Protein AF-A0AAD9KKV3-F1 (afdb_monomer_lite)

Structure (mmCIF, N/CA/C/O backbone):
data_AF-A0AAD9KKV3-F1
#
_entry.id   AF-A0AAD9KKV3-F1
#
loop_
_atom_site.group_PDB
_atom_site.id
_atom_site.type_symbol
_atom_site.label_atom_id
_atom_site.label_alt_id
_atom_site.label_comp_id
_atom_site.label_asym_id
_atom_site.label_entity_id
_atom_site.label_seq_id
_atom_site.pdbx_PDB_ins_code
_atom_site.Cartn_x
_atom_site.Cartn_y
_atom_site.Cartn_z
_atom_site.occupancy
_atom_site.B_iso_or_equiv
_atom_site.auth_seq_id
_atom_site.auth_comp_id
_atom_site.auth_asym_id
_atom_site.auth_atom_id
_atom_site.pdbx_PDB_model_num
ATOM 1 N N . MET A 1 1 ? -3.700 26.637 -42.500 1.00 36.78 1 MET A N 1
ATOM 2 C CA . MET A 1 1 ? -2.823 26.877 -43.665 1.00 36.78 1 MET A CA 1
ATOM 3 C C . MET A 1 1 ? -1.742 27.872 -43.234 1.00 36.78 1 MET A C 1
ATOM 5 O O . MET A 1 1 ? -1.887 29.062 -43.456 1.00 36.78 1 MET A O 1
ATOM 9 N N . PHE A 1 2 ? -0.721 27.416 -42.499 1.00 40.25 2 PHE A N 1
ATOM 10 C CA . PHE A 1 2 ? 0.402 28.263 -42.064 1.00 40.25 2 PHE A CA 1
ATOM 11 C C . PHE A 1 2 ? 1.585 27.996 -42.998 1.00 40.25 2 PHE A C 1
ATOM 13 O O . PHE A 1 2 ? 2.286 27.000 -42.845 1.00 40.25 2 PHE A O 1
ATOM 20 N N . GLY A 1 3 ? 1.755 28.846 -44.011 1.00 43.00 3 GLY A N 1
ATOM 21 C CA . GLY A 1 3 ? 2.909 28.804 -44.906 1.00 43.00 3 GLY A CA 1
ATOM 22 C C . GLY A 1 3 ? 4.080 29.552 -44.283 1.00 43.00 3 GLY A C 1
ATOM 23 O O . GLY A 1 3 ? 4.128 30.777 -44.348 1.00 43.00 3 GLY A O 1
ATOM 24 N N . PHE A 1 4 ? 5.021 28.831 -43.670 1.00 45.28 4 PHE A N 1
ATOM 25 C CA . PHE A 1 4 ? 6.334 29.395 -43.358 1.00 45.28 4 PHE A CA 1
ATOM 26 C C . PHE A 1 4 ? 7.085 29.671 -44.670 1.00 45.28 4 PHE A C 1
ATOM 28 O O . PHE A 1 4 ? 7.129 28.821 -45.559 1.00 45.28 4 PHE A O 1
ATOM 35 N N . ALA A 1 5 ? 7.658 30.871 -44.801 1.00 49.66 5 ALA A N 1
ATOM 36 C CA . ALA A 1 5 ? 8.413 31.275 -45.982 1.00 49.66 5 ALA A CA 1
ATOM 37 C C . ALA A 1 5 ? 9.607 30.319 -46.234 1.00 49.66 5 ALA A C 1
ATOM 39 O O . ALA A 1 5 ? 10.364 30.025 -45.307 1.00 49.66 5 ALA A O 1
ATOM 40 N N . PRO A 1 6 ? 9.832 29.850 -47.475 1.00 57.59 6 PRO A N 1
ATOM 41 C CA . PRO A 1 6 ? 10.820 28.807 -47.775 1.00 57.59 6 PRO A CA 1
ATOM 42 C C . PRO A 1 6 ? 12.284 29.207 -47.507 1.00 57.59 6 PRO A C 1
ATOM 44 O O . PRO A 1 6 ? 13.145 28.333 -47.415 1.00 57.59 6 PRO A O 1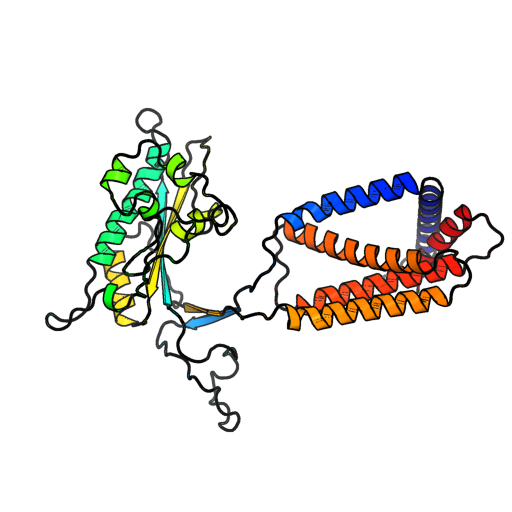
ATOM 47 N N . SER A 1 7 ? 12.593 30.501 -47.366 1.00 60.00 7 SER A N 1
ATOM 48 C CA . SER A 1 7 ? 13.949 31.004 -47.096 1.00 60.00 7 SER A CA 1
ATOM 49 C C . SER A 1 7 ? 14.361 30.900 -45.624 1.00 60.00 7 SER A C 1
ATOM 51 O O . SER A 1 7 ? 15.506 30.551 -45.340 1.00 60.00 7 SER A O 1
ATOM 53 N N . THR A 1 8 ? 13.443 31.137 -44.680 1.00 59.19 8 THR A N 1
ATOM 54 C CA . THR A 1 8 ? 13.733 31.008 -43.241 1.00 59.19 8 THR A CA 1
ATOM 55 C C . THR A 1 8 ? 13.875 29.545 -42.837 1.00 59.19 8 THR A C 1
ATOM 57 O O . THR A 1 8 ? 14.754 29.214 -42.045 1.00 59.19 8 THR A O 1
ATOM 60 N N . TRP A 1 9 ? 13.095 28.656 -43.462 1.00 61.34 9 TRP A N 1
ATOM 61 C CA . TRP A 1 9 ? 13.240 27.210 -43.303 1.00 61.34 9 TRP A CA 1
ATOM 62 C C . TRP A 1 9 ? 14.627 26.725 -43.739 1.00 61.34 9 TRP A C 1
ATOM 64 O O . TRP A 1 9 ? 15.301 26.046 -42.970 1.00 61.34 9 TRP A O 1
ATOM 74 N N . LYS A 1 10 ? 15.102 27.126 -44.927 1.00 65.19 10 LYS A N 1
ATOM 75 C CA . LYS A 1 10 ? 16.437 26.749 -45.429 1.00 65.19 10 LYS A CA 1
ATOM 76 C C . LYS A 1 10 ? 17.570 27.246 -44.527 1.00 65.19 10 LYS A C 1
ATOM 78 O O . LYS A 1 10 ? 18.477 26.481 -44.221 1.00 65.19 10 LYS A O 1
ATOM 83 N N . TRP A 1 11 ? 17.481 28.478 -44.031 1.00 67.38 11 TRP A N 1
ATOM 84 C CA . TRP A 1 11 ? 18.480 29.031 -43.112 1.00 67.38 11 TRP A CA 1
ATOM 85 C C . TRP A 1 11 ? 18.513 28.307 -41.756 1.00 67.38 11 TRP A C 1
ATOM 87 O O . TRP A 1 11 ? 19.583 28.038 -41.206 1.00 67.38 11 TRP A O 1
ATOM 97 N N . SER A 1 12 ? 17.346 27.941 -41.217 1.00 70.19 12 SER A N 1
ATOM 98 C CA . SER A 1 12 ? 17.260 27.125 -40.002 1.00 70.19 12 SER A CA 1
ATOM 99 C C . SER A 1 12 ? 17.839 25.724 -40.216 1.00 70.19 12 SER A C 1
ATOM 101 O O . SER A 1 12 ? 18.585 25.245 -39.364 1.00 70.19 12 SER A O 1
ATOM 103 N N . GLN A 1 13 ? 17.565 25.099 -41.364 1.00 72.38 13 GLN A N 1
ATOM 104 C CA . GLN A 1 13 ? 18.121 23.796 -41.745 1.00 72.38 13 GLN A CA 1
ATOM 105 C C . GLN A 1 13 ? 19.655 23.835 -41.847 1.00 72.38 13 GLN A C 1
ATOM 107 O O . GLN A 1 13 ? 20.330 22.976 -41.284 1.00 72.38 13 GLN A O 1
ATOM 112 N N . GLU A 1 14 ? 20.229 24.873 -42.461 1.00 74.44 14 GLU A N 1
ATOM 113 C CA . GLU A 1 14 ? 21.686 25.052 -42.552 1.00 74.44 14 GLU A CA 1
ATOM 114 C C . GLU A 1 14 ? 22.347 25.203 -41.172 1.00 74.44 14 GLU A C 1
ATOM 116 O O . GLU A 1 14 ? 23.369 24.567 -40.891 1.00 74.44 14 GLU A O 1
ATOM 121 N N . LYS A 1 15 ? 21.743 25.972 -40.258 1.00 77.75 15 LYS A N 1
ATOM 122 C CA . LYS A 1 15 ? 22.254 26.108 -38.884 1.00 77.75 15 LYS A CA 1
ATOM 123 C C . LYS A 1 15 ? 22.190 24.808 -38.090 1.00 77.75 15 LYS A C 1
ATOM 125 O O . LYS A 1 15 ? 23.156 24.465 -37.408 1.00 77.75 15 LYS A O 1
ATOM 130 N N . ILE A 1 16 ? 21.078 24.084 -38.194 1.00 76.50 16 ILE A N 1
ATOM 131 C CA . ILE A 1 16 ? 20.890 22.780 -37.548 1.00 76.50 16 ILE A CA 1
ATOM 132 C C . ILE A 1 16 ? 21.921 21.777 -38.086 1.00 76.50 16 ILE A C 1
ATOM 134 O O . ILE A 1 16 ? 22.575 21.079 -37.312 1.00 76.50 16 ILE A O 1
ATOM 138 N N . SER A 1 17 ? 22.148 21.778 -39.400 1.00 70.19 17 SER A N 1
ATOM 139 C CA . SER A 1 17 ? 23.134 20.918 -40.054 1.00 70.19 17 SER A CA 1
ATOM 140 C C . SER A 1 17 ? 24.561 21.180 -39.560 1.00 70.19 17 SER A C 1
ATOM 142 O O . SER A 1 17 ? 25.284 20.250 -39.199 1.00 70.19 17 SER A O 1
ATOM 144 N N . THR A 1 18 ? 24.934 22.455 -39.436 1.00 75.69 18 THR A N 1
ATOM 145 C CA . THR A 1 18 ? 26.255 22.880 -38.961 1.00 75.69 18 THR A CA 1
ATOM 146 C C . THR A 1 18 ? 26.455 22.485 -37.496 1.00 75.69 18 THR A C 1
ATOM 148 O O . THR A 1 18 ? 27.511 21.974 -37.119 1.00 75.69 18 THR A O 1
ATOM 151 N N . LEU A 1 19 ? 25.419 22.644 -36.665 1.00 77.81 19 LEU A N 1
ATOM 152 C CA . LEU A 1 19 ? 25.444 22.245 -35.259 1.00 77.81 19 LEU A CA 1
ATOM 153 C C . LEU A 1 19 ? 25.658 20.732 -35.099 1.00 77.81 19 LEU A C 1
ATOM 155 O O . LEU A 1 19 ? 26.525 20.308 -34.332 1.00 77.81 19 LEU A O 1
ATOM 159 N N . PHE A 1 20 ? 24.909 19.912 -35.840 1.00 73.88 20 PHE A N 1
ATOM 160 C CA . PHE A 1 20 ? 25.040 18.457 -35.767 1.00 73.88 20 PHE A CA 1
ATOM 161 C C . PHE A 1 20 ? 26.356 17.940 -36.336 1.00 73.88 20 PHE A C 1
ATOM 163 O O . PHE A 1 20 ? 26.899 16.964 -35.813 1.00 73.88 20 PHE A O 1
ATOM 170 N N . TYR A 1 21 ? 26.906 18.621 -37.339 1.00 75.50 21 TYR A N 1
ATOM 171 C CA . TYR A 1 21 ? 28.242 18.349 -37.847 1.00 75.50 21 TYR A CA 1
ATOM 172 C C . TYR A 1 21 ? 29.316 18.592 -36.774 1.00 75.50 21 TYR A C 1
ATOM 174 O O . TYR A 1 21 ? 30.107 17.693 -36.481 1.00 75.50 21 TYR A O 1
ATOM 182 N N . HIS A 1 22 ? 29.305 19.755 -36.109 1.00 77.94 22 HIS A N 1
ATOM 183 C CA . HIS A 1 22 ? 30.244 20.044 -35.016 1.00 77.94 22 HIS A CA 1
ATOM 184 C C . HIS A 1 22 ? 30.080 19.084 -33.834 1.00 77.94 22 HIS A C 1
ATOM 186 O O . HIS A 1 22 ? 31.073 18.600 -33.289 1.00 77.94 22 HIS A O 1
ATOM 192 N N . HIS A 1 23 ? 28.839 18.754 -33.470 1.00 78.88 23 HIS A N 1
ATOM 193 C CA . HIS A 1 23 ? 28.553 17.777 -32.424 1.00 78.88 23 HIS A CA 1
ATOM 194 C C . HIS A 1 23 ? 29.076 16.377 -32.791 1.00 78.88 23 HIS A C 1
ATOM 196 O O . HIS A 1 23 ? 29.731 15.721 -31.982 1.00 78.88 23 HIS A O 1
ATOM 202 N N . GLY A 1 24 ? 28.837 15.915 -34.023 1.00 76.94 24 GLY A N 1
ATOM 203 C CA . GLY A 1 24 ? 29.351 14.636 -34.519 1.00 76.94 24 GLY A CA 1
ATOM 204 C C . GLY A 1 24 ? 30.881 14.581 -34.526 1.00 76.94 24 GLY A C 1
ATOM 205 O O . GLY A 1 24 ? 31.463 13.586 -34.088 1.00 76.94 24 GLY A O 1
ATOM 206 N N . LEU A 1 25 ? 31.535 15.672 -34.935 1.00 80.31 25 LEU A N 1
ATOM 207 C CA . LEU A 1 25 ? 32.992 15.795 -34.922 1.00 80.31 25 LEU A CA 1
ATOM 208 C C . LEU A 1 25 ? 33.560 15.758 -33.496 1.00 80.31 25 LEU A C 1
ATOM 210 O O . LEU A 1 25 ? 34.583 15.111 -33.255 1.00 80.31 25 LEU A O 1
ATOM 214 N N . PHE A 1 26 ? 32.888 16.402 -32.539 1.00 83.88 26 PHE A N 1
ATOM 215 C CA . PHE A 1 26 ? 33.255 16.360 -31.124 1.00 83.88 26 PHE A CA 1
ATOM 216 C C . PHE A 1 26 ? 33.164 14.935 -30.559 1.00 83.88 26 PHE A C 1
ATOM 218 O O . PHE A 1 26 ? 34.130 14.451 -29.962 1.00 83.88 26 PHE A O 1
ATOM 225 N N . CYS A 1 27 ? 32.058 14.228 -30.823 1.00 82.12 27 CYS A N 1
ATOM 226 C CA . CYS A 1 27 ? 31.876 12.833 -30.414 1.00 82.12 27 CYS A CA 1
ATOM 227 C C . CYS A 1 27 ? 32.932 11.898 -31.022 1.00 82.12 27 CYS A C 1
ATOM 229 O O . CYS A 1 27 ? 33.445 11.022 -30.330 1.00 82.12 27 CYS A O 1
ATOM 231 N N . ALA A 1 28 ? 33.290 12.097 -32.294 1.00 79.06 28 ALA A N 1
ATOM 232 C CA . ALA A 1 28 ? 34.310 11.291 -32.964 1.00 79.06 28 ALA A CA 1
ATOM 233 C C . ALA A 1 28 ? 35.742 11.613 -32.494 1.00 79.06 28 ALA A C 1
ATOM 235 O O . ALA A 1 28 ? 36.628 10.761 -32.569 1.00 79.06 28 ALA A O 1
ATOM 236 N N . SER A 1 29 ? 35.982 12.834 -32.008 1.00 85.75 29 SER A N 1
ATOM 237 C CA . SER A 1 29 ? 37.292 13.264 -31.506 1.00 85.75 29 SER A CA 1
ATOM 238 C C . SER A 1 29 ? 37.556 12.808 -30.069 1.00 85.75 29 SER A C 1
ATOM 240 O O . SER A 1 29 ? 38.701 12.503 -29.746 1.00 85.75 29 SER A O 1
ATOM 242 N N . HIS A 1 30 ? 36.512 12.695 -29.236 1.00 88.56 30 HIS A N 1
ATOM 243 C CA . HIS A 1 30 ? 36.614 12.302 -27.823 1.00 88.56 30 HIS A CA 1
ATOM 244 C C . HIS A 1 30 ? 35.685 11.121 -27.459 1.00 88.56 30 HIS A C 1
ATOM 246 O O . HIS A 1 30 ? 34.828 11.256 -26.581 1.00 88.56 30 HIS A O 1
ATOM 252 N N . PRO A 1 31 ? 35.847 9.938 -28.082 1.00 84.69 31 PRO A N 1
ATOM 253 C CA . PRO A 1 31 ? 34.902 8.830 -27.931 1.00 84.69 31 PRO A CA 1
ATOM 254 C C . PRO A 1 31 ? 34.818 8.302 -26.491 1.00 84.69 31 PRO A C 1
ATOM 256 O O . PRO A 1 31 ? 33.722 8.119 -25.970 1.00 84.69 31 PRO A O 1
ATOM 259 N N . PHE A 1 32 ? 35.951 8.108 -25.808 1.00 87.62 32 PHE A N 1
ATOM 260 C CA . PHE A 1 32 ? 35.958 7.571 -24.441 1.00 87.62 32 PHE A CA 1
ATOM 261 C C . PHE A 1 32 ? 35.308 8.519 -23.426 1.00 87.62 32 PHE A C 1
ATOM 263 O O . PHE A 1 32 ? 34.531 8.072 -22.588 1.00 87.62 32 PHE A O 1
ATOM 270 N N . GLY A 1 33 ? 35.574 9.826 -23.525 1.00 89.88 33 GLY A N 1
ATOM 271 C CA . GLY A 1 33 ? 34.981 10.823 -22.628 1.00 89.88 33 GLY A CA 1
ATOM 272 C C . GLY A 1 33 ? 33.461 10.901 -22.777 1.00 89.88 33 GLY A C 1
ATOM 273 O O . GLY A 1 33 ? 32.739 10.899 -21.781 1.00 89.88 33 GLY A O 1
ATOM 274 N N . VAL A 1 34 ? 32.972 10.887 -24.021 1.00 88.69 34 VAL A N 1
ATOM 275 C CA . VAL A 1 34 ? 31.532 10.900 -24.311 1.00 88.69 34 VAL A CA 1
ATOM 276 C C . VAL A 1 34 ? 30.859 9.607 -23.845 1.00 88.69 34 VAL A C 1
ATOM 278 O O . VAL A 1 34 ? 29.804 9.672 -23.221 1.00 88.69 34 VAL A O 1
ATOM 281 N N . MET A 1 35 ? 31.472 8.440 -24.071 1.00 88.19 35 MET A N 1
ATOM 282 C CA . MET A 1 35 ? 30.910 7.161 -23.617 1.00 88.19 35 MET A CA 1
ATOM 283 C C . MET A 1 35 ? 30.792 7.091 -22.092 1.00 88.19 35 MET A C 1
ATOM 285 O O . MET A 1 35 ? 29.736 6.717 -21.585 1.00 88.19 35 MET A O 1
ATOM 289 N N . THR A 1 36 ? 31.827 7.499 -21.354 1.00 90.56 36 THR A N 1
ATOM 290 C CA . THR A 1 36 ? 31.786 7.528 -19.884 1.00 90.56 36 THR A CA 1
ATOM 291 C C . THR A 1 36 ? 30.708 8.483 -19.376 1.00 90.56 36 THR A C 1
ATOM 293 O O . THR A 1 36 ? 29.940 8.119 -18.488 1.00 90.56 36 THR A O 1
ATOM 296 N N . LEU A 1 37 ? 30.592 9.676 -19.970 1.00 91.38 37 LEU A N 1
ATOM 297 C CA . LEU A 1 37 ? 29.550 10.642 -19.616 1.00 91.38 37 LEU A CA 1
ATOM 298 C C . LEU A 1 37 ? 28.144 10.059 -19.822 1.00 91.38 37 LEU A C 1
ATOM 300 O O . LEU A 1 37 ? 27.308 10.145 -18.924 1.00 91.38 37 LEU A O 1
ATOM 304 N N . VAL A 1 38 ? 27.891 9.433 -20.976 1.00 90.19 38 VAL A N 1
ATOM 305 C CA . VAL A 1 38 ? 26.596 8.808 -21.287 1.00 90.19 38 VAL A CA 1
ATOM 306 C C . VAL A 1 38 ? 26.286 7.678 -20.308 1.00 90.19 38 VAL A C 1
ATOM 308 O O . VAL A 1 38 ? 25.176 7.624 -19.787 1.00 90.19 38 VAL A O 1
ATOM 311 N N . ILE A 1 39 ? 27.257 6.814 -19.997 1.00 90.00 39 ILE A N 1
ATOM 312 C CA . ILE A 1 39 ? 27.074 5.731 -19.020 1.00 90.00 39 ILE A CA 1
ATOM 313 C C . ILE A 1 39 ? 26.718 6.299 -17.640 1.00 90.00 39 ILE A C 1
ATOM 315 O O . ILE A 1 39 ? 25.775 5.820 -17.014 1.00 90.00 39 ILE A O 1
ATOM 319 N N . CYS A 1 40 ? 27.402 7.350 -17.182 1.00 92.00 40 CYS A N 1
ATOM 320 C CA . CYS A 1 40 ? 27.085 8.008 -15.914 1.00 92.00 40 CYS A CA 1
ATOM 321 C C . CYS A 1 40 ? 25.662 8.585 -15.896 1.00 92.00 40 CYS A C 1
ATOM 323 O O . CYS A 1 40 ? 24.947 8.405 -14.912 1.00 92.00 40 CYS A O 1
ATOM 325 N N . ILE A 1 41 ? 25.230 9.236 -16.983 1.00 90.62 41 ILE A N 1
ATOM 326 C CA . ILE A 1 41 ? 23.866 9.773 -17.108 1.00 90.62 41 ILE A CA 1
ATOM 327 C C . ILE A 1 41 ? 22.838 8.641 -17.061 1.00 90.62 41 ILE A C 1
ATOM 329 O O . ILE A 1 41 ? 21.862 8.744 -16.319 1.00 90.62 41 ILE A O 1
ATOM 333 N N . VAL A 1 42 ? 23.064 7.548 -17.797 1.00 89.81 42 VAL A N 1
ATOM 334 C CA . VAL A 1 42 ? 22.179 6.373 -17.795 1.00 89.81 42 VAL A CA 1
ATOM 335 C C . VAL A 1 42 ? 22.094 5.770 -16.393 1.00 89.81 42 VAL A C 1
ATOM 337 O O . VAL A 1 42 ? 21.001 5.519 -15.904 1.00 89.81 42 VAL A O 1
ATOM 340 N N . LEU A 1 43 ? 23.217 5.576 -15.700 1.00 89.75 43 LEU A N 1
ATOM 341 C CA . LEU A 1 43 ? 23.217 5.009 -14.348 1.00 89.75 43 LEU A CA 1
ATOM 342 C C . LEU A 1 43 ? 22.515 5.919 -13.334 1.00 89.75 43 LEU A C 1
ATOM 344 O O . LEU A 1 43 ? 21.729 5.435 -12.521 1.00 89.75 43 LEU A O 1
ATOM 348 N N . PHE A 1 44 ? 22.758 7.231 -13.395 1.00 89.88 44 PHE A N 1
ATOM 349 C CA . PHE A 1 44 ? 22.110 8.206 -12.520 1.00 89.88 44 PHE A CA 1
ATOM 350 C C . PHE A 1 44 ? 20.598 8.253 -12.751 1.00 89.88 44 PHE A C 1
ATOM 352 O O . PHE A 1 44 ? 19.815 8.183 -11.805 1.00 89.88 44 PHE A O 1
ATOM 359 N N . THR A 1 45 ? 20.178 8.321 -14.014 1.00 87.94 45 THR A N 1
ATOM 360 C CA . THR A 1 45 ? 18.758 8.360 -14.372 1.00 87.94 45 THR A CA 1
ATOM 361 C C . THR A 1 45 ? 18.064 7.034 -14.111 1.00 87.94 45 THR A C 1
ATOM 363 O O . THR A 1 45 ? 16.909 7.071 -13.720 1.00 87.94 45 THR A O 1
ATOM 366 N N . CYS A 1 46 ? 18.732 5.884 -14.234 1.00 87.62 46 CYS A N 1
ATOM 367 C CA . CYS A 1 46 ? 18.173 4.566 -13.915 1.00 87.62 46 CYS A CA 1
ATOM 368 C C . CYS A 1 46 ? 18.220 4.209 -12.417 1.00 87.62 46 CYS A C 1
ATOM 370 O O . CYS A 1 46 ? 17.589 3.235 -12.012 1.00 87.62 46 CYS A O 1
ATOM 372 N N . TYR A 1 47 ? 18.923 4.974 -11.571 1.00 84.56 47 TYR A N 1
ATOM 373 C CA . TYR A 1 47 ? 19.018 4.710 -10.127 1.00 84.56 47 TYR A CA 1
ATOM 374 C C . TYR A 1 47 ? 17.652 4.527 -9.425 1.00 84.56 47 TYR A C 1
ATOM 376 O O . TYR A 1 47 ? 17.517 3.566 -8.659 1.00 84.56 47 TYR A O 1
ATOM 384 N N . PRO A 1 48 ? 16.613 5.350 -9.694 1.00 79.12 48 PRO A N 1
ATOM 385 C CA . PRO A 1 48 ? 15.275 5.166 -9.131 1.00 79.12 48 PRO A CA 1
ATOM 386 C C . PRO A 1 48 ? 14.652 3.790 -9.402 1.00 79.12 48 PRO A C 1
ATOM 388 O O . PRO A 1 48 ? 13.907 3.309 -8.547 1.00 79.12 48 PRO A O 1
ATOM 391 N N . LEU A 1 49 ? 14.992 3.110 -10.513 1.00 74.12 49 LEU A N 1
ATOM 392 C CA . LEU A 1 49 ? 14.462 1.767 -10.785 1.00 74.12 49 LEU A CA 1
ATOM 393 C C . LEU A 1 49 ? 14.881 0.738 -9.737 1.00 74.12 49 LEU A C 1
ATOM 395 O O . LEU A 1 49 ? 14.121 -0.178 -9.443 1.00 74.12 49 LEU A O 1
ATOM 399 N N . THR A 1 50 ? 16.066 0.890 -9.144 1.00 72.44 50 THR A N 1
ATOM 400 C CA . THR A 1 50 ? 16.581 -0.064 -8.144 1.00 72.44 50 THR A CA 1
ATOM 401 C C . THR A 1 50 ? 15.785 -0.053 -6.840 1.00 72.44 50 THR A C 1
ATOM 403 O O . THR A 1 50 ? 15.882 -0.986 -6.046 1.00 72.44 50 THR A O 1
ATOM 406 N N . ARG A 1 51 ? 14.992 1.001 -6.607 1.00 64.31 51 ARG A N 1
ATOM 407 C CA . ARG A 1 51 ? 14.132 1.145 -5.428 1.00 64.31 51 ARG A CA 1
ATOM 408 C C . ARG A 1 51 ? 12.665 0.851 -5.710 1.00 64.31 51 ARG A C 1
ATOM 410 O O . ARG A 1 51 ? 11.843 1.012 -4.808 1.00 64.31 51 ARG A O 1
ATOM 417 N N . LEU A 1 52 ? 12.328 0.447 -6.932 1.00 60.75 52 LEU A N 1
ATOM 418 C CA . LEU A 1 52 ? 10.965 0.064 -7.246 1.00 60.75 52 LEU A CA 1
ATOM 419 C C . LEU A 1 52 ? 10.666 -1.295 -6.619 1.00 60.75 52 LEU A C 1
ATOM 421 O O . LEU A 1 52 ? 11.405 -2.252 -6.869 1.00 60.75 52 LEU A O 1
ATOM 425 N N . PRO A 1 53 ? 9.557 -1.434 -5.873 1.00 53.88 53 PRO A N 1
ATOM 426 C CA . PRO A 1 53 ? 8.918 -2.732 -5.835 1.00 53.88 53 PRO A CA 1
ATOM 427 C C . PRO A 1 53 ? 8.586 -3.058 -7.293 1.00 53.88 53 PRO A C 1
ATOM 429 O O . PRO A 1 53 ? 7.926 -2.260 -7.965 1.00 53.88 53 PRO A O 1
ATOM 432 N N . LEU A 1 54 ? 9.122 -4.168 -7.812 1.00 53.50 54 LEU A N 1
ATOM 433 C CA . LEU A 1 54 ? 8.748 -4.671 -9.135 1.00 53.50 54 LEU A CA 1
ATOM 434 C C . LEU A 1 54 ? 7.219 -4.566 -9.250 1.00 53.50 54 LEU A C 1
ATOM 436 O O . LEU A 1 54 ? 6.562 -4.887 -8.255 1.00 53.50 54 LEU A O 1
ATOM 440 N N . PRO A 1 55 ? 6.659 -4.074 -10.375 1.00 50.31 55 PRO A N 1
ATOM 441 C CA . PRO A 1 55 ? 5.216 -3.950 -10.567 1.00 50.31 55 PRO A CA 1
ATOM 442 C C . PRO A 1 55 ? 4.595 -5.351 -10.543 1.00 50.31 55 PRO A C 1
ATOM 444 O O . PRO A 1 55 ? 4.372 -5.983 -11.567 1.00 50.31 55 PRO A O 1
ATOM 447 N N . GLY A 1 56 ? 4.411 -5.877 -9.341 1.00 51.03 56 GLY A N 1
ATOM 448 C CA . GLY A 1 56 ? 3.860 -7.180 -9.058 1.00 51.03 56 GLY A CA 1
ATOM 449 C C . GLY A 1 56 ? 2.371 -7.007 -8.860 1.00 51.03 56 GLY A C 1
ATOM 450 O O . GLY A 1 56 ? 1.956 -6.238 -7.998 1.00 51.03 56 GLY A O 1
ATOM 451 N N . ASN A 1 57 ? 1.597 -7.712 -9.683 1.00 59.69 57 ASN A N 1
ATOM 452 C CA . ASN A 1 57 ? 0.162 -7.952 -9.541 1.00 59.69 57 ASN A CA 1
ATOM 453 C C . ASN A 1 57 ? -0.619 -6.744 -9.003 1.00 59.69 57 ASN A C 1
ATOM 455 O O . ASN A 1 57 ? -1.204 -6.817 -7.919 1.00 59.69 57 ASN A O 1
ATOM 459 N N . ALA A 1 58 ? -0.633 -5.630 -9.744 1.00 66.44 58 ALA A N 1
ATOM 460 C CA . ALA A 1 58 ? -1.554 -4.555 -9.402 1.00 66.44 58 ALA A CA 1
ATOM 461 C C . ALA A 1 58 ? -2.984 -5.123 -9.406 1.00 66.44 58 ALA A C 1
ATOM 463 O O . ALA A 1 58 ? -3.351 -5.845 -10.342 1.00 66.44 58 ALA A O 1
ATOM 464 N N . PRO A 1 59 ? -3.774 -4.865 -8.356 1.00 79.25 59 PRO A N 1
ATOM 465 C CA . PRO A 1 59 ? -5.095 -5.447 -8.259 1.00 79.25 59 PRO A CA 1
ATOM 466 C C . PRO A 1 59 ? -6.017 -4.872 -9.333 1.00 79.25 59 PRO A C 1
ATOM 468 O O . PRO A 1 59 ? -6.000 -3.674 -9.616 1.00 79.25 59 PRO A O 1
ATOM 471 N N . LEU A 1 60 ? -6.865 -5.728 -9.893 1.00 82.62 60 LEU A N 1
ATOM 472 C CA . LEU A 1 60 ? -8.007 -5.291 -10.686 1.00 82.62 60 LEU A CA 1
ATOM 473 C C . LEU A 1 60 ? -9.119 -4.866 -9.727 1.00 82.62 60 LEU A C 1
ATOM 475 O O . LEU A 1 60 ? -9.421 -5.590 -8.778 1.00 82.62 60 LEU A O 1
ATOM 479 N N . GLN A 1 61 ? -9.715 -3.701 -9.976 1.00 84.62 61 GLN A N 1
ATOM 480 C CA . GLN A 1 61 ? -10.777 -3.145 -9.143 1.00 84.62 61 GLN A CA 1
ATOM 481 C C . GLN A 1 61 ? -12.087 -3.049 -9.925 1.00 84.62 61 GLN A C 1
ATOM 483 O O . GLN A 1 61 ? -12.100 -2.649 -11.088 1.00 84.62 61 GLN A O 1
ATOM 488 N N . PHE A 1 62 ? -13.191 -3.398 -9.271 1.00 86.81 62 PHE A N 1
ATOM 489 C CA . PHE A 1 62 ? -14.551 -3.223 -9.776 1.00 86.81 62 PHE A CA 1
ATOM 490 C C . PHE A 1 62 ? -15.462 -2.802 -8.627 1.00 86.81 62 PHE A C 1
ATOM 492 O O . PHE A 1 62 ? -15.301 -3.306 -7.520 1.00 86.81 62 PHE A O 1
ATOM 499 N N . THR A 1 63 ? -16.397 -1.882 -8.846 1.00 87.06 63 THR A N 1
ATOM 500 C CA . THR A 1 63 ? -17.277 -1.369 -7.788 1.00 87.06 63 THR A CA 1
ATOM 501 C C . THR A 1 63 ? -18.730 -1.730 -8.054 1.00 87.06 63 THR A C 1
ATOM 503 O O . THR A 1 63 ? -19.213 -1.630 -9.179 1.00 87.06 63 THR A O 1
ATOM 506 N N . THR A 1 64 ? -19.439 -2.133 -7.003 1.00 87.62 64 THR A N 1
ATOM 507 C CA . THR A 1 64 ? -20.892 -2.361 -7.027 1.00 87.62 64 THR A CA 1
ATOM 508 C C . THR A 1 64 ? -21.551 -1.569 -5.901 1.00 87.62 64 THR A C 1
ATOM 510 O O . THR A 1 64 ? -20.888 -1.279 -4.906 1.00 87.62 64 THR A O 1
ATOM 513 N N . PRO A 1 65 ? -22.833 -1.192 -6.001 1.00 87.62 65 PRO A N 1
ATOM 514 C CA . PRO A 1 65 ? -23.567 -0.675 -4.846 1.00 87.62 65 PRO A CA 1
ATOM 515 C C . PRO A 1 65 ? -23.626 -1.724 -3.718 1.00 87.62 65 PRO A C 1
ATOM 517 O O . PRO A 1 65 ? -23.604 -2.928 -3.987 1.00 87.62 65 PRO A O 1
ATOM 520 N N . ILE A 1 66 ? -23.640 -1.272 -2.458 1.00 85.44 66 ILE A N 1
ATOM 521 C CA . ILE A 1 66 ? -23.762 -2.153 -1.280 1.00 85.44 66 ILE A CA 1
ATOM 522 C C . ILE A 1 66 ? -25.184 -2.703 -1.136 1.00 85.44 66 ILE A C 1
ATOM 524 O O . ILE A 1 66 ? -25.367 -3.854 -0.735 1.00 85.44 66 ILE A O 1
ATOM 528 N N . GLU A 1 67 ? -26.192 -1.892 -1.451 1.00 84.06 67 GLU A N 1
ATOM 529 C CA . GLU A 1 67 ? -27.590 -2.288 -1.314 1.00 84.06 67 GLU A CA 1
ATOM 530 C C . GLU A 1 67 ? -27.929 -3.456 -2.240 1.00 84.06 67 GLU A C 1
ATOM 532 O O . GLU A 1 67 ? -27.728 -3.395 -3.452 1.00 84.06 67 GLU A O 1
ATOM 537 N N . GLY A 1 68 ? -28.442 -4.543 -1.657 1.00 82.38 68 GLY A N 1
ATOM 538 C CA . GLY A 1 68 ? -28.822 -5.727 -2.424 1.00 82.38 68 GLY A CA 1
ATOM 539 C C . GLY A 1 68 ? -27.636 -6.562 -2.909 1.00 82.38 68 GLY A C 1
ATOM 540 O O . GLY A 1 68 ? -27.831 -7.423 -3.769 1.00 82.38 68 GLY A O 1
ATOM 541 N N . TYR A 1 69 ? -26.433 -6.351 -2.357 1.00 86.31 69 TYR A N 1
ATOM 542 C CA . TYR A 1 69 ? -25.261 -7.157 -2.685 1.00 86.31 69 TYR A CA 1
ATOM 543 C C . TYR A 1 69 ? -25.548 -8.655 -2.519 1.00 86.31 69 TYR A C 1
ATOM 545 O O . TYR A 1 69 ? -25.967 -9.131 -1.460 1.00 86.31 69 TYR A O 1
ATOM 553 N N . LYS A 1 70 ? -25.271 -9.411 -3.583 1.00 85.25 70 LYS A N 1
ATOM 554 C CA . LYS A 1 70 ? -25.332 -10.871 -3.609 1.00 85.25 70 LYS A CA 1
ATOM 555 C C . LYS A 1 70 ? -24.026 -11.417 -4.159 1.00 85.25 70 LYS A C 1
ATOM 557 O O . LYS A 1 70 ? -23.376 -10.804 -5.002 1.00 85.25 70 LYS A O 1
ATOM 562 N N . ILE A 1 71 ? -23.657 -12.596 -3.673 1.00 86.56 71 ILE A N 1
ATOM 563 C CA . ILE A 1 71 ? -22.479 -13.316 -4.153 1.00 86.56 71 ILE A CA 1
ATOM 564 C C . ILE A 1 71 ? -22.674 -13.629 -5.646 1.00 86.56 71 ILE A C 1
ATOM 566 O O . ILE A 1 71 ? -23.717 -14.194 -5.992 1.00 86.56 71 ILE A O 1
ATOM 570 N N . PRO A 1 72 ? -21.706 -13.300 -6.523 1.00 86.44 72 PRO A N 1
ATOM 571 C CA . PRO A 1 72 ? -21.847 -13.579 -7.943 1.00 86.44 72 PRO A CA 1
ATOM 572 C C . PRO A 1 72 ? -21.867 -15.092 -8.208 1.00 86.44 72 PRO A C 1
ATOM 574 O O . PRO A 1 72 ? -21.243 -15.874 -7.473 1.00 86.44 72 PRO A O 1
ATOM 577 N N . PRO A 1 73 ? -22.569 -15.536 -9.263 1.00 83.56 73 PRO A N 1
ATOM 578 C CA . PRO A 1 73 ? -22.616 -16.942 -9.633 1.00 83.56 73 PRO A CA 1
ATOM 579 C C . PRO A 1 73 ? -21.213 -17.472 -9.969 1.00 83.56 73 PRO A C 1
ATOM 581 O O . PRO A 1 73 ? -20.318 -16.738 -10.387 1.00 83.56 73 PRO A O 1
ATOM 584 N N . ARG A 1 74 ? -20.998 -18.777 -9.763 1.00 81.06 74 ARG A N 1
ATOM 585 C CA . ARG A 1 74 ? -19.716 -19.441 -10.083 1.00 81.06 74 ARG A CA 1
ATOM 586 C C . ARG A 1 74 ? -19.539 -19.720 -11.575 1.00 81.06 74 ARG A C 1
ATOM 588 O O . ARG A 1 74 ? -18.427 -19.998 -12.008 1.00 81.06 74 ARG A O 1
ATOM 595 N N . ILE A 1 75 ? -20.633 -19.700 -12.328 1.00 76.50 75 ILE A N 1
ATOM 596 C CA . ILE A 1 75 ? -20.663 -20.011 -13.753 1.00 76.50 75 ILE A CA 1
ATOM 597 C C . ILE A 1 75 ? -20.902 -18.686 -14.484 1.00 76.50 75 ILE A C 1
ATOM 599 O O . ILE A 1 75 ? -21.809 -17.955 -14.077 1.00 76.50 75 ILE A O 1
ATOM 603 N N . PRO A 1 76 ? -20.099 -18.346 -15.507 1.00 68.00 76 PRO A N 1
ATOM 604 C CA . PRO A 1 76 ? -20.384 -17.184 -16.337 1.00 68.00 76 PRO A CA 1
ATOM 605 C C . PRO A 1 76 ? -21.762 -17.352 -17.001 1.00 68.00 76 PRO A C 1
ATOM 607 O O . PRO A 1 76 ? -22.101 -18.478 -17.375 1.00 68.00 76 PRO A O 1
ATOM 610 N N . PRO A 1 77 ? -22.560 -16.278 -17.139 1.00 62.69 77 PRO A N 1
ATOM 611 C CA . PRO A 1 77 ? -23.876 -16.368 -17.762 1.00 62.69 77 PRO A CA 1
ATOM 612 C C . PRO A 1 77 ? -23.767 -17.003 -19.155 1.00 62.69 77 PRO A C 1
ATOM 614 O O . PRO A 1 77 ? -22.825 -16.734 -19.909 1.00 62.69 77 PRO A O 1
ATOM 617 N N . ASN A 1 78 ? -24.699 -17.906 -19.467 1.00 58.44 78 ASN A N 1
ATOM 618 C CA . ASN A 1 78 ? -24.718 -18.612 -20.742 1.00 58.44 78 ASN A CA 1
ATOM 619 C C . ASN A 1 78 ? -24.947 -17.592 -21.869 1.00 58.44 78 ASN A C 1
ATOM 621 O O . ASN A 1 78 ? -25.946 -16.881 -21.826 1.00 58.44 78 ASN A O 1
ATOM 625 N N . PRO A 1 79 ? -24.125 -17.562 -22.934 1.00 56.72 79 PRO A N 1
ATOM 626 C CA . PRO A 1 79 ? -24.329 -16.637 -24.054 1.00 56.72 79 PRO A CA 1
ATOM 627 C C . PRO A 1 79 ? -25.619 -16.905 -24.858 1.00 56.72 79 PRO A C 1
ATOM 629 O O . PRO A 1 79 ? -25.930 -16.150 -25.773 1.00 56.72 79 PRO A O 1
ATOM 632 N N . ALA A 1 80 ? -26.338 -17.992 -24.554 1.00 51.09 80 ALA A N 1
ATOM 633 C CA . ALA A 1 80 ? -27.601 -18.377 -25.182 1.00 51.09 80 ALA A CA 1
ATOM 634 C C . ALA A 1 80 ? -28.845 -17.806 -24.474 1.00 51.09 80 ALA A C 1
ATOM 636 O O . ALA A 1 80 ? -29.926 -17.817 -25.059 1.00 51.09 80 ALA A O 1
ATOM 637 N N . GLU A 1 81 ? -28.709 -17.300 -23.246 1.00 51.59 81 GLU A N 1
ATOM 638 C CA . GLU A 1 81 ? -29.737 -16.465 -22.628 1.00 51.59 81 GLU A CA 1
ATOM 639 C C . GLU A 1 81 ? -29.471 -15.041 -23.114 1.00 51.59 81 GLU A C 1
ATOM 641 O O . GLU A 1 81 ? -28.423 -14.460 -22.833 1.00 51.59 81 GLU A O 1
ATOM 646 N N . GLY A 1 82 ? -30.366 -14.526 -23.964 1.00 44.88 82 GLY A N 1
ATOM 647 C CA . GLY A 1 82 ? -30.257 -13.174 -24.505 1.00 44.88 82 GLY A CA 1
ATOM 648 C C . GLY A 1 82 ? -30.055 -12.143 -23.389 1.00 44.88 82 GLY A C 1
ATOM 649 O O . GLY A 1 82 ? -30.434 -12.403 -22.246 1.00 44.88 82 GLY A O 1
ATOM 650 N N . PRO A 1 83 ? -29.451 -10.981 -23.693 1.00 44.16 83 PRO A N 1
ATOM 651 C CA . PRO A 1 83 ? -29.171 -9.974 -22.683 1.00 44.16 83 PRO A CA 1
ATOM 652 C C . PRO A 1 83 ? -30.486 -9.585 -22.009 1.00 44.16 83 PRO A C 1
ATOM 654 O O . PRO A 1 83 ? -31.340 -8.959 -22.635 1.00 44.16 83 PRO A O 1
ATOM 657 N N . ASN A 1 84 ? -30.657 -9.957 -20.740 1.00 44.53 84 ASN A N 1
ATOM 658 C CA . ASN A 1 84 ? -31.686 -9.343 -19.919 1.00 44.53 84 ASN A CA 1
ATOM 659 C C . ASN A 1 84 ? -31.341 -7.852 -19.876 1.00 44.53 84 ASN A C 1
ATOM 661 O O . ASN A 1 84 ? -30.246 -7.466 -19.456 1.00 44.53 84 ASN A O 1
ATOM 665 N N . GLU A 1 85 ? -32.232 -7.037 -20.437 1.00 41.28 85 GLU A N 1
ATOM 666 C CA . GLU A 1 85 ? -32.051 -5.604 -20.632 1.00 41.28 85 GLU A CA 1
ATOM 667 C C . GLU A 1 85 ? -31.639 -4.932 -19.311 1.00 41.28 85 GLU A C 1
ATOM 669 O O . GLU A 1 85 ? -32.457 -4.754 -18.413 1.00 41.28 85 GLU A O 1
ATOM 674 N N . GLY A 1 86 ? -30.358 -4.559 -19.182 1.00 46.12 86 GLY A N 1
ATOM 675 C CA . GLY A 1 86 ? -29.914 -3.611 -18.154 1.00 46.12 86 GLY A CA 1
ATOM 676 C C . GLY A 1 86 ? -28.506 -3.789 -17.582 1.00 46.12 86 GLY A C 1
ATOM 677 O O . GLY A 1 86 ? -27.815 -2.785 -17.412 1.00 46.12 86 GLY A O 1
ATOM 678 N N . GLU A 1 87 ? -28.041 -5.010 -17.286 1.00 48.59 87 GLU A N 1
ATOM 679 C CA . GLU A 1 87 ? -26.922 -5.173 -16.324 1.00 48.59 87 GLU A CA 1
ATOM 680 C C . GLU A 1 87 ? -25.690 -5.963 -16.818 1.00 48.59 87 GLU A C 1
ATOM 682 O O . GLU A 1 87 ? -24.596 -5.798 -16.271 1.00 48.59 87 GLU A O 1
ATOM 687 N N . ASP A 1 88 ? -25.789 -6.740 -17.900 1.00 47.56 88 ASP A N 1
ATOM 688 C CA . ASP A 1 88 ? -24.817 -7.818 -18.171 1.00 47.56 88 ASP A CA 1
ATOM 689 C C . ASP A 1 88 ? -23.586 -7.457 -19.031 1.00 47.56 88 ASP A C 1
ATOM 691 O O . ASP A 1 88 ? -22.746 -8.304 -19.330 1.00 47.56 88 ASP A O 1
ATOM 695 N N . HIS A 1 89 ? -23.413 -6.196 -19.438 1.00 49.53 89 HIS A N 1
ATOM 696 C CA . HIS A 1 89 ? -22.216 -5.762 -20.191 1.00 49.53 89 HIS A CA 1
ATOM 697 C C . HIS A 1 89 ? -21.142 -5.079 -19.331 1.00 49.53 89 HIS A C 1
ATOM 699 O O . HIS A 1 89 ? -20.121 -4.638 -19.858 1.00 49.53 89 HIS A O 1
ATOM 705 N N . ARG A 1 90 ? -21.341 -4.989 -18.007 1.00 60.09 90 ARG A N 1
ATOM 706 C CA . ARG A 1 90 ? -20.435 -4.259 -17.096 1.00 60.09 90 ARG A CA 1
ATOM 707 C C . ARG A 1 90 ? -19.643 -5.136 -16.125 1.00 60.09 90 ARG A C 1
ATOM 709 O O . ARG A 1 90 ? -18.724 -4.626 -15.488 1.00 60.09 90 ARG A O 1
ATOM 716 N N . LEU A 1 91 ? -19.966 -6.421 -15.998 1.00 75.62 91 LEU A N 1
ATOM 717 C CA . LEU A 1 91 ? -19.346 -7.299 -15.003 1.00 75.62 91 LEU A CA 1
ATOM 718 C C . LEU A 1 91 ? -18.012 -7.880 -15.517 1.00 75.62 91 LEU A C 1
ATOM 720 O O . LEU A 1 91 ? -17.960 -8.449 -16.611 1.00 75.62 91 LEU A O 1
ATOM 724 N N . PRO A 1 92 ? -16.908 -7.766 -14.756 1.00 83.19 92 PRO A N 1
ATOM 725 C CA . PRO A 1 92 ? -15.634 -8.345 -15.159 1.00 83.19 92 PRO A CA 1
ATOM 726 C C . PRO A 1 92 ? -15.669 -9.877 -15.170 1.00 83.19 92 PRO A C 1
ATOM 728 O O . PRO A 1 92 ? -16.206 -10.503 -14.263 1.00 83.19 92 PRO A O 1
ATOM 731 N N . ARG A 1 93 ? -14.976 -10.507 -16.126 1.00 82.56 93 ARG A N 1
ATOM 732 C CA . ARG A 1 93 ? -14.899 -11.981 -16.246 1.00 82.56 93 ARG A CA 1
ATOM 733 C C . ARG A 1 93 ? -14.343 -12.699 -15.010 1.00 82.56 93 ARG A C 1
ATOM 735 O O . ARG A 1 93 ? -14.591 -13.882 -14.831 1.00 82.56 93 ARG A O 1
ATOM 742 N N . TRP A 1 94 ? -13.547 -12.008 -14.197 1.00 83.69 94 TRP A N 1
ATOM 743 C CA . TRP A 1 94 ? -12.956 -12.549 -12.970 1.00 83.69 94 TRP A CA 1
ATOM 744 C C . TRP A 1 94 ? -13.904 -12.480 -11.765 1.00 83.69 94 TRP A C 1
ATOM 746 O O . TRP A 1 94 ? -13.595 -13.040 -10.714 1.00 83.69 94 TRP A O 1
ATOM 756 N N . TYR A 1 95 ? -15.039 -11.793 -11.894 1.00 86.94 95 TYR A N 1
ATOM 757 C CA . TYR A 1 95 ? -16.006 -11.593 -10.825 1.00 86.94 95 TYR A CA 1
ATOM 758 C C . TYR A 1 95 ? -16.963 -12.790 -10.717 1.00 86.94 95 TYR A C 1
ATOM 760 O O . TYR A 1 95 ? -18.140 -12.706 -11.055 1.00 86.94 95 TYR A O 1
ATOM 768 N N . LEU A 1 96 ? -16.425 -13.937 -10.296 1.00 87.00 96 LEU A N 1
ATOM 769 C CA . LEU A 1 96 ? -17.138 -15.215 -10.236 1.00 87.00 96 LEU A CA 1
ATOM 770 C C . LEU A 1 96 ? -17.000 -15.855 -8.853 1.00 87.00 96 LEU A C 1
ATOM 772 O O . LEU A 1 96 ? -15.894 -16.034 -8.343 1.00 87.00 96 LEU A O 1
ATOM 776 N N . GLY A 1 97 ? -18.129 -16.278 -8.283 1.00 87.12 97 GLY A N 1
ATOM 777 C CA . GLY A 1 97 ? -18.180 -16.952 -6.988 1.00 87.12 97 GLY A CA 1
ATOM 778 C C . GLY A 1 97 ? -17.915 -16.058 -5.763 1.00 87.12 97 GLY A C 1
ATOM 779 O O . GLY A 1 97 ? -17.747 -14.844 -5.868 1.00 87.12 97 GLY A O 1
ATOM 780 N N . PRO A 1 98 ? -17.909 -16.652 -4.556 1.00 89.62 98 PRO A N 1
ATOM 781 C CA . PRO A 1 98 ? -17.680 -15.905 -3.323 1.00 89.62 98 PRO A CA 1
ATOM 782 C C . PRO A 1 98 ? -16.255 -15.338 -3.256 1.00 89.62 98 PRO A C 1
ATOM 784 O O . PRO A 1 98 ? -15.307 -16.042 -3.619 1.00 89.62 98 PRO A O 1
ATOM 787 N N . PRO A 1 99 ? -16.076 -14.107 -2.741 1.00 91.75 99 PRO A N 1
ATOM 788 C CA . PRO A 1 99 ? -14.750 -13.565 -2.483 1.00 91.75 99 PRO A CA 1
ATOM 789 C C . PRO A 1 99 ? -14.039 -14.371 -1.390 1.00 91.75 99 PRO A C 1
ATOM 791 O O . PRO A 1 99 ? -14.668 -15.023 -0.555 1.00 91.75 99 PRO A O 1
ATOM 794 N N . VAL A 1 100 ? -12.705 -14.299 -1.377 1.00 91.19 100 VAL A N 1
ATOM 795 C CA . VAL A 1 100 ? -11.870 -14.989 -0.377 1.00 91.19 100 VAL A CA 1
ATOM 796 C C . VAL A 1 100 ? -12.154 -14.471 1.036 1.00 91.19 100 VAL A C 1
ATOM 798 O O . VAL A 1 100 ? -12.193 -15.249 1.987 1.00 91.19 100 VAL A O 1
ATOM 801 N N . ALA A 1 101 ? -12.349 -13.160 1.165 1.00 94.31 101 ALA A N 1
ATOM 802 C CA . ALA A 1 101 ? -12.714 -12.488 2.402 1.00 94.31 101 ALA A CA 1
ATOM 803 C C . ALA A 1 101 ? -13.317 -11.110 2.098 1.00 94.31 101 ALA A C 1
ATOM 805 O O . ALA A 1 101 ? -13.137 -10.570 1.005 1.00 94.31 101 ALA A O 1
ATOM 806 N N . TYR A 1 102 ? -13.983 -10.530 3.091 1.00 94.38 102 TYR A N 1
ATOM 807 C CA . TYR A 1 102 ? -14.495 -9.165 3.067 1.00 94.38 102 TYR A CA 1
ATOM 808 C C . TYR A 1 102 ? -13.655 -8.312 4.010 1.00 94.38 102 TYR A C 1
ATOM 810 O O . TYR A 1 102 ? -13.410 -8.705 5.148 1.00 94.38 102 TYR A O 1
ATOM 818 N N . VAL A 1 103 ? -13.201 -7.150 3.555 1.00 94.75 103 VAL A N 1
ATOM 819 C CA . VAL A 1 103 ? -12.347 -6.265 4.353 1.00 94.75 103 VAL A CA 1
ATOM 820 C C . VAL A 1 103 ? -13.153 -5.041 4.758 1.00 94.75 103 VAL A C 1
ATOM 822 O O . VAL A 1 103 ? -13.577 -4.272 3.901 1.00 94.75 103 VAL A O 1
ATOM 825 N N . GLN A 1 104 ? -13.339 -4.851 6.062 1.00 93.88 104 GLN A N 1
ATOM 826 C CA . GLN A 1 104 ? -13.922 -3.638 6.622 1.00 93.88 104 GLN A CA 1
ATOM 827 C C . GLN A 1 104 ? -12.822 -2.804 7.263 1.00 93.88 104 GLN A C 1
ATOM 829 O O . GLN A 1 104 ? -12.138 -3.264 8.176 1.00 93.88 104 GLN A O 1
ATOM 834 N N . GLN A 1 105 ? -12.685 -1.556 6.828 1.00 93.50 105 GLN A N 1
ATOM 835 C CA . GLN A 1 105 ? -11.803 -0.591 7.474 1.00 93.50 105 GLN A CA 1
ATOM 836 C C . GLN A 1 105 ? -12.629 0.457 8.216 1.00 93.50 105 GLN A C 1
ATOM 838 O O . GLN A 1 105 ? -13.572 1.023 7.667 1.00 93.50 105 GLN A O 1
ATOM 843 N N . ILE A 1 106 ? -12.270 0.706 9.472 1.00 93.00 106 ILE A N 1
ATOM 844 C CA . ILE A 1 106 ? -12.822 1.777 10.303 1.00 93.00 106 ILE A CA 1
ATOM 845 C C . ILE A 1 106 ? -11.724 2.823 10.436 1.00 93.00 106 ILE A C 1
ATOM 847 O O . ILE A 1 106 ? -10.756 2.620 11.169 1.00 93.00 106 ILE A O 1
ATOM 851 N N . VAL A 1 107 ? -11.838 3.911 9.675 1.00 92.12 107 VAL A N 1
ATOM 852 C CA . VAL A 1 107 ? -10.808 4.954 9.605 1.00 92.12 107 VAL A CA 1
ATOM 853 C C . VAL A 1 107 ? -11.073 6.014 10.668 1.00 92.12 107 VAL A C 1
ATOM 855 O O . VAL A 1 107 ? -12.078 6.719 10.624 1.00 92.12 107 VAL A O 1
ATOM 858 N N . VAL A 1 108 ? -10.131 6.163 11.592 1.00 91.12 108 VAL A N 1
ATOM 859 C CA . VAL A 1 108 ? -10.147 7.178 12.643 1.00 91.12 108 VAL A CA 1
ATOM 860 C C . VAL A 1 108 ? -9.250 8.335 12.221 1.00 91.12 108 VAL A C 1
ATOM 862 O O . VAL A 1 108 ? -8.058 8.156 11.963 1.00 91.12 108 VAL A O 1
ATOM 865 N N . LYS A 1 109 ? -9.823 9.541 12.164 1.00 90.69 109 LYS A N 1
ATOM 866 C CA . LYS A 1 109 ? -9.100 10.792 11.902 1.00 90.69 109 LYS A CA 1
ATOM 867 C C . LYS A 1 109 ? -9.245 11.712 13.104 1.00 90.69 109 LYS A C 1
ATOM 869 O O . LYS A 1 109 ? -10.318 12.253 13.347 1.00 90.69 109 LYS A O 1
ATOM 874 N N . ALA A 1 110 ? -8.160 11.906 13.842 1.00 88.56 110 ALA A N 1
ATOM 875 C CA . ALA A 1 110 ? -8.140 12.749 15.027 1.00 88.56 110 ALA A CA 1
ATOM 876 C C . ALA A 1 110 ? -7.405 14.062 14.741 1.00 88.56 110 ALA A C 1
ATOM 878 O O . ALA A 1 110 ? -6.215 14.069 14.414 1.00 88.56 110 ALA A O 1
ATOM 879 N N . THR A 1 111 ? -8.099 15.187 14.889 1.00 87.62 111 THR A N 1
ATOM 880 C CA . THR A 1 111 ? -7.489 16.519 14.829 1.00 87.62 111 THR A CA 1
ATOM 881 C C . THR A 1 111 ? -6.848 16.858 16.166 1.00 87.62 111 THR A C 1
ATOM 883 O O . THR A 1 111 ? -7.532 16.957 17.182 1.00 87.62 111 THR A O 1
ATOM 886 N N . VAL A 1 112 ? -5.540 17.089 16.163 1.00 84.06 112 VAL A N 1
ATOM 887 C CA . VAL A 1 112 ? -4.794 17.514 17.347 1.00 84.06 112 VAL A CA 1
ATOM 888 C C . VAL A 1 112 ? -4.567 19.016 17.260 1.00 84.06 112 VAL A C 1
ATOM 890 O O . VAL A 1 112 ? -3.908 19.493 16.328 1.00 84.06 112 VAL A O 1
ATOM 893 N N . SER A 1 113 ? -5.131 19.759 18.212 1.00 79.25 113 SER A N 1
ATOM 894 C CA . SER A 1 113 ? -4.930 21.202 18.329 1.00 79.25 113 SER A CA 1
ATOM 895 C C . SER A 1 113 ? -3.517 21.524 18.846 1.00 79.25 113 SER A C 1
ATOM 897 O O . SER A 1 113 ? -2.891 20.696 19.517 1.00 79.25 113 SER A O 1
ATOM 899 N N . PRO A 1 114 ? -2.969 22.709 18.520 1.00 70.00 114 PRO A N 1
ATOM 900 C CA . PRO A 1 114 ? -1.682 23.144 19.052 1.00 70.00 114 PRO A CA 1
ATOM 901 C C . PRO A 1 114 ? -1.719 23.183 20.584 1.00 70.00 114 PRO A C 1
ATOM 903 O O . PRO A 1 114 ? -2.587 23.824 21.172 1.00 70.00 114 PRO A O 1
ATOM 906 N N . TRP A 1 115 ? -0.776 22.504 21.235 1.00 69.62 115 TRP A N 1
ATOM 907 C CA . TRP A 1 115 ? -0.724 22.440 22.696 1.00 69.62 115 TRP A CA 1
ATOM 908 C C . TRP A 1 115 ? 0.036 23.628 23.286 1.00 69.62 115 TRP A C 1
ATOM 910 O O . TRP A 1 115 ? 0.920 24.202 22.646 1.00 69.62 115 TRP A O 1
ATOM 920 N N . GLN A 1 116 ? -0.255 23.986 24.536 1.00 68.81 116 GLN A N 1
ATOM 921 C CA . GLN A 1 116 ? 0.579 24.939 25.263 1.00 68.81 116 GLN A CA 1
ATOM 922 C C . GLN A 1 116 ? 1.914 24.269 25.615 1.00 68.81 116 GLN A C 1
ATOM 924 O O . GLN A 1 116 ? 1.957 23.304 26.377 1.00 68.81 116 GLN A O 1
ATOM 929 N N . GLN A 1 117 ? 3.020 24.788 25.071 1.00 68.94 117 GLN A N 1
ATOM 930 C CA . GLN A 1 117 ? 4.366 24.198 25.201 1.00 68.94 117 GLN A CA 1
ATOM 931 C C . GLN A 1 117 ? 4.846 24.024 26.653 1.00 68.94 117 GLN A C 1
ATOM 933 O O . GLN A 1 117 ? 5.775 23.264 26.893 1.00 68.94 117 GLN A O 1
ATOM 938 N N . LYS A 1 118 ? 4.229 24.721 27.616 1.00 69.69 118 LYS A N 1
ATOM 939 C CA . LYS A 1 118 ? 4.602 24.673 29.036 1.00 69.69 118 LYS A CA 1
ATOM 940 C C . LYS A 1 118 ? 4.050 23.458 29.795 1.00 69.69 118 LYS A C 1
ATOM 942 O O . LYS A 1 118 ? 4.550 23.178 30.874 1.00 69.69 118 LYS A O 1
ATOM 947 N N . GLN A 1 119 ? 3.026 22.774 29.275 1.00 71.69 119 GLN A N 1
ATOM 948 C CA . GLN A 1 119 ? 2.305 21.717 30.008 1.00 71.69 119 GLN A CA 1
ATOM 949 C C . GLN A 1 119 ? 2.360 20.341 29.337 1.00 71.69 119 GLN A C 1
ATOM 951 O O . GLN A 1 119 ? 2.084 19.340 29.986 1.00 71.69 119 GLN A O 1
ATOM 956 N N . LEU A 1 120 ? 2.684 20.286 28.044 1.00 71.75 120 LEU A N 1
ATOM 957 C CA . LEU A 1 120 ? 2.554 19.077 27.234 1.00 71.75 120 LEU A CA 1
ATOM 958 C C . LEU A 1 120 ? 3.821 18.839 26.423 1.00 71.75 120 LEU A C 1
ATOM 960 O O . LEU A 1 120 ? 4.365 19.764 25.806 1.00 71.75 120 LEU A O 1
ATOM 964 N N . ILE A 1 121 ? 4.261 17.582 26.389 1.00 74.69 121 ILE A N 1
ATOM 965 C CA . ILE A 1 121 ? 5.376 17.172 25.544 1.00 74.69 121 ILE A CA 1
ATOM 966 C C . ILE A 1 121 ? 4.873 16.835 24.133 1.00 74.69 121 ILE A C 1
ATOM 968 O O . ILE A 1 121 ? 3.734 16.402 23.949 1.00 74.69 121 ILE A O 1
ATOM 972 N N . PRO A 1 122 ? 5.713 16.980 23.094 1.00 72.38 122 PRO A N 1
ATOM 973 C CA . PRO A 1 122 ? 5.310 16.725 21.708 1.00 72.38 122 PRO A CA 1
ATOM 974 C C . PRO A 1 122 ? 4.756 15.319 21.433 1.00 72.38 122 PRO A C 1
ATOM 976 O O . PRO A 1 122 ? 4.050 15.137 20.437 1.00 72.38 122 PRO A O 1
ATOM 979 N N . ILE A 1 123 ? 5.069 14.343 22.296 1.00 76.56 123 ILE A N 1
ATOM 980 C CA . ILE A 1 123 ? 4.582 12.964 22.203 1.00 76.56 123 ILE A CA 1
ATOM 981 C C . ILE A 1 123 ? 3.119 12.816 22.656 1.00 76.56 123 ILE A C 1
ATOM 983 O O . ILE A 1 123 ? 2.411 11.940 22.160 1.00 76.56 123 ILE A O 1
ATOM 987 N N . ASP A 1 124 ? 2.631 13.706 23.526 1.00 78.38 124 ASP A N 1
ATOM 988 C CA . ASP A 1 124 ? 1.265 13.649 24.070 1.00 78.38 124 ASP A CA 1
ATOM 989 C C . ASP A 1 124 ? 0.213 13.898 22.991 1.00 78.38 124 ASP A C 1
ATOM 991 O O . ASP A 1 124 ? -0.887 13.347 23.019 1.00 78.38 124 ASP A O 1
ATOM 995 N N . ALA A 1 125 ? 0.600 14.647 21.963 1.00 80.44 125 ALA A N 1
ATOM 996 C CA . ALA A 1 125 ? -0.198 14.853 20.769 1.00 80.44 125 ALA A CA 1
ATOM 997 C C . ALA A 1 125 ? -0.500 13.557 19.994 1.00 80.44 125 ALA A C 1
ATOM 999 O O . ALA A 1 125 ? -1.468 13.522 19.243 1.00 80.44 125 ALA A O 1
ATOM 1000 N N . PHE A 1 126 ? 0.309 12.505 20.149 1.00 86.00 126 PHE A N 1
ATOM 1001 C CA . PHE A 1 126 ? 0.032 11.191 19.560 1.00 86.00 126 PHE A CA 1
ATOM 1002 C C . PHE A 1 126 ? -0.692 10.265 20.542 1.00 86.00 126 PHE A C 1
ATOM 1004 O O . PHE A 1 126 ? -1.492 9.438 20.107 1.00 86.00 126 PHE A O 1
ATOM 1011 N N . ARG A 1 127 ? -0.463 10.431 21.854 1.00 88.69 127 ARG A N 1
ATOM 1012 C CA . ARG A 1 127 ? -1.095 9.620 22.908 1.00 88.69 127 ARG A CA 1
ATOM 1013 C C . ARG A 1 127 ? -2.612 9.676 22.862 1.00 88.69 127 ARG A C 1
ATOM 1015 O O . ARG A 1 127 ? -3.241 8.628 22.842 1.00 88.69 127 ARG A O 1
ATOM 1022 N N . GLY A 1 128 ? -3.186 10.879 22.826 1.00 87.56 128 GLY A N 1
ATOM 1023 C CA . GLY A 1 128 ? -4.641 11.065 22.818 1.00 87.56 128 GLY A CA 1
ATOM 1024 C C . GLY A 1 128 ? -5.322 10.316 21.665 1.00 87.56 128 GLY A C 1
ATOM 1025 O O . GLY A 1 128 ? -6.111 9.410 21.928 1.00 87.56 128 GLY A O 1
ATOM 1026 N N . PRO A 1 129 ? -4.970 10.620 20.399 1.00 89.56 129 PRO A N 1
ATOM 1027 C CA . PRO A 1 129 ? -5.491 9.910 19.235 1.00 89.56 129 PRO A CA 1
ATOM 1028 C C . PRO A 1 129 ? -5.290 8.399 19.290 1.00 89.56 129 PRO A C 1
ATOM 1030 O O . PRO A 1 129 ? -6.243 7.655 19.093 1.00 89.56 129 PRO A O 1
ATOM 1033 N N . LEU A 1 130 ? -4.074 7.927 19.583 1.00 92.44 130 LEU A N 1
ATOM 1034 C CA . LEU A 1 130 ? -3.784 6.494 19.572 1.00 92.44 130 LEU A CA 1
ATOM 1035 C C . LEU A 1 130 ? -4.495 5.751 20.700 1.00 92.44 130 LEU A C 1
ATOM 1037 O O . LEU A 1 130 ? -4.892 4.615 20.490 1.00 92.44 130 LEU A O 1
ATOM 1041 N N . LYS A 1 131 ? -4.740 6.381 21.855 1.00 92.69 131 LYS A N 1
ATOM 1042 C CA . LYS A 1 131 ? -5.491 5.761 22.956 1.00 92.69 131 LYS A CA 1
ATOM 1043 C C . LYS A 1 131 ? -6.904 5.342 22.536 1.00 92.69 131 LYS A C 1
ATOM 1045 O O . LYS A 1 131 ? -7.407 4.338 23.032 1.00 92.69 131 LYS A O 1
ATOM 1050 N N . THR A 1 132 ? -7.526 6.071 21.603 1.00 91.75 132 THR A N 1
ATOM 1051 C CA . THR A 1 132 ? -8.887 5.767 21.122 1.00 91.75 132 THR A CA 1
ATOM 1052 C C . THR A 1 132 ? -8.998 4.394 20.459 1.00 91.75 132 THR A C 1
ATOM 1054 O O . THR A 1 132 ? -10.068 3.797 20.495 1.00 91.75 132 THR A O 1
ATOM 1057 N N . VAL A 1 133 ? -7.893 3.842 19.937 1.00 94.62 133 VAL A N 1
ATOM 1058 C CA . VAL A 1 133 ? -7.889 2.506 19.324 1.00 94.62 133 VAL A CA 1
ATOM 1059 C C . VAL A 1 133 ? -8.300 1.415 20.315 1.00 94.62 133 VAL A C 1
ATOM 1061 O O . VAL A 1 133 ? -8.950 0.457 19.918 1.00 94.62 133 VAL A O 1
ATOM 1064 N N . PHE A 1 134 ? -7.934 1.545 21.595 1.00 95.44 134 PHE A N 1
ATOM 1065 C CA . PHE A 1 134 ? -8.209 0.517 22.600 1.00 95.44 134 PHE A CA 1
ATOM 1066 C C . PHE A 1 134 ? -9.697 0.478 22.951 1.00 95.44 134 PHE A C 1
ATOM 1068 O O . PHE A 1 134 ? -10.275 -0.602 22.962 1.00 95.44 134 PHE A O 1
ATOM 1075 N N . ALA A 1 135 ? -10.315 1.650 23.139 1.00 93.94 135 ALA A N 1
ATOM 1076 C CA . ALA A 1 135 ? -11.760 1.764 23.342 1.00 93.94 135 ALA A CA 1
ATOM 1077 C C . ALA A 1 135 ? -12.535 1.239 22.123 1.00 93.94 135 ALA A C 1
ATOM 1079 O O . ALA A 1 135 ? -13.438 0.425 22.266 1.00 93.94 135 ALA A O 1
ATOM 1080 N N . LEU A 1 136 ? -12.097 1.604 20.913 1.00 94.31 136 LEU A N 1
ATOM 1081 C CA . LEU A 1 136 ? -12.710 1.122 19.677 1.00 94.31 136 LEU A CA 1
ATOM 1082 C C . LEU A 1 136 ? -12.640 -0.409 19.551 1.00 94.31 136 LEU A C 1
ATOM 1084 O O . LEU A 1 136 ? -13.611 -1.050 19.157 1.00 94.31 136 LEU A O 1
ATOM 1088 N N . LEU A 1 137 ? -11.497 -1.018 19.882 1.00 94.75 137 LEU A N 1
ATOM 1089 C CA . LEU A 1 137 ? -11.356 -2.477 19.875 1.00 94.75 137 LEU A CA 1
ATOM 1090 C C . LEU A 1 137 ? -12.244 -3.150 20.924 1.00 94.75 137 LEU A C 1
ATOM 1092 O O . LEU A 1 137 ? -12.769 -4.228 20.661 1.00 94.75 137 LEU A O 1
ATOM 1096 N N . GLU A 1 138 ? -12.401 -2.543 22.097 1.00 94.69 138 GLU A N 1
ATOM 1097 C CA . GLU A 1 138 ? -13.300 -3.033 23.140 1.00 94.69 138 GLU A CA 1
ATOM 1098 C C . GLU A 1 138 ? -14.759 -3.018 22.664 1.00 94.69 138 GLU A C 1
ATOM 1100 O O . GLU A 1 138 ? -15.436 -4.042 22.751 1.00 94.69 138 GLU A O 1
ATOM 1105 N N . ASP A 1 139 ? -15.209 -1.922 22.049 1.00 94.38 139 ASP A N 1
ATOM 1106 C CA . ASP A 1 139 ? -16.563 -1.800 21.500 1.00 94.38 139 ASP A CA 1
ATOM 1107 C C . ASP A 1 139 ? -16.842 -2.798 20.367 1.00 94.38 139 ASP A C 1
ATOM 1109 O O . ASP A 1 139 ? -17.938 -3.365 20.297 1.00 94.38 139 ASP A O 1
ATOM 1113 N N . ILE A 1 140 ? -15.846 -3.054 19.508 1.00 94.56 140 ILE A N 1
ATOM 1114 C CA . ILE A 1 140 ? -15.914 -4.063 18.439 1.00 94.56 140 ILE A CA 1
ATOM 1115 C C . ILE A 1 140 ? -15.993 -5.475 19.030 1.00 94.56 140 ILE A C 1
ATOM 1117 O O . ILE A 1 140 ? -16.834 -6.270 18.615 1.00 94.56 140 ILE A O 1
ATOM 1121 N N . ASN A 1 141 ? -15.135 -5.808 19.997 1.00 93.12 141 ASN A N 1
ATOM 1122 C CA . ASN A 1 141 ? -15.102 -7.148 20.588 1.00 93.12 141 ASN A CA 1
ATOM 1123 C C . ASN A 1 141 ? -16.359 -7.444 21.419 1.00 93.12 141 ASN A C 1
ATOM 1125 O O . ASN A 1 141 ? -16.840 -8.574 21.421 1.00 93.12 141 ASN A O 1
ATOM 1129 N N . ASN A 1 142 ? -16.921 -6.425 22.073 1.00 94.38 142 ASN A N 1
ATOM 1130 C CA . ASN A 1 142 ? -18.154 -6.517 22.856 1.00 94.38 142 ASN A CA 1
ATOM 1131 C C . ASN A 1 142 ? -19.420 -6.330 21.999 1.00 94.38 142 ASN A C 1
ATOM 1133 O O . ASN A 1 142 ? -20.530 -6.187 22.524 1.00 94.38 142 ASN A O 1
ATOM 1137 N N . PHE A 1 143 ? -19.290 -6.263 20.672 1.00 94.31 143 PHE A N 1
ATOM 1138 C CA . PHE A 1 143 ? -20.434 -6.150 19.782 1.00 94.31 143 PHE A CA 1
ATOM 1139 C C . PHE A 1 143 ? -21.183 -7.481 19.669 1.00 94.31 143 PHE A C 1
ATOM 1141 O O . PHE A 1 143 ? -20.606 -8.512 19.321 1.00 94.31 143 PHE A O 1
ATOM 1148 N N . GLN A 1 144 ? -22.490 -7.428 19.927 1.00 92.75 144 GLN A N 1
ATOM 1149 C CA . GLN A 1 144 ? -23.426 -8.526 19.730 1.00 92.75 144 GLN A CA 1
ATOM 1150 C C . GLN A 1 144 ? -24.633 -8.004 18.953 1.00 92.75 144 GLN A C 1
ATOM 1152 O O . GLN A 1 144 ? -25.110 -6.897 19.211 1.00 92.75 144 GLN A O 1
ATOM 1157 N N . PHE A 1 145 ? -25.113 -8.805 18.012 1.00 91.81 145 PHE A N 1
ATOM 1158 C CA . PHE A 1 145 ? -26.255 -8.515 17.155 1.00 91.81 145 PHE A CA 1
ATOM 1159 C C . PHE A 1 145 ? -27.194 -9.719 17.140 1.00 91.81 145 PHE A C 1
ATOM 1161 O O . PHE A 1 145 ? -26.723 -10.848 17.081 1.00 91.81 145 PHE A O 1
ATOM 1168 N N . GLY A 1 146 ? -28.503 -9.494 17.187 1.00 86.69 146 GLY A N 1
ATOM 1169 C CA . GLY A 1 146 ? -29.510 -10.557 17.195 1.00 86.69 146 GLY A CA 1
ATOM 1170 C C . GLY A 1 146 ? -30.377 -10.560 18.451 1.00 86.69 146 GLY A C 1
ATOM 1171 O O . GLY A 1 146 ? -30.255 -9.690 19.317 1.00 86.69 146 GLY A O 1
ATOM 1172 N N . ASP A 1 147 ? -31.280 -11.532 18.515 1.00 82.75 147 ASP A N 1
ATOM 1173 C CA . ASP A 1 147 ? -32.234 -11.679 19.612 1.00 82.75 147 ASP A CA 1
ATOM 1174 C C . ASP A 1 147 ? -31.592 -12.349 20.834 1.00 82.75 147 ASP A C 1
ATOM 1176 O O . ASP A 1 147 ? -30.507 -12.926 20.759 1.00 82.75 147 ASP A O 1
ATOM 1180 N N . ARG A 1 148 ? -32.285 -12.317 21.981 1.00 75.25 148 ARG A N 1
ATOM 1181 C CA . ARG A 1 148 ? -31.787 -12.889 23.249 1.00 75.25 148 ARG A CA 1
ATOM 1182 C C . ARG A 1 148 ? -31.444 -14.385 23.173 1.00 75.25 148 ARG A C 1
ATOM 1184 O O . ARG A 1 148 ? -30.640 -14.841 23.976 1.00 75.25 148 ARG A O 1
ATOM 1191 N N . GLU A 1 149 ? -32.032 -15.126 22.235 1.00 79.62 149 GLU A N 1
ATOM 1192 C CA . GLU A 1 149 ? -31.752 -16.555 22.015 1.00 79.62 149 GLU A CA 1
ATOM 1193 C C . GLU A 1 149 ? -30.669 -16.814 20.955 1.00 79.62 149 GLU A C 1
ATOM 1195 O O . GLU A 1 149 ? -30.000 -17.845 20.996 1.00 79.62 149 GLU A O 1
ATOM 1200 N N . HIS A 1 150 ? -30.456 -15.877 20.029 1.00 84.44 150 HIS A N 1
ATOM 1201 C CA . HIS A 1 150 ? -29.513 -16.010 18.920 1.00 84.44 150 HIS A CA 1
ATOM 1202 C C . HIS A 1 150 ? -28.713 -14.717 18.753 1.00 84.44 150 HIS A C 1
ATOM 1204 O O . HIS A 1 150 ? -28.933 -13.951 17.813 1.00 84.44 150 HIS A O 1
ATOM 1210 N N . SER A 1 151 ? -27.777 -14.478 19.674 1.00 90.25 151 SER A N 1
ATOM 1211 C CA . SER A 1 151 ? -26.807 -13.397 19.537 1.00 90.25 151 SER A CA 1
ATOM 1212 C C . SER A 1 151 ? -25.584 -13.875 18.755 1.00 90.25 151 SER A C 1
ATOM 1214 O O . SER A 1 151 ? -25.001 -14.923 19.029 1.00 90.25 151 SER A O 1
ATOM 1216 N N . VAL A 1 152 ? -25.204 -13.094 17.750 1.00 92.69 152 VAL A N 1
ATOM 1217 C CA . VAL A 1 152 ? -23.991 -13.280 16.956 1.00 92.69 152 VAL A CA 1
ATOM 1218 C C . VAL A 1 152 ? -23.020 -12.145 17.240 1.00 92.69 152 VAL A C 1
ATOM 1220 O O . VAL A 1 152 ? -23.397 -10.980 17.364 1.00 92.69 152 VAL A O 1
ATOM 1223 N N . SER A 1 153 ? -21.748 -12.494 17.349 1.00 93.88 153 SER A N 1
ATOM 1224 C CA . SER A 1 153 ? -20.645 -11.585 17.635 1.00 93.88 153 SER A CA 1
ATOM 1225 C C . SER A 1 153 ? -19.788 -11.344 16.392 1.00 93.88 153 SER A C 1
ATOM 1227 O O . SER A 1 153 ? -19.903 -12.027 15.371 1.00 93.88 153 SER A O 1
ATOM 1229 N N . VAL A 1 154 ? -18.856 -10.393 16.483 1.00 93.56 154 VAL A N 1
ATOM 1230 C CA . VAL A 1 154 ? -17.852 -10.173 15.426 1.00 93.56 154 VAL A CA 1
ATOM 1231 C C . VAL A 1 154 ? -17.019 -11.435 15.176 1.00 93.56 154 VAL A C 1
ATOM 1233 O O . VAL A 1 154 ? -16.674 -11.723 14.029 1.00 93.56 154 VAL A O 1
ATOM 1236 N N . ALA A 1 155 ? -16.746 -12.230 16.215 1.00 92.50 155 ALA A N 1
ATOM 1237 C CA . ALA A 1 155 ? -15.969 -13.459 16.096 1.00 92.50 155 ALA A CA 1
ATOM 1238 C C . ALA A 1 155 ? -16.653 -14.525 15.219 1.00 92.50 155 ALA A C 1
ATOM 1240 O O . ALA A 1 155 ? -15.947 -15.323 14.606 1.00 92.50 155 ALA A O 1
ATOM 1241 N N . ASP A 1 156 ? -17.983 -14.515 15.093 1.00 92.50 156 ASP A N 1
ATOM 1242 C CA . ASP A 1 156 ? -18.731 -15.505 14.302 1.00 92.50 156 ASP A CA 1
ATOM 1243 C C . ASP A 1 156 ? -18.657 -15.241 12.789 1.00 92.50 156 ASP A C 1
ATOM 1245 O O . ASP A 1 156 ? -18.675 -16.169 11.973 1.00 92.50 156 ASP A O 1
ATOM 1249 N N . TYR A 1 157 ? -18.535 -13.968 12.400 1.00 93.50 157 TYR A N 1
ATOM 1250 C CA . TYR A 1 157 ? -18.398 -13.549 11.000 1.00 93.50 157 TYR A CA 1
ATOM 1251 C C . TYR A 1 157 ? -16.942 -13.426 10.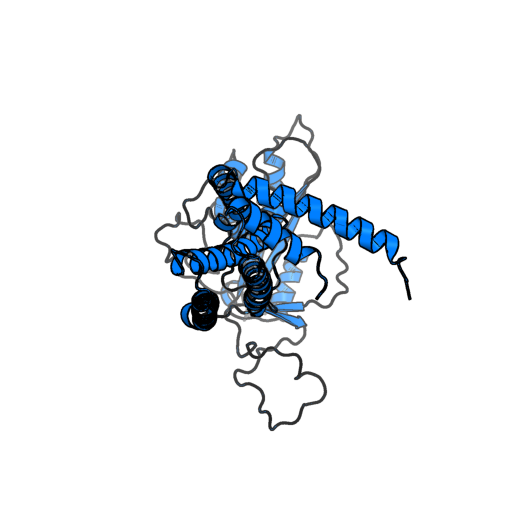549 1.00 93.50 157 TYR A C 1
ATOM 1253 O O . TYR A 1 157 ? -16.655 -13.478 9.348 1.00 93.50 157 TYR A O 1
ATOM 1261 N N . CYS A 1 158 ? -16.022 -13.234 11.490 1.00 94.44 158 CYS A N 1
ATOM 1262 C CA . CYS A 1 158 ? -14.631 -12.940 11.205 1.00 94.44 158 CYS A CA 1
ATOM 1263 C C . CYS A 1 158 ? -13.864 -14.107 10.567 1.00 94.44 158 CYS A C 1
ATOM 1265 O O . CYS A 1 158 ? -14.148 -15.286 10.786 1.00 94.44 158 CYS A O 1
ATOM 1267 N N . LEU A 1 159 ? -12.844 -13.777 9.778 1.00 94.62 159 LEU A N 1
ATOM 1268 C CA . LEU A 1 159 ? -11.845 -14.735 9.338 1.00 94.62 159 LEU A CA 1
ATOM 1269 C C . LEU A 1 159 ? -10.914 -15.070 10.510 1.00 94.62 159 LEU A C 1
ATOM 1271 O O . LEU A 1 159 ? -10.136 -14.230 10.961 1.00 94.62 159 LEU A O 1
ATOM 1275 N N . HIS A 1 160 ? -10.988 -16.310 10.990 1.00 92.94 160 HIS A N 1
ATOM 1276 C CA . HIS A 1 160 ? -10.087 -16.810 12.026 1.00 92.94 160 HIS A CA 1
ATOM 1277 C C . HIS A 1 160 ? -8.734 -17.195 11.439 1.00 92.94 160 HIS A C 1
ATOM 1279 O O . HIS A 1 160 ? -8.664 -17.897 10.428 1.00 92.94 160 HIS A O 1
ATOM 1285 N N . VAL A 1 161 ? -7.669 -16.757 12.103 1.00 89.94 161 VAL A N 1
ATOM 1286 C CA . VAL A 1 161 ? -6.287 -17.091 11.768 1.00 89.94 161 VAL A CA 1
ATOM 1287 C C . VAL A 1 161 ? -5.677 -17.995 12.831 1.00 89.94 161 VAL A C 1
ATOM 1289 O O . VAL A 1 161 ? -5.891 -17.825 14.032 1.00 89.94 161 VAL A O 1
ATOM 1292 N N . SER A 1 162 ? -4.918 -18.979 12.358 1.00 85.12 162 SER A N 1
ATOM 1293 C CA . SER A 1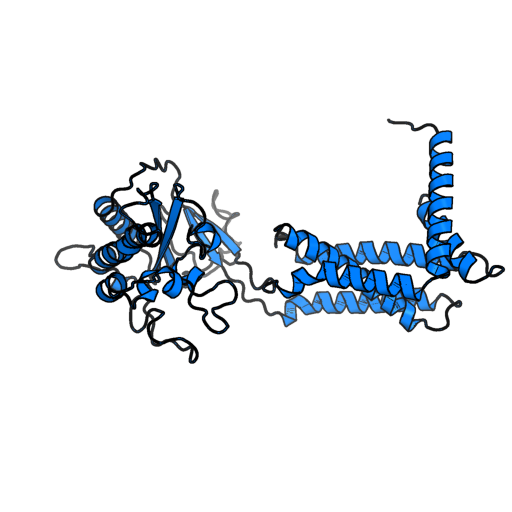 162 ? -4.083 -19.856 13.175 1.00 85.12 162 SER A CA 1
ATOM 1294 C C . SER A 1 162 ? -2.742 -19.186 13.500 1.00 85.12 162 SER A C 1
ATOM 1296 O O . SER A 1 162 ? -2.571 -17.982 13.313 1.00 85.12 162 SER A O 1
ATOM 1298 N N . GLU A 1 163 ? -1.773 -19.970 13.970 1.00 77.69 163 GLU A N 1
ATOM 1299 C CA . GLU A 1 163 ? -0.411 -19.501 14.222 1.00 77.69 163 GLU A CA 1
ATOM 1300 C C . GLU A 1 163 ? 0.235 -18.863 12.982 1.00 77.69 163 GLU A C 1
ATOM 1302 O O . GLU A 1 163 ? -0.005 -19.267 11.836 1.00 77.69 163 GLU A O 1
ATOM 1307 N N . THR A 1 164 ? 1.085 -17.864 13.223 1.00 68.94 164 THR A N 1
ATOM 1308 C CA . THR A 1 164 ? 1.847 -17.197 12.174 1.00 68.94 164 THR A CA 1
ATOM 1309 C C . THR A 1 164 ? 2.892 -18.156 11.592 1.00 68.94 164 THR A C 1
ATOM 1311 O O . THR A 1 164 ? 3.818 -18.612 12.254 1.00 68.94 164 THR A O 1
ATOM 1314 N N . THR A 1 165 ? 2.801 -18.443 10.293 1.00 65.62 165 THR A N 1
ATOM 1315 C CA . THR A 1 165 ? 3.778 -19.303 9.592 1.00 65.62 165 THR A CA 1
ATOM 1316 C C . THR A 1 165 ? 5.127 -18.605 9.352 1.00 65.62 165 THR A C 1
ATOM 1318 O O . THR A 1 165 ? 6.112 -19.223 8.932 1.00 65.62 165 THR A O 1
ATOM 1321 N N . MET A 1 166 ? 5.203 -17.300 9.630 1.00 65.12 166 MET A N 1
ATOM 1322 C CA . MET A 1 166 ? 6.376 -16.459 9.410 1.00 65.12 166 MET A CA 1
ATOM 1323 C C . MET A 1 166 ? 7.392 -16.603 10.555 1.00 65.12 166 MET A C 1
ATOM 1325 O O . MET A 1 166 ? 7.453 -15.769 11.453 1.00 65.12 166 MET A O 1
ATOM 1329 N N . LYS A 1 167 ? 8.288 -17.597 10.466 1.00 58.06 167 LYS A N 1
ATOM 1330 C CA . LYS A 1 167 ? 9.368 -17.874 11.450 1.00 58.06 167 LYS A CA 1
ATOM 1331 C C . LYS A 1 167 ? 10.281 -16.685 11.823 1.00 58.06 167 LYS A C 1
ATOM 1333 O O . LYS A 1 167 ? 11.067 -16.794 12.756 1.00 58.06 167 LYS A O 1
ATOM 1338 N N . LYS A 1 168 ? 10.248 -15.573 11.077 1.00 61.28 168 LYS A N 1
ATOM 1339 C CA . LYS A 1 168 ? 11.075 -14.369 11.311 1.00 61.28 168 LYS A CA 1
ATOM 1340 C C . LYS A 1 168 ? 10.324 -13.228 12.007 1.00 61.28 168 LYS A C 1
ATOM 1342 O O . LYS A 1 168 ? 10.896 -12.149 12.171 1.00 61.28 168 LYS A O 1
ATOM 1347 N N . MET A 1 169 ? 9.060 -13.429 12.369 1.00 64.12 169 MET A N 1
ATOM 1348 C CA . MET A 1 169 ? 8.231 -12.387 12.957 1.00 64.12 169 MET A CA 1
ATOM 1349 C C . MET A 1 169 ? 8.472 -12.247 14.470 1.00 64.12 169 MET A C 1
ATOM 1351 O O . MET A 1 169 ? 8.602 -13.261 15.155 1.00 64.12 169 MET A O 1
ATOM 1355 N N . PRO A 1 170 ? 8.526 -11.020 15.024 1.00 63.53 170 PRO A N 1
ATOM 1356 C CA . PRO A 1 170 ? 8.436 -10.828 16.467 1.00 63.53 170 PRO A CA 1
ATOM 1357 C C . PRO A 1 170 ? 7.075 -11.332 16.960 1.00 63.53 170 PRO A C 1
ATOM 1359 O O . PRO A 1 170 ? 6.039 -10.878 16.472 1.00 63.53 170 PRO A O 1
ATOM 1362 N N . GLN A 1 171 ? 7.088 -12.272 17.906 1.00 66.81 171 GLN A N 1
ATOM 1363 C CA . GLN A 1 171 ? 5.876 -12.856 18.486 1.00 66.81 171 GLN A CA 1
ATOM 1364 C C . GLN A 1 171 ? 4.927 -11.762 19.001 1.00 66.81 171 GLN A C 1
ATOM 1366 O O . GLN A 1 171 ? 5.365 -10.802 19.639 1.00 66.81 171 GLN A O 1
ATOM 1371 N N . GLY A 1 172 ? 3.630 -11.906 18.716 1.00 71.25 172 GLY A N 1
ATOM 1372 C CA . GLY A 1 172 ? 2.581 -11.008 19.211 1.00 71.25 172 GLY A CA 1
ATOM 1373 C C . GLY A 1 172 ? 2.381 -9.690 18.447 1.00 71.25 172 GLY A C 1
ATOM 1374 O O . GLY A 1 172 ? 1.546 -8.889 18.863 1.00 71.25 172 GLY A O 1
ATOM 1375 N N . MET A 1 173 ? 3.092 -9.450 17.335 1.00 78.38 173 MET A N 1
ATOM 1376 C CA . MET A 1 173 ? 2.888 -8.249 16.497 1.00 78.38 173 MET A CA 1
ATOM 1377 C C . MET A 1 173 ? 1.728 -8.355 15.495 1.00 78.38 173 MET A C 1
ATOM 1379 O O . MET A 1 173 ? 1.301 -7.338 14.953 1.00 78.38 173 MET A O 1
ATOM 1383 N N . LEU A 1 174 ? 1.228 -9.559 15.222 1.00 82.75 174 LEU A N 1
ATOM 1384 C CA . LEU A 1 174 ? 0.037 -9.793 14.404 1.00 82.75 174 LEU A CA 1
ATOM 1385 C C . LEU A 1 174 ? -0.951 -10.682 15.170 1.00 82.75 174 LEU A C 1
ATOM 1387 O O . LEU A 1 174 ? -0.568 -11.300 16.166 1.00 82.75 174 LEU A O 1
ATOM 1391 N N . PRO A 1 175 ? -2.223 -10.732 14.740 1.00 84.12 175 PRO A N 1
ATOM 1392 C CA . PRO A 1 175 ? -3.219 -11.606 15.345 1.00 84.12 175 PRO A CA 1
ATOM 1393 C C . PRO A 1 175 ? -2.804 -13.076 15.26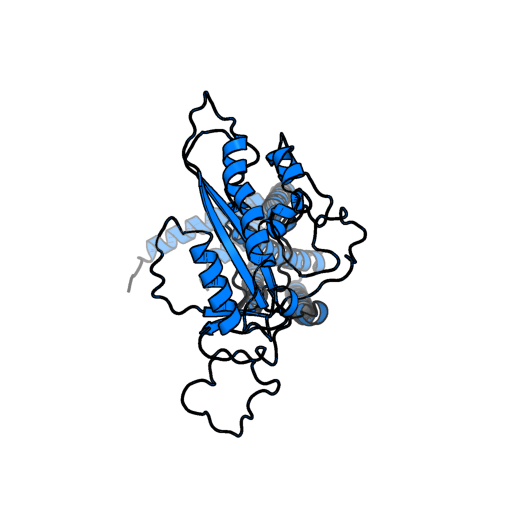2 1.00 84.12 175 PRO A C 1
ATOM 1395 O O . PRO A 1 175 ? -2.465 -13.570 14.189 1.00 84.12 175 PRO A O 1
ATOM 1398 N N . GLU A 1 176 ? -2.883 -13.764 16.395 1.00 84.50 176 GLU A N 1
ATOM 1399 C CA . GLU A 1 176 ? -2.667 -15.202 16.527 1.00 84.50 176 GLU A CA 1
ATOM 1400 C C . GLU A 1 176 ? -3.882 -15.800 17.239 1.00 84.50 176 GLU A C 1
ATOM 1402 O O . GLU A 1 176 ? -4.405 -15.193 18.177 1.00 84.50 176 GLU A O 1
ATOM 1407 N N . TYR A 1 177 ? -4.326 -16.974 16.782 1.00 85.38 177 TYR A N 1
ATOM 1408 C CA . TYR A 1 177 ? -5.409 -17.757 17.390 1.00 85.38 177 TYR A CA 1
ATOM 1409 C C . TYR A 1 177 ? -6.703 -16.962 17.624 1.00 85.38 177 TYR A C 1
ATOM 1411 O O . TYR A 1 177 ? -7.222 -16.887 18.738 1.00 85.38 177 TYR A O 1
ATOM 1419 N N . GLY A 1 178 ? -7.242 -16.355 16.568 1.00 89.62 178 GLY A N 1
ATOM 1420 C CA . GLY A 1 178 ? -8.506 -15.632 16.671 1.00 89.62 178 GLY A CA 1
ATOM 1421 C C . GLY A 1 178 ? -8.874 -14.861 15.415 1.00 89.62 178 GLY A C 1
ATOM 1422 O O . GLY A 1 178 ? -8.360 -15.117 14.329 1.00 89.62 178 GLY A O 1
ATOM 1423 N N . CYS A 1 179 ? -9.774 -13.899 15.579 1.00 92.69 179 CYS A N 1
ATOM 1424 C CA . CYS A 1 179 ? -10.239 -13.040 14.500 1.00 92.69 179 CYS A CA 1
ATOM 1425 C C . CYS A 1 179 ? -9.105 -12.167 13.927 1.00 92.69 179 CYS A C 1
ATOM 1427 O O . CYS A 1 179 ? -8.347 -11.536 14.671 1.00 92.69 179 CYS A O 1
ATOM 1429 N N . LEU A 1 180 ? -9.006 -12.104 12.595 1.00 93.81 180 LEU A N 1
ATOM 1430 C CA . LEU A 1 180 ? -8.057 -11.255 11.880 1.00 93.81 180 LEU A CA 1
ATOM 1431 C C . LEU A 1 180 ? -8.485 -9.779 11.945 1.00 93.81 180 LEU A C 1
ATOM 1433 O O . LEU A 1 180 ? -9.113 -9.243 11.030 1.00 93.81 180 LEU A O 1
ATOM 1437 N N . ILE A 1 181 ? -8.117 -9.130 13.050 1.00 94.38 181 ILE A N 1
ATOM 1438 C CA . ILE A 1 181 ? -8.266 -7.687 13.276 1.00 94.38 181 ILE A CA 1
ATOM 1439 C C . ILE A 1 181 ? -6.883 -7.069 13.368 1.00 94.38 181 ILE A C 1
ATOM 1441 O O . ILE A 1 181 ? -6.096 -7.441 14.231 1.00 94.38 181 ILE A O 1
ATOM 1445 N N . VAL A 1 182 ? -6.594 -6.092 12.519 1.00 94.19 182 VAL A N 1
ATOM 1446 C CA . VAL A 1 182 ? -5.312 -5.392 12.478 1.00 94.19 182 VAL A CA 1
ATOM 1447 C C . VAL A 1 182 ? -5.514 -3.939 12.892 1.00 94.19 182 VAL A C 1
ATOM 1449 O O . VAL A 1 182 ? -6.441 -3.274 12.431 1.00 94.19 182 VAL A O 1
ATOM 1452 N N . SER A 1 183 ? -4.666 -3.451 13.796 1.00 95.06 183 SER A N 1
ATOM 1453 C CA . SER A 1 183 ? -4.740 -2.082 14.315 1.00 95.06 183 SER A CA 1
ATOM 1454 C C . SER A 1 183 ? -3.399 -1.609 14.897 1.00 95.06 183 SER A C 1
ATOM 1456 O O . SER A 1 183 ? -2.532 -2.436 15.205 1.00 95.06 183 SER A O 1
ATOM 1458 N N . PRO A 1 184 ? -3.234 -0.297 15.161 1.00 94.19 184 PRO A N 1
ATOM 1459 C CA . PRO A 1 184 ? -2.054 0.222 15.854 1.00 94.19 184 PRO A CA 1
ATOM 1460 C C . PRO A 1 184 ? -1.850 -0.340 17.270 1.00 94.19 184 PRO A C 1
ATOM 1462 O O . PRO A 1 184 ? -0.737 -0.298 17.787 1.00 94.19 184 PRO A O 1
ATOM 1465 N N . ALA A 1 185 ? -2.885 -0.898 17.910 1.00 93.75 185 ALA A N 1
ATOM 1466 C CA . ALA A 1 185 ? -2.787 -1.455 19.262 1.00 93.75 185 ALA A CA 1
ATOM 1467 C C . ALA A 1 185 ? -1.775 -2.612 19.367 1.00 93.75 185 ALA A C 1
ATOM 1469 O O . ALA A 1 185 ? -1.255 -2.896 20.449 1.00 93.75 185 ALA A O 1
ATOM 1470 N N . PHE A 1 186 ? -1.469 -3.274 18.246 1.00 92.00 186 PHE A N 1
ATOM 1471 C CA . PHE A 1 186 ? -0.518 -4.384 18.190 1.00 92.00 186 PHE A CA 1
ATOM 1472 C C . PHE A 1 186 ? 0.925 -3.987 18.504 1.00 92.00 186 PHE A C 1
ATOM 1474 O O . PHE A 1 186 ? 1.687 -4.847 18.934 1.00 92.00 186 PHE A O 1
ATOM 1481 N N . PHE A 1 187 ? 1.299 -2.705 18.405 1.00 90.81 187 PHE A N 1
ATOM 1482 C CA . PHE A 1 187 ? 2.605 -2.251 18.906 1.00 90.81 187 PHE A CA 1
ATOM 1483 C C . PHE A 1 187 ? 2.780 -2.500 20.413 1.00 90.81 187 PHE A C 1
ATOM 1485 O O . PHE A 1 187 ? 3.906 -2.664 20.877 1.00 90.81 187 PHE A O 1
ATOM 1492 N N . TRP A 1 188 ? 1.672 -2.580 21.156 1.00 92.19 188 TRP A N 1
ATOM 1493 C CA . TRP A 1 188 ? 1.634 -2.833 22.598 1.00 92.19 188 TRP A CA 1
ATOM 1494 C C . TRP A 1 188 ? 0.883 -4.128 22.940 1.00 92.19 188 TRP A C 1
ATOM 1496 O O . TRP A 1 188 ? 0.346 -4.263 24.036 1.00 92.19 188 TRP A O 1
ATOM 1506 N N . ASN A 1 189 ? 0.819 -5.090 22.011 1.00 90.06 189 ASN A N 1
ATOM 1507 C CA . ASN A 1 189 ? 0.109 -6.368 22.168 1.00 90.06 189 ASN A CA 1
ATOM 1508 C C . ASN A 1 189 ? -1.356 -6.212 22.627 1.00 90.06 189 ASN A C 1
ATOM 1510 O O . ASN A 1 189 ? -1.855 -7.042 23.386 1.00 90.06 189 ASN A O 1
ATOM 1514 N N . LYS A 1 190 ? -2.047 -5.154 22.180 1.00 90.56 190 LYS A N 1
ATOM 1515 C CA . LYS A 1 190 ? -3.430 -4.821 22.576 1.00 90.56 190 LYS A CA 1
ATOM 1516 C C . LYS A 1 190 ? -3.614 -4.510 24.074 1.00 90.56 190 LYS A C 1
ATOM 1518 O O . LYS A 1 190 ? -4.743 -4.493 24.547 1.00 90.56 190 LYS A O 1
ATOM 1523 N N . ASP A 1 191 ? -2.539 -4.222 24.810 1.00 92.44 191 ASP A N 1
ATOM 1524 C CA . ASP A 1 191 ? -2.589 -3.890 26.238 1.00 92.44 191 ASP A CA 1
ATOM 1525 C C . ASP A 1 191 ? -2.477 -2.373 26.466 1.00 92.44 191 ASP A C 1
ATOM 1527 O O . ASP A 1 191 ? -1.456 -1.739 26.171 1.00 92.44 191 ASP A O 1
ATOM 1531 N N . ILE A 1 192 ? -3.537 -1.790 27.030 1.00 93.75 192 ILE A N 1
ATOM 1532 C CA . ILE A 1 192 ? -3.614 -0.359 27.342 1.00 93.75 192 ILE A CA 1
ATOM 1533 C C . ILE A 1 192 ? -2.619 0.063 28.434 1.00 93.75 192 ILE A C 1
ATOM 1535 O O . ILE A 1 192 ? -2.150 1.206 28.431 1.00 93.75 192 ILE A O 1
ATOM 1539 N N . ASN A 1 193 ? -2.259 -0.843 29.347 1.00 95.31 193 ASN A N 1
ATOM 1540 C CA . ASN A 1 193 ? -1.316 -0.557 30.425 1.00 95.31 193 ASN A CA 1
ATOM 1541 C C . ASN A 1 193 ? 0.099 -0.425 29.865 1.00 95.31 193 ASN A C 1
ATOM 1543 O O . ASN A 1 193 ? 0.803 0.527 30.196 1.00 95.31 193 ASN A O 1
ATOM 1547 N N . LYS A 1 194 ? 0.485 -1.316 28.940 1.00 93.25 194 LYS A N 1
ATOM 1548 C CA . LYS A 1 194 ? 1.763 -1.217 28.214 1.00 93.25 194 LYS A CA 1
ATOM 1549 C C . LYS A 1 194 ? 1.856 0.064 27.397 1.00 93.25 194 LYS A C 1
ATOM 1551 O O . LYS A 1 194 ? 2.902 0.699 27.396 1.00 93.25 194 LYS A O 1
ATOM 1556 N N . PHE A 1 195 ? 0.765 0.460 26.743 1.00 93.69 195 PHE A N 1
ATOM 1557 C CA . PHE A 1 195 ? 0.700 1.731 26.022 1.00 93.69 195 PHE A CA 1
ATOM 1558 C C . PHE A 1 195 ? 0.836 2.940 26.957 1.00 93.69 195 PHE A C 1
ATOM 1560 O O . PHE A 1 195 ? 1.547 3.891 26.644 1.00 93.69 195 PHE A O 1
ATOM 1567 N N . SER A 1 196 ? 0.178 2.904 28.117 1.00 92.56 196 SER A N 1
ATOM 1568 C CA . SER A 1 196 ? 0.199 4.014 29.079 1.00 92.56 196 SER A CA 1
ATOM 1569 C C . SER A 1 196 ? 1.542 4.142 29.804 1.00 92.56 196 SER A C 1
ATOM 1571 O O . SER A 1 196 ? 1.946 5.252 30.142 1.00 92.56 196 SER A O 1
ATOM 1573 N N . ALA A 1 197 ? 2.246 3.024 30.005 1.00 93.56 197 ALA A N 1
ATOM 1574 C CA . ALA A 1 197 ? 3.597 2.987 30.560 1.00 93.56 197 ALA A CA 1
ATOM 1575 C C . ALA A 1 197 ? 4.690 3.377 29.542 1.00 93.56 197 ALA A C 1
ATOM 1577 O O . ALA A 1 197 ? 5.824 3.645 29.940 1.00 93.56 197 ALA A O 1
ATOM 1578 N N . ASP A 1 198 ? 4.379 3.414 28.241 1.00 90.38 198 ASP A N 1
ATOM 1579 C CA . ASP A 1 198 ? 5.347 3.739 27.192 1.00 90.38 198 ASP A CA 1
ATOM 1580 C C . ASP A 1 198 ? 5.671 5.245 27.169 1.00 90.38 198 ASP A C 1
ATOM 1582 O O . ASP A 1 198 ? 4.877 6.096 26.740 1.00 90.38 198 ASP A O 1
ATOM 1586 N N . GLY A 1 199 ? 6.881 5.577 27.623 1.00 86.00 199 GLY A N 1
ATOM 1587 C CA . GLY A 1 199 ? 7.438 6.928 27.600 1.00 86.00 199 GLY A CA 1
ATOM 1588 C C . GLY A 1 199 ? 7.761 7.448 26.193 1.00 86.00 199 GLY A C 1
ATOM 1589 O O . GLY A 1 199 ? 7.703 8.658 25.972 1.00 86.00 199 GLY A O 1
ATOM 1590 N N . GLU A 1 200 ? 8.033 6.557 25.233 1.00 86.62 200 GLU A N 1
ATOM 1591 C CA . GLU A 1 200 ? 8.611 6.867 23.921 1.00 86.62 200 GLU A CA 1
ATOM 1592 C C . GLU A 1 200 ? 7.849 6.207 22.751 1.00 86.62 200 GLU A C 1
ATOM 1594 O O . GLU A 1 200 ? 8.434 5.593 21.859 1.00 86.62 200 GLU A O 1
ATOM 1599 N N . ILE A 1 201 ? 6.532 6.419 22.684 1.00 88.88 201 ILE A N 1
ATOM 1600 C CA . ILE A 1 201 ? 5.620 5.867 21.656 1.00 88.88 201 ILE A CA 1
ATOM 1601 C C . ILE A 1 201 ? 6.143 5.992 20.218 1.00 88.88 201 ILE A C 1
ATOM 1603 O O . ILE A 1 201 ? 5.992 5.078 19.407 1.00 88.88 201 ILE A O 1
ATOM 1607 N N . ILE A 1 202 ? 6.766 7.120 19.870 1.00 87.50 202 ILE A N 1
ATOM 1608 C CA . ILE A 1 202 ? 7.302 7.330 18.520 1.00 87.50 202 ILE A CA 1
ATOM 1609 C C . ILE A 1 202 ? 8.474 6.390 18.246 1.00 87.50 202 ILE A C 1
ATOM 1611 O O . ILE A 1 202 ? 8.539 5.835 17.153 1.00 87.50 202 ILE A O 1
ATOM 1615 N N . ASN A 1 203 ? 9.352 6.149 19.218 1.00 87.19 203 ASN A N 1
ATOM 1616 C CA . ASN A 1 203 ? 10.450 5.200 19.054 1.00 87.19 203 ASN A CA 1
ATOM 1617 C C . ASN A 1 203 ? 9.921 3.767 18.926 1.00 87.19 203 ASN A C 1
ATOM 1619 O O . ASN A 1 203 ? 10.411 3.025 18.077 1.00 87.19 203 ASN A O 1
ATOM 1623 N N . THR A 1 204 ? 8.871 3.411 19.672 1.00 88.50 204 THR A N 1
ATOM 1624 C CA . THR A 1 204 ? 8.184 2.116 19.548 1.00 88.50 204 THR A CA 1
ATOM 1625 C C . THR A 1 204 ? 7.616 1.912 18.141 1.00 88.50 204 THR A C 1
ATOM 1627 O O . THR A 1 204 ? 7.865 0.881 17.516 1.00 88.50 204 THR A O 1
ATOM 1630 N N . ILE A 1 205 ? 6.920 2.915 17.593 1.00 88.12 205 ILE A N 1
ATOM 1631 C CA . ILE A 1 205 ? 6.333 2.839 16.247 1.00 88.12 205 ILE A CA 1
ATOM 1632 C C . ILE A 1 205 ? 7.416 2.836 15.159 1.00 88.12 205 ILE A C 1
ATOM 1634 O O . ILE A 1 205 ? 7.294 2.126 14.164 1.00 88.12 205 ILE A O 1
ATOM 1638 N N . TYR A 1 206 ? 8.481 3.625 15.324 1.00 84.06 206 TYR A N 1
ATOM 1639 C CA . TYR A 1 206 ? 9.599 3.713 14.378 1.00 84.06 206 TYR A CA 1
ATOM 1640 C C . TYR A 1 206 ? 10.666 2.636 14.577 1.00 84.06 206 TYR A C 1
ATOM 1642 O O . TYR A 1 206 ? 11.704 2.708 13.919 1.00 84.06 206 TYR A O 1
ATOM 1650 N N . ARG A 1 207 ? 10.434 1.649 15.448 1.00 80.06 207 ARG A N 1
ATOM 1651 C CA . ARG A 1 207 ? 11.388 0.571 15.682 1.00 80.06 207 ARG A CA 1
ATOM 1652 C C . ARG A 1 207 ? 11.692 -0.133 14.362 1.00 80.06 207 ARG A C 1
ATOM 1654 O O . ARG A 1 207 ? 10.800 -0.681 13.715 1.00 80.06 207 ARG A O 1
ATOM 1661 N N . ASP A 1 208 ? 12.961 -0.107 13.968 1.00 65.19 208 ASP A N 1
ATOM 1662 C CA . ASP A 1 208 ? 13.399 -0.716 12.720 1.00 65.19 208 ASP A CA 1
ATOM 1663 C C . ASP A 1 208 ? 13.239 -2.239 12.813 1.00 65.19 208 ASP A C 1
ATOM 1665 O O . ASP A 1 208 ? 13.915 -2.930 13.578 1.00 65.19 208 ASP A O 1
ATOM 1669 N N . LEU A 1 209 ? 12.294 -2.765 12.037 1.00 65.81 209 LEU A N 1
ATOM 1670 C CA . LEU A 1 209 ? 12.091 -4.199 11.870 1.00 65.81 209 LEU A CA 1
ATOM 1671 C C . LEU A 1 209 ? 13.022 -4.716 10.781 1.00 65.81 209 LEU A C 1
ATOM 1673 O O . LEU A 1 209 ? 13.351 -3.990 9.845 1.00 65.81 209 LEU A O 1
ATOM 1677 N N . ARG A 1 210 ? 13.437 -5.983 10.876 1.00 61.69 210 ARG A N 1
ATOM 1678 C CA . ARG A 1 210 ? 14.226 -6.632 9.819 1.00 61.69 210 ARG A CA 1
ATOM 1679 C C . ARG A 1 210 ? 13.368 -6.854 8.556 1.00 61.69 210 ARG A C 1
ATOM 1681 O O . ARG A 1 210 ? 12.154 -7.046 8.682 1.00 61.69 210 ARG A O 1
ATOM 1688 N N . PRO A 1 211 ? 13.969 -6.873 7.350 1.00 55.62 211 PRO A N 1
ATOM 1689 C CA . PRO A 1 211 ? 13.266 -7.235 6.118 1.00 55.62 211 PRO A CA 1
ATOM 1690 C C . PRO A 1 211 ? 12.551 -8.591 6.263 1.00 55.62 211 PRO A C 1
ATOM 1692 O O . PRO A 1 211 ? 13.126 -9.504 6.871 1.00 55.62 211 PRO A O 1
ATOM 1695 N N . PRO A 1 212 ? 11.320 -8.748 5.736 1.00 54.12 212 PRO A N 1
ATOM 1696 C CA . PRO A 1 212 ? 10.650 -7.918 4.718 1.00 54.12 212 PRO A CA 1
ATOM 1697 C C . PRO A 1 212 ? 9.830 -6.727 5.255 1.00 54.12 212 PRO A C 1
ATOM 1699 O O . PRO A 1 212 ? 9.245 -5.983 4.479 1.00 54.12 212 PRO A O 1
ATOM 1702 N N . PHE A 1 213 ? 9.777 -6.505 6.568 1.00 58.78 213 PHE A N 1
ATOM 1703 C CA . PHE A 1 213 ? 8.842 -5.542 7.174 1.00 58.78 213 PHE A CA 1
ATOM 1704 C C . PHE A 1 213 ? 9.320 -4.081 7.164 1.00 58.78 213 PHE A C 1
ATOM 1706 O O . PHE A 1 213 ? 8.565 -3.181 7.538 1.00 58.78 213 PHE A O 1
ATOM 1713 N N . SER A 1 214 ? 10.566 -3.841 6.748 1.00 57.78 214 SER A N 1
ATOM 1714 C CA . SER A 1 214 ? 11.134 -2.506 6.505 1.00 57.78 214 SER A CA 1
ATOM 1715 C C . SER A 1 214 ? 10.871 -2.006 5.079 1.00 57.78 214 SER A C 1
ATOM 1717 O O . SER A 1 214 ? 10.936 -0.800 4.844 1.00 57.78 214 SER A O 1
ATOM 1719 N N . THR A 1 215 ? 10.589 -2.906 4.128 1.00 59.34 215 THR A N 1
ATOM 1720 C CA . THR A 1 215 ? 10.273 -2.556 2.736 1.00 59.34 215 THR A CA 1
ATOM 1721 C C . THR A 1 215 ? 8.771 -2.308 2.584 1.00 59.34 215 THR A C 1
ATOM 1723 O O . THR A 1 215 ? 7.996 -3.108 3.100 1.00 59.34 215 THR A O 1
ATOM 1726 N N . PRO A 1 216 ? 8.334 -1.233 1.902 1.00 61.81 216 PRO A N 1
ATOM 1727 C CA . PRO A 1 216 ? 6.915 -0.968 1.669 1.00 61.81 216 PRO A CA 1
ATOM 1728 C C . PRO A 1 216 ? 6.202 -2.136 0.958 1.00 61.81 216 PRO A C 1
ATOM 1730 O O . PRO A 1 216 ? 6.750 -2.639 -0.025 1.00 61.81 216 PRO A O 1
ATOM 1733 N N . PRO A 1 217 ? 4.989 -2.535 1.390 1.00 65.88 217 PRO A N 1
ATOM 1734 C CA . PRO A 1 217 ? 4.272 -2.051 2.574 1.00 65.88 217 PRO A CA 1
ATOM 1735 C C . PRO A 1 217 ? 4.943 -2.519 3.878 1.00 65.88 217 PRO A C 1
ATOM 1737 O O . PRO A 1 217 ? 5.122 -3.712 4.114 1.00 65.88 217 PRO A O 1
ATOM 1740 N N . SER A 1 218 ? 5.323 -1.564 4.732 1.00 77.94 218 SER A N 1
ATOM 1741 C CA . SER A 1 218 ? 5.992 -1.852 6.003 1.00 77.94 218 SER A CA 1
ATOM 1742 C C . SER A 1 218 ? 4.994 -2.367 7.042 1.00 77.94 218 SER A C 1
ATOM 1744 O O . SER A 1 218 ? 3.789 -2.153 6.906 1.00 77.94 218 SER A O 1
ATOM 1746 N N . LEU A 1 219 ? 5.465 -2.979 8.139 1.00 83.62 219 LEU A N 1
ATOM 1747 C CA . LEU A 1 219 ? 4.549 -3.391 9.220 1.00 83.62 219 LEU A CA 1
ATOM 1748 C C . LEU A 1 219 ? 3.721 -2.207 9.741 1.00 83.62 219 LEU A C 1
ATOM 1750 O O . LEU A 1 219 ? 2.557 -2.368 10.082 1.00 83.62 219 LEU A O 1
ATOM 1754 N N . ARG A 1 220 ? 4.300 -1.003 9.757 1.00 86.81 220 ARG A N 1
ATOM 1755 C CA . ARG A 1 220 ? 3.591 0.214 10.162 1.00 86.81 220 ARG A CA 1
ATOM 1756 C C . ARG A 1 220 ? 2.424 0.534 9.236 1.00 86.81 220 ARG A C 1
ATOM 1758 O O . ARG A 1 220 ? 1.372 0.896 9.740 1.00 86.81 220 ARG A O 1
ATOM 1765 N N . ASP A 1 221 ? 2.600 0.372 7.923 1.00 87.12 221 ASP A N 1
ATOM 1766 C CA . ASP A 1 221 ? 1.519 0.560 6.946 1.00 87.12 221 ASP A CA 1
ATOM 1767 C C . ASP A 1 221 ? 0.390 -0.448 7.195 1.00 87.12 221 ASP A C 1
ATOM 1769 O O . ASP A 1 221 ? -0.782 -0.084 7.198 1.00 87.12 221 ASP A O 1
ATOM 1773 N N . ILE A 1 222 ? 0.750 -1.705 7.478 1.00 88.69 222 ILE A N 1
ATOM 1774 C CA . ILE A 1 222 ? -0.209 -2.779 7.765 1.00 88.69 222 ILE A CA 1
ATOM 1775 C C . ILE A 1 222 ? -0.977 -2.493 9.063 1.00 88.69 222 ILE A C 1
ATOM 1777 O O . ILE A 1 222 ? -2.203 -2.526 9.063 1.00 88.69 222 ILE A O 1
ATOM 1781 N N . LEU A 1 223 ? -0.277 -2.178 10.159 1.00 91.69 223 LEU A N 1
ATOM 1782 C CA . LEU A 1 223 ? -0.895 -1.944 11.468 1.00 91.69 223 LEU A CA 1
ATOM 1783 C C . LEU A 1 223 ? -1.724 -0.659 11.508 1.00 91.69 223 LEU A C 1
ATOM 1785 O O . LEU A 1 223 ? -2.774 -0.642 12.139 1.00 91.69 223 LEU A O 1
ATOM 1789 N N . PHE A 1 224 ? -1.282 0.410 10.838 1.00 92.50 224 PHE A N 1
ATOM 1790 C CA . PHE A 1 224 ? -2.066 1.641 10.736 1.00 92.50 224 PHE A CA 1
ATOM 1791 C C . PHE A 1 224 ? -3.198 1.544 9.713 1.00 92.50 224 PHE A C 1
ATOM 1793 O O . PHE A 1 224 ? -4.080 2.394 9.749 1.00 92.50 224 PHE A O 1
ATOM 1800 N N . GLY A 1 225 ? -3.184 0.565 8.803 1.00 90.62 225 GLY A N 1
ATOM 1801 C CA . GLY A 1 225 ? -4.226 0.355 7.794 1.00 90.62 225 GLY A CA 1
ATOM 1802 C C . GLY A 1 225 ? -4.405 1.509 6.796 1.00 90.62 225 GLY A C 1
ATOM 1803 O O . GLY A 1 225 ? -5.355 1.500 6.018 1.00 90.62 225 GLY A O 1
ATOM 1804 N N . VAL A 1 226 ? -3.504 2.494 6.812 1.00 90.50 226 VAL A N 1
ATOM 1805 C CA . VAL A 1 226 ? -3.445 3.642 5.901 1.00 90.50 226 VAL A CA 1
ATOM 1806 C C . VAL A 1 226 ? -1.995 3.851 5.475 1.00 90.50 226 VAL A C 1
ATOM 1808 O O . VAL A 1 226 ? -1.065 3.484 6.199 1.00 90.50 226 VAL A O 1
ATOM 1811 N N . VAL A 1 227 ? -1.784 4.465 4.310 1.00 87.12 227 VAL A N 1
ATOM 1812 C CA . VAL A 1 227 ? -0.436 4.740 3.794 1.00 87.12 227 VAL A CA 1
ATOM 1813 C C . VAL A 1 227 ? 0.334 5.595 4.802 1.00 87.12 227 VAL A C 1
ATOM 1815 O O . VAL A 1 227 ? -0.152 6.646 5.222 1.00 87.12 227 VAL A O 1
ATOM 1818 N N . TRP A 1 228 ? 1.567 5.206 5.158 1.00 85.31 228 TRP A N 1
ATOM 1819 C CA . TRP A 1 228 ? 2.346 5.876 6.209 1.00 85.31 228 TRP A CA 1
ATOM 1820 C C . TRP A 1 228 ? 2.436 7.397 6.038 1.00 85.31 228 TRP A C 1
ATOM 1822 O O . TRP A 1 228 ? 2.348 8.148 7.011 1.00 85.31 228 TRP A O 1
ATOM 1832 N N . LYS A 1 229 ? 2.564 7.868 4.791 1.00 83.38 229 LYS A N 1
ATOM 1833 C CA . LYS A 1 229 ? 2.635 9.299 4.446 1.00 83.38 229 LYS A CA 1
ATOM 1834 C C . LYS A 1 229 ? 1.386 10.088 4.874 1.00 83.38 229 LYS A C 1
ATOM 1836 O O . LYS A 1 229 ? 1.506 11.277 5.157 1.00 83.38 229 LYS A O 1
ATOM 1841 N N . GLU A 1 230 ? 0.229 9.436 4.948 1.00 86.50 230 GLU A N 1
A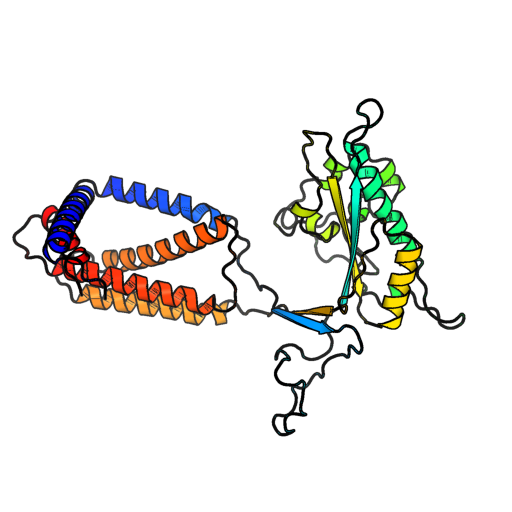TOM 1842 C CA . GLU A 1 230 ? -1.080 10.029 5.256 1.00 86.50 230 GLU A CA 1
ATOM 1843 C C . GLU A 1 230 ? -1.452 9.935 6.744 1.00 86.50 230 GLU A C 1
ATOM 1845 O O . GLU A 1 230 ? -2.363 10.623 7.203 1.00 86.50 230 GLU A O 1
ATOM 1850 N N . THR A 1 231 ? -0.716 9.142 7.532 1.00 88.94 231 THR A N 1
ATOM 1851 C CA . THR A 1 231 ? -0.967 8.972 8.978 1.00 88.94 231 THR A CA 1
ATOM 1852 C C . THR A 1 231 ? -0.780 10.257 9.788 1.00 88.94 231 THR A C 1
ATOM 1854 O O . THR A 1 231 ? -1.287 10.364 10.902 1.00 88.94 231 THR A O 1
ATOM 1857 N N . GLY A 1 232 ? 0.003 11.216 9.283 1.00 86.31 232 GLY A N 1
ATOM 1858 C CA . GLY A 1 232 ? 0.412 12.410 10.031 1.00 86.31 232 GLY A CA 1
ATOM 1859 C C . GLY A 1 232 ? 1.487 12.157 11.102 1.00 86.31 232 GLY A C 1
ATOM 1860 O O . GLY A 1 232 ? 1.909 13.102 11.778 1.00 86.31 232 GLY A O 1
ATOM 1861 N N . VAL A 1 233 ? 1.983 10.919 11.245 1.00 85.50 233 VAL A N 1
ATOM 1862 C CA . VAL A 1 233 ? 2.984 10.530 12.252 1.00 85.50 233 VAL A CA 1
ATOM 1863 C C . VAL A 1 233 ? 4.405 10.684 11.699 1.00 85.50 233 VAL A C 1
ATOM 1865 O O . VAL A 1 233 ? 4.865 9.906 10.866 1.00 85.50 233 VAL A O 1
ATOM 1868 N N . LYS A 1 234 ? 5.154 11.682 12.186 1.00 82.81 234 LYS A N 1
ATOM 1869 C CA . LYS A 1 234 ? 6.544 11.965 11.768 1.00 82.81 234 LYS A CA 1
ATOM 1870 C C . LYS A 1 234 ? 7.541 11.686 12.896 1.00 82.81 234 LYS A C 1
ATOM 1872 O O . LYS A 1 234 ? 7.259 12.019 14.041 1.00 82.81 234 LYS A O 1
ATOM 1877 N N . ARG A 1 235 ? 8.718 11.138 12.551 1.00 76.56 235 ARG A N 1
ATOM 1878 C CA . ARG A 1 235 ? 9.810 10.833 13.501 1.00 76.56 235 ARG A CA 1
ATOM 1879 C C . ARG A 1 235 ? 10.337 12.083 14.200 1.00 76.56 235 ARG A C 1
ATOM 1881 O O . ARG A 1 235 ? 10.538 12.079 15.404 1.00 76.56 235 ARG A O 1
ATOM 1888 N N . PHE A 1 236 ? 10.537 13.151 13.430 1.00 72.19 236 PHE A N 1
ATOM 1889 C CA . PHE A 1 236 ? 11.047 14.422 13.928 1.00 72.19 236 PHE A CA 1
ATOM 1890 C C . PHE A 1 236 ? 9.952 15.482 13.871 1.00 72.19 236 PHE A C 1
ATOM 1892 O O . PHE A 1 236 ? 9.340 15.717 12.823 1.00 72.19 236 PHE A O 1
ATOM 1899 N N . TYR A 1 237 ? 9.713 16.122 15.010 1.00 67.38 237 TYR A N 1
ATOM 1900 C CA . TYR A 1 237 ? 8.788 17.235 15.152 1.00 67.38 237 TYR A CA 1
ATOM 1901 C C . TYR A 1 237 ? 9.588 18.540 15.232 1.00 67.38 237 TYR A C 1
ATOM 1903 O O . TYR A 1 237 ? 10.447 18.709 16.086 1.00 67.38 237 TYR A O 1
ATOM 1911 N N . LEU A 1 238 ? 9.317 19.470 14.315 1.00 65.50 238 LEU A N 1
ATOM 1912 C CA . LEU A 1 238 ? 10.023 20.760 14.247 1.00 65.50 238 LEU A CA 1
ATOM 1913 C C . LEU A 1 238 ? 9.125 21.946 14.623 1.00 65.50 238 LEU A C 1
ATOM 1915 O O . LEU A 1 238 ? 9.626 23.001 14.996 1.00 65.50 238 LEU A O 1
ATOM 1919 N N . ARG A 1 239 ? 7.794 21.808 14.505 1.00 70.50 239 ARG A N 1
ATOM 1920 C CA . ARG A 1 239 ? 6.825 22.887 14.763 1.00 70.50 239 ARG A CA 1
ATOM 1921 C C . ARG A 1 239 ? 5.549 22.360 15.417 1.00 70.50 239 ARG A C 1
ATOM 1923 O O . ARG A 1 239 ? 5.026 21.327 15.007 1.00 70.50 239 ARG A O 1
ATOM 1930 N N . ASN A 1 240 ? 5.033 23.117 16.382 1.00 74.25 240 ASN A N 1
ATOM 1931 C CA . ASN A 1 240 ? 3.724 22.905 16.997 1.00 74.25 240 ASN A CA 1
ATOM 1932 C C . ASN A 1 240 ? 2.641 23.521 16.096 1.00 74.25 240 ASN A C 1
ATOM 1934 O O . ASN A 1 240 ? 2.437 24.733 16.094 1.00 74.25 240 ASN A O 1
ATOM 1938 N N . ARG A 1 241 ? 2.021 22.698 15.249 1.00 77.75 241 ARG A N 1
ATOM 1939 C CA . ARG A 1 241 ? 0.926 23.084 14.351 1.00 77.75 241 ARG A CA 1
ATOM 1940 C C . ARG A 1 241 ? -0.209 22.083 14.493 1.00 77.75 241 ARG A C 1
ATOM 1942 O O . ARG A 1 241 ? 0.032 20.929 14.852 1.00 77.75 241 ARG A O 1
ATOM 1949 N N . GLN A 1 242 ? -1.416 22.523 14.151 1.00 82.00 242 GLN A N 1
ATOM 1950 C CA . GLN A 1 242 ? -2.555 21.627 14.015 1.00 82.00 242 GLN A CA 1
ATOM 1951 C C . GLN A 1 242 ? -2.225 20.515 13.015 1.00 82.00 242 GLN A C 1
ATOM 1953 O O . GLN A 1 242 ? -1.609 20.759 11.973 1.00 82.00 242 GLN A O 1
ATOM 1958 N N . ARG A 1 243 ? -2.619 19.289 13.352 1.00 83.44 243 ARG A N 1
ATOM 1959 C CA . ARG A 1 243 ? -2.384 18.102 12.528 1.00 83.44 243 ARG A CA 1
ATOM 1960 C C . ARG A 1 243 ? -3.537 17.126 12.646 1.00 83.44 243 ARG A C 1
ATOM 1962 O O . ARG A 1 243 ? -4.251 17.125 13.644 1.00 83.44 243 ARG A O 1
ATOM 1969 N N . VAL A 1 244 ? -3.671 16.286 11.631 1.00 88.25 244 VAL A N 1
ATOM 1970 C CA . VAL A 1 244 ? -4.602 15.162 11.630 1.00 88.25 244 VAL A CA 1
ATOM 1971 C C . VAL A 1 244 ? -3.776 13.896 11.762 1.00 88.25 244 VAL A C 1
ATOM 1973 O O . VAL A 1 244 ? -2.872 13.670 10.957 1.00 88.25 244 VAL A O 1
ATOM 1976 N N . ILE A 1 245 ? -4.050 13.117 12.802 1.00 90.94 245 ILE A N 1
ATOM 1977 C CA . ILE A 1 245 ? -3.508 11.773 12.955 1.00 90.94 245 ILE A CA 1
ATOM 1978 C C . ILE A 1 245 ? -4.553 10.801 12.428 1.00 90.94 245 ILE A C 1
ATOM 1980 O O . ILE A 1 245 ? -5.690 10.809 12.900 1.00 90.94 245 ILE A O 1
ATOM 1984 N N . SER A 1 246 ? -4.160 9.994 11.447 1.00 92.94 246 SER A N 1
ATOM 1985 C CA . SER A 1 246 ? -5.045 9.044 10.777 1.00 92.94 246 SER A CA 1
ATOM 1986 C C . SER A 1 246 ? -4.537 7.623 10.970 1.00 92.94 246 SER A C 1
ATOM 1988 O O . SER A 1 246 ? -3.355 7.346 10.761 1.00 92.94 246 SER A O 1
ATOM 1990 N N . PHE A 1 247 ? -5.435 6.722 11.342 1.00 94.38 247 PHE A N 1
ATOM 1991 C CA . PHE A 1 247 ? -5.199 5.283 11.365 1.00 94.38 247 PHE A CA 1
ATOM 1992 C C . PHE A 1 247 ? -6.512 4.553 11.085 1.00 94.38 247 PHE A C 1
ATOM 1994 O O . PHE A 1 247 ? -7.583 5.153 11.121 1.00 94.38 247 PHE A O 1
ATOM 2001 N N . ALA A 1 248 ? -6.439 3.259 10.815 1.00 95.25 248 ALA A N 1
ATOM 2002 C CA . ALA A 1 248 ? -7.592 2.411 10.600 1.00 95.25 248 ALA A CA 1
ATOM 2003 C C . ALA A 1 248 ? -7.517 1.152 11.465 1.00 95.25 248 ALA A C 1
ATOM 2005 O O . ALA A 1 248 ? -6.444 0.589 11.685 1.00 95.25 248 ALA A O 1
ATOM 2006 N N . VAL A 1 249 ? -8.680 0.697 11.923 1.00 95.56 249 VAL A N 1
ATOM 2007 C CA . VAL A 1 249 ? -8.869 -0.669 12.414 1.00 95.56 249 VAL A CA 1
ATOM 2008 C C . VAL A 1 249 ? -9.423 -1.482 11.254 1.00 95.56 249 VAL A C 1
ATOM 2010 O O . VAL A 1 249 ? -10.487 -1.169 10.723 1.00 95.56 249 VAL A O 1
ATOM 2013 N N . THR A 1 250 ? -8.669 -2.488 10.822 1.00 95.94 250 THR A N 1
ATOM 2014 C CA . THR A 1 250 ? -9.026 -3.338 9.684 1.00 95.94 250 THR A CA 1
ATOM 2015 C C . THR A 1 250 ? -9.513 -4.683 10.199 1.00 95.94 250 THR A C 1
ATOM 2017 O O . THR A 1 250 ? -8.761 -5.392 10.864 1.00 95.94 250 THR A O 1
ATOM 2020 N N . ILE A 1 251 ? -10.755 -5.037 9.889 1.00 95.56 251 ILE A N 1
ATOM 2021 C CA . ILE A 1 251 ? -11.376 -6.316 10.238 1.00 95.56 251 ILE A CA 1
ATOM 2022 C C . ILE A 1 251 ? -11.555 -7.115 8.953 1.00 95.56 251 ILE A C 1
ATOM 2024 O O . ILE A 1 251 ? -12.082 -6.602 7.963 1.00 95.56 251 ILE A O 1
ATOM 2028 N N . VAL A 1 252 ? -11.128 -8.375 8.964 1.00 95.94 252 VAL A N 1
ATOM 2029 C CA . VAL A 1 252 ? -11.318 -9.283 7.833 1.00 95.94 252 VAL A CA 1
ATOM 2030 C C . VAL A 1 252 ? -12.415 -10.283 8.174 1.00 95.94 252 VAL A C 1
ATOM 2032 O O . VAL A 1 252 ? -12.263 -11.110 9.068 1.00 95.94 252 VAL A O 1
ATOM 2035 N N . PHE A 1 253 ? -13.523 -10.225 7.446 1.00 95.62 253 PHE A N 1
ATOM 2036 C CA . PHE A 1 253 ? -14.668 -11.111 7.602 1.00 95.62 253 PHE A CA 1
ATOM 2037 C C . PHE A 1 253 ? -14.633 -12.266 6.600 1.00 95.62 253 PHE A C 1
ATOM 2039 O O . PHE A 1 253 ? -14.261 -12.106 5.438 1.00 95.62 253 PHE A O 1
ATOM 2046 N N . LYS A 1 254 ? -15.070 -13.446 7.043 1.00 94.25 254 LYS A N 1
ATOM 2047 C CA . LYS A 1 254 ? -15.274 -14.630 6.197 1.00 94.25 254 LYS A CA 1
ATOM 2048 C C . LYS A 1 254 ? -16.647 -14.614 5.524 1.00 94.25 254 LYS A C 1
ATOM 2050 O O . LYS A 1 254 ? -16.804 -15.125 4.419 1.00 94.25 254 LYS A O 1
ATOM 2055 N N . LYS A 1 255 ? -17.648 -14.055 6.204 1.00 92.44 255 LYS A N 1
ATOM 2056 C CA . LYS A 1 255 ? -19.028 -13.928 5.724 1.00 92.44 255 LYS A CA 1
ATOM 2057 C C . LYS A 1 255 ? -19.449 -12.465 5.770 1.00 92.44 255 LYS A C 1
ATOM 2059 O O . LYS A 1 255 ? -19.013 -11.736 6.653 1.00 92.44 255 LYS A O 1
ATOM 2064 N N . TYR A 1 256 ? -20.314 -12.069 4.847 1.00 91.25 256 TYR A N 1
ATOM 2065 C CA . TYR A 1 256 ? -20.880 -10.728 4.796 1.00 91.25 256 TYR A CA 1
ATOM 2066 C C . TYR A 1 256 ? -22.387 -10.792 5.031 1.00 91.25 256 TYR A C 1
ATOM 2068 O O . TYR A 1 256 ? -23.078 -11.560 4.363 1.00 91.25 256 TYR A O 1
ATOM 2076 N N . ASP A 1 257 ? -22.871 -9.984 5.969 1.00 91.31 257 ASP A N 1
ATOM 2077 C CA . ASP A 1 257 ? -24.291 -9.728 6.197 1.00 91.31 257 ASP A CA 1
ATOM 2078 C C . ASP A 1 257 ? -24.502 -8.216 6.315 1.00 91.31 257 ASP A C 1
ATOM 2080 O O . ASP A 1 257 ? -23.948 -7.560 7.200 1.00 91.31 257 ASP A O 1
ATOM 2084 N N . GLN A 1 258 ? -25.315 -7.662 5.417 1.00 90.38 258 GLN A N 1
ATOM 2085 C CA . GLN A 1 258 ? -25.593 -6.232 5.353 1.00 90.38 258 GLN A CA 1
ATOM 2086 C C . GLN A 1 258 ? -26.231 -5.708 6.652 1.00 90.38 258 GLN A C 1
ATOM 2088 O O . GLN A 1 258 ? -25.897 -4.605 7.084 1.00 90.38 258 GLN A O 1
ATOM 2093 N N . ARG A 1 259 ? -27.105 -6.489 7.308 1.00 91.69 259 ARG A N 1
ATOM 2094 C CA . ARG A 1 259 ? -27.794 -6.059 8.540 1.00 91.69 259 ARG A CA 1
ATOM 2095 C C . ARG A 1 259 ? -26.836 -5.979 9.720 1.00 91.69 259 ARG A C 1
ATOM 2097 O O . ARG A 1 259 ? -26.839 -4.990 10.448 1.00 91.69 259 ARG A O 1
ATOM 2104 N N . PHE A 1 260 ? -25.988 -6.994 9.864 1.00 92.56 260 PHE A N 1
ATOM 2105 C CA . PHE A 1 260 ? -24.946 -7.024 10.886 1.00 92.56 260 PHE A CA 1
ATOM 2106 C C . PHE A 1 260 ? -23.976 -5.845 10.728 1.00 92.56 260 PHE A C 1
ATOM 2108 O O . PHE A 1 260 ? -23.675 -5.150 11.697 1.00 92.56 260 PHE A O 1
ATOM 2115 N N . MET A 1 261 ? -23.521 -5.581 9.497 1.00 92.00 261 MET A N 1
ATOM 2116 C CA . MET A 1 261 ? -22.582 -4.491 9.214 1.00 92.00 261 MET A CA 1
ATOM 2117 C C . MET A 1 261 ? -23.196 -3.109 9.465 1.00 92.00 261 MET A C 1
ATOM 2119 O O . MET A 1 261 ? -22.520 -2.239 10.014 1.00 92.00 261 MET A O 1
ATOM 2123 N N . ALA A 1 262 ? -24.472 -2.916 9.115 1.00 90.81 262 ALA A N 1
ATOM 2124 C CA . ALA A 1 262 ? -25.204 -1.691 9.425 1.00 90.81 262 ALA A CA 1
ATOM 2125 C C . ALA A 1 262 ? -25.335 -1.482 10.944 1.00 90.81 262 ALA A C 1
ATOM 2127 O O . ALA A 1 262 ? -24.958 -0.431 11.450 1.00 90.81 262 ALA A O 1
ATOM 2128 N N . ALA A 1 263 ? -25.742 -2.511 11.693 1.00 92.81 263 ALA A N 1
ATOM 2129 C CA . ALA A 1 263 ? -25.869 -2.420 13.147 1.00 92.81 263 ALA A CA 1
ATOM 2130 C C . ALA A 1 263 ? -24.526 -2.159 13.855 1.00 92.81 263 ALA A C 1
ATOM 2132 O O . ALA A 1 263 ? -24.468 -1.405 14.830 1.00 92.81 263 ALA A O 1
ATOM 2133 N N . LEU A 1 264 ? -23.433 -2.753 13.360 1.00 92.75 264 LEU A N 1
ATOM 2134 C CA . LEU A 1 264 ? -22.084 -2.478 13.859 1.00 92.75 264 LEU A CA 1
ATOM 2135 C C . LEU A 1 264 ? -21.695 -1.019 13.609 1.00 92.75 264 LEU A C 1
ATOM 2137 O O . LEU A 1 264 ? -21.196 -0.356 14.518 1.00 92.75 264 LEU A O 1
ATOM 2141 N N . ARG A 1 265 ? -21.949 -0.506 12.399 1.00 90.88 265 ARG A N 1
ATOM 2142 C CA . ARG A 1 265 ? -21.709 0.900 12.054 1.00 90.88 265 ARG A CA 1
ATOM 2143 C C . ARG A 1 265 ? -22.485 1.835 12.978 1.00 90.88 265 ARG A C 1
ATOM 2145 O O . ARG A 1 265 ? -21.874 2.746 13.529 1.00 90.88 265 ARG A O 1
ATOM 2152 N N . ASP A 1 266 ? -23.772 1.582 13.187 1.00 90.25 266 ASP A N 1
ATOM 2153 C CA . ASP A 1 266 ? -24.630 2.424 14.023 1.00 90.25 266 ASP A CA 1
ATOM 2154 C C . ASP A 1 266 ? -24.144 2.445 15.476 1.00 90.25 266 ASP A C 1
ATOM 2156 O O . ASP A 1 266 ? -23.965 3.516 16.059 1.00 90.25 266 ASP A O 1
ATOM 2160 N N . LYS A 1 267 ? -23.826 1.276 16.056 1.00 91.81 267 LYS A N 1
ATOM 2161 C CA . LYS A 1 267 ? -23.281 1.202 17.421 1.00 91.81 267 LYS A CA 1
ATOM 2162 C C . LYS A 1 267 ? -21.962 1.969 17.553 1.00 91.81 267 LYS A C 1
ATOM 2164 O O . LYS A 1 267 ? -21.782 2.692 18.531 1.00 91.81 267 LYS A O 1
ATOM 2169 N N . LEU A 1 268 ? -21.063 1.857 16.575 1.00 91.12 268 LEU A N 1
ATOM 2170 C CA . LEU A 1 268 ? -19.786 2.577 16.596 1.00 91.12 268 LEU A CA 1
ATOM 2171 C C . LEU A 1 268 ? -19.955 4.090 16.419 1.00 91.12 268 LEU A C 1
ATOM 2173 O O . LEU A 1 268 ? -19.248 4.856 17.067 1.00 91.12 268 LEU A O 1
ATOM 2177 N N . GLN A 1 269 ? -20.895 4.533 15.582 1.00 88.38 269 GLN A N 1
ATOM 2178 C CA . GLN A 1 269 ? -21.201 5.956 15.413 1.00 88.38 269 GLN A CA 1
ATOM 2179 C C . GLN A 1 269 ? -21.791 6.575 16.686 1.00 88.38 269 GLN A C 1
ATOM 2181 O O . GLN A 1 269 ? -21.493 7.728 16.996 1.00 88.38 269 GLN A O 1
ATOM 2186 N N . VAL A 1 270 ? -22.587 5.810 17.439 1.00 89.25 270 VAL A N 1
ATOM 2187 C CA . VAL A 1 270 ? -23.131 6.236 18.737 1.00 89.25 270 VAL A CA 1
ATOM 2188 C C . VAL A 1 270 ? -22.045 6.263 19.818 1.00 89.25 270 VAL A C 1
ATOM 2190 O O . VAL A 1 270 ? -21.967 7.229 20.575 1.00 89.25 270 VAL A O 1
ATOM 2193 N N . ALA A 1 271 ? -21.191 5.237 19.889 1.00 88.75 271 ALA A N 1
ATOM 2194 C CA . ALA A 1 271 ? -20.115 5.148 20.883 1.00 88.75 271 ALA A CA 1
ATOM 2195 C C . ALA A 1 271 ? -18.992 6.178 20.649 1.00 88.75 271 ALA A C 1
ATOM 2197 O O . ALA A 1 271 ? -18.381 6.683 21.595 1.00 88.75 271 ALA A O 1
ATOM 2198 N N . HIS A 1 272 ? -18.731 6.521 19.387 1.00 86.50 272 HIS A N 1
ATOM 2199 C CA . HIS A 1 272 ? -17.688 7.459 18.981 1.00 86.50 272 HIS A CA 1
ATOM 2200 C C . HIS A 1 272 ? -18.267 8.548 18.069 1.00 86.50 272 HIS A C 1
ATOM 2202 O O . HIS A 1 272 ? -18.135 8.466 16.843 1.00 86.50 272 HIS A O 1
ATOM 2208 N N . PRO A 1 273 ? -18.896 9.590 18.646 1.00 79.12 273 PRO A N 1
ATOM 2209 C CA . PRO A 1 273 ? -19.550 10.626 17.862 1.00 79.12 273 PRO A CA 1
ATOM 2210 C C . PRO A 1 273 ? -18.542 11.352 16.966 1.00 79.12 273 PRO A C 1
ATOM 2212 O O . PRO A 1 273 ? -17.523 11.882 17.419 1.00 79.12 273 PRO A O 1
ATOM 2215 N N . LEU A 1 274 ? -18.847 11.387 15.669 1.00 72.81 274 LEU A N 1
ATOM 2216 C CA . LEU A 1 274 ? -18.065 12.103 14.668 1.00 72.81 274 LEU A CA 1
ATOM 2217 C C . LEU A 1 274 ? -18.112 13.606 14.974 1.00 72.81 274 LEU A C 1
ATOM 2219 O O . LEU A 1 274 ? -19.182 14.204 15.022 1.00 72.81 274 LEU A O 1
ATOM 2223 N N . SER A 1 275 ? -16.951 14.248 15.127 1.00 60.69 275 SER A N 1
ATOM 2224 C CA . SER A 1 275 ? -16.885 15.709 15.310 1.00 60.69 275 SER A CA 1
ATOM 2225 C C . SER A 1 275 ? -17.267 16.497 14.047 1.00 60.69 275 SER A C 1
ATOM 2227 O O . SER A 1 275 ? -17.414 17.714 14.105 1.00 60.69 275 SER A O 1
ATOM 2229 N N . LEU A 1 276 ? -17.405 15.816 12.904 1.00 58.47 276 LEU A N 1
ATOM 2230 C CA . LEU A 1 276 ? -17.820 16.379 11.622 1.00 58.47 276 LEU A CA 1
ATOM 2231 C C . LEU A 1 276 ? -18.975 15.538 11.069 1.00 58.47 276 LEU A C 1
ATOM 2233 O O . LEU A 1 276 ? -18.787 14.363 10.751 1.00 58.47 276 LEU A O 1
ATOM 2237 N N . THR A 1 277 ? -20.159 16.137 10.950 1.00 48.00 277 THR A N 1
ATOM 2238 C CA . THR A 1 277 ? -21.323 15.531 10.297 1.00 48.00 277 THR A CA 1
ATOM 2239 C C . THR A 1 277 ? -21.038 15.418 8.801 1.00 48.00 277 THR A C 1
ATOM 2241 O O . THR A 1 277 ? -21.218 16.371 8.045 1.00 48.00 277 THR A O 1
ATOM 2244 N N . PHE A 1 278 ? -20.533 14.269 8.358 1.00 54.03 278 PHE A N 1
ATOM 2245 C CA . PHE A 1 278 ? -20.444 13.972 6.933 1.00 54.03 278 PHE A CA 1
ATOM 2246 C C . PHE A 1 278 ? -21.842 13.593 6.441 1.00 54.03 278 PHE A C 1
ATOM 2248 O O . PHE A 1 278 ? -22.315 12.487 6.693 1.00 54.03 278 PHE A O 1
ATOM 2255 N N . ASN A 1 279 ? -22.510 14.519 5.747 1.00 46.12 279 ASN A N 1
ATOM 2256 C CA . ASN A 1 279 ? -23.683 14.201 4.934 1.00 46.12 279 ASN A CA 1
ATOM 2257 C C . ASN A 1 279 ? -23.219 13.383 3.720 1.00 46.12 279 ASN A C 1
ATOM 2259 O O . ASN A 1 279 ? -23.032 13.923 2.629 1.00 46.12 279 ASN A O 1
ATOM 2263 N N . ASN A 1 280 ? -23.004 12.082 3.914 1.00 54.47 280 ASN A N 1
ATOM 2264 C CA . ASN A 1 280 ? -22.793 11.154 2.810 1.00 54.47 280 ASN A CA 1
ATOM 2265 C C . ASN A 1 280 ? -24.135 10.962 2.096 1.00 54.47 280 ASN A C 1
ATOM 2267 O O . ASN A 1 280 ? -24.948 10.132 2.481 1.00 54.47 280 ASN A O 1
ATOM 2271 N N . SER A 1 281 ? -24.372 11.792 1.082 1.00 49.16 281 SER A N 1
ATOM 2272 C CA . SER A 1 281 ? -25.471 11.636 0.121 1.00 49.16 281 SER A CA 1
ATOM 2273 C C . SER A 1 281 ? -25.108 10.681 -1.024 1.00 49.16 281 SER A C 1
ATOM 2275 O O . SER A 1 281 ? -25.936 10.413 -1.890 1.00 49.16 281 SER A O 1
ATOM 2277 N N . GLU A 1 282 ? -23.881 10.158 -1.031 1.00 61.31 282 GLU A N 1
ATOM 2278 C CA . GLU A 1 282 ? -23.422 9.160 -1.991 1.00 61.31 282 GLU A CA 1
ATOM 2279 C C . GLU A 1 282 ? -23.830 7.756 -1.536 1.00 61.31 282 GLU A C 1
ATOM 2281 O O . GLU A 1 282 ? -23.708 7.408 -0.361 1.00 61.31 282 GLU A O 1
ATOM 2286 N N . VAL A 1 283 ? -24.318 6.953 -2.484 1.00 63.28 283 VAL A N 1
ATOM 2287 C CA . VAL A 1 283 ? -24.624 5.535 -2.269 1.00 63.28 283 VAL A CA 1
ATOM 2288 C C . VAL A 1 283 ? -23.332 4.822 -1.880 1.00 63.28 283 VAL A C 1
ATOM 2290 O O . VAL A 1 283 ? -22.340 4.897 -2.605 1.00 63.28 283 VAL A O 1
ATOM 2293 N N . ASP A 1 284 ? -23.328 4.120 -0.747 1.00 79.50 284 ASP A N 1
ATOM 2294 C CA . ASP A 1 284 ? -22.142 3.377 -0.335 1.00 79.50 284 ASP A CA 1
ATOM 2295 C C . ASP A 1 284 ? -21.842 2.261 -1.360 1.00 79.50 284 ASP A C 1
ATOM 2297 O O . ASP A 1 284 ? -22.698 1.438 -1.708 1.00 79.50 284 ASP A O 1
ATOM 2301 N N . HIS A 1 285 ? -20.602 2.228 -1.849 1.00 85.19 285 HIS A N 1
ATOM 2302 C CA . HIS A 1 285 ? -20.133 1.264 -2.844 1.00 85.19 285 HIS A CA 1
ATOM 2303 C C . HIS A 1 285 ? -19.182 0.232 -2.225 1.00 85.19 285 HIS A C 1
ATOM 2305 O O . HIS A 1 285 ? -18.316 0.557 -1.414 1.00 85.19 285 HIS A O 1
ATOM 2311 N N . LEU A 1 286 ? -19.303 -1.021 -2.662 1.00 87.38 286 LEU A N 1
ATOM 2312 C CA . LEU A 1 286 ? -18.386 -2.110 -2.353 1.00 87.38 286 LEU A CA 1
ATOM 2313 C C . LEU A 1 286 ? -17.324 -2.212 -3.452 1.00 87.38 286 LEU A C 1
ATOM 2315 O O . LEU A 1 286 ? -17.650 -2.374 -4.629 1.00 87.38 286 LEU A O 1
ATOM 2319 N N . ALA A 1 287 ? -16.051 -2.138 -3.068 1.00 90.19 287 ALA A N 1
ATOM 2320 C CA . ALA A 1 287 ? -14.927 -2.339 -3.975 1.00 90.19 287 ALA A CA 1
ATOM 2321 C C . ALA A 1 287 ? -14.484 -3.810 -3.981 1.00 90.19 287 ALA A C 1
ATOM 2323 O O . ALA A 1 287 ? -14.020 -4.342 -2.974 1.00 90.19 287 ALA A O 1
ATOM 2324 N N . HIS A 1 288 ? -14.575 -4.447 -5.143 1.00 90.00 288 HIS A N 1
ATOM 2325 C CA . HIS A 1 288 ? -14.077 -5.791 -5.413 1.00 90.00 288 HIS A CA 1
ATOM 2326 C C . HIS A 1 288 ? -12.646 -5.705 -5.919 1.00 90.00 288 HIS A C 1
ATOM 2328 O O . HIS A 1 288 ? -12.376 -5.034 -6.915 1.00 90.00 288 HIS A O 1
ATOM 2334 N N . VAL A 1 289 ? -11.738 -6.391 -5.231 1.00 90.56 289 VAL A N 1
ATOM 2335 C CA . VAL A 1 289 ? -10.300 -6.365 -5.505 1.00 90.56 289 VAL A CA 1
ATOM 2336 C C . VAL A 1 289 ? -9.858 -7.769 -5.896 1.00 90.56 289 VAL A C 1
ATOM 2338 O O . VAL A 1 289 ? -9.944 -8.697 -5.093 1.00 90.56 289 VAL A O 1
ATOM 2341 N N . HIS A 1 290 ? -9.380 -7.934 -7.127 1.00 86.69 290 HIS A N 1
ATOM 2342 C CA . HIS A 1 290 ? -8.893 -9.212 -7.635 1.00 86.69 290 HIS A CA 1
ATOM 2343 C C . HIS A 1 290 ? -7.393 -9.160 -7.906 1.00 86.69 290 HIS A C 1
ATOM 2345 O O . HIS A 1 290 ? -6.912 -8.390 -8.740 1.00 86.69 290 HIS A O 1
ATOM 2351 N N . PHE A 1 291 ? -6.655 -10.034 -7.226 1.00 84.31 291 PHE A N 1
ATOM 2352 C CA . PHE A 1 291 ? -5.243 -10.261 -7.495 1.00 84.31 291 PHE A CA 1
ATOM 2353 C C . PHE A 1 291 ? -5.107 -11.358 -8.544 1.00 84.31 291 PHE A C 1
ATOM 2355 O O . PHE A 1 291 ? -5.327 -12.537 -8.262 1.00 84.31 291 PHE A O 1
ATOM 2362 N N . ARG A 1 292 ? -4.727 -10.964 -9.761 1.00 75.69 292 ARG A N 1
ATOM 2363 C CA . ARG A 1 292 ? -4.432 -11.915 -10.831 1.00 75.69 292 ARG A CA 1
ATOM 2364 C C . ARG A 1 292 ? -3.171 -12.694 -10.459 1.00 75.69 292 ARG A C 1
ATOM 2366 O O . ARG A 1 292 ? -2.117 -12.102 -10.235 1.00 75.69 292 ARG A O 1
ATOM 2373 N N . ALA A 1 293 ? -3.265 -14.020 -10.411 1.00 67.88 293 ALA A N 1
ATOM 2374 C CA . ALA A 1 293 ? -2.089 -14.873 -10.310 1.00 67.88 293 ALA A CA 1
ATOM 2375 C C . ALA A 1 293 ? -1.349 -14.841 -11.657 1.00 67.88 293 ALA A C 1
ATOM 2377 O O . ALA A 1 293 ? -1.774 -15.474 -12.624 1.00 67.88 293 ALA A O 1
ATOM 2378 N N . ILE A 1 294 ? -0.282 -14.045 -11.741 1.00 65.50 294 ILE A N 1
ATOM 2379 C CA . ILE A 1 294 ? 0.519 -13.922 -12.959 1.00 65.50 294 ILE A CA 1
ATOM 2380 C C . ILE A 1 294 ? 1.617 -14.989 -12.968 1.00 65.50 294 ILE A C 1
ATOM 2382 O O . ILE A 1 294 ? 2.536 -14.990 -12.141 1.00 65.50 294 ILE A O 1
ATOM 2386 N N . ASN A 1 295 ? 1.554 -15.882 -13.957 1.00 67.94 295 ASN A N 1
ATOM 2387 C CA . ASN A 1 295 ? 2.669 -16.755 -14.298 1.00 67.94 295 ASN A CA 1
ATOM 2388 C C . ASN A 1 295 ? 3.707 -15.938 -15.069 1.00 67.94 295 ASN A C 1
ATOM 2390 O O . ASN A 1 295 ? 3.631 -15.816 -16.290 1.00 67.94 295 ASN A O 1
ATOM 2394 N N . HIS A 1 296 ? 4.693 -15.414 -14.340 1.00 67.06 296 HIS A N 1
ATOM 2395 C CA . HIS A 1 296 ? 5.729 -14.521 -14.863 1.00 67.06 296 HIS A CA 1
ATOM 2396 C C . HIS A 1 296 ? 6.397 -15.093 -16.128 1.00 67.06 296 HIS A C 1
ATOM 2398 O O . HIS A 1 296 ? 6.603 -14.380 -17.104 1.00 67.06 296 HIS A O 1
ATOM 2404 N N . PHE A 1 297 ? 6.657 -16.404 -16.168 1.00 71.31 297 PHE A N 1
ATOM 2405 C CA . PHE A 1 297 ? 7.252 -17.056 -17.339 1.00 71.31 297 PHE A CA 1
ATOM 2406 C C . PHE A 1 297 ? 6.413 -16.914 -18.612 1.00 71.31 297 PHE A C 1
ATOM 2408 O O . PHE A 1 297 ? 6.961 -16.609 -19.668 1.00 71.31 297 PHE A O 1
ATOM 2415 N N . VAL A 1 298 ? 5.096 -17.106 -18.531 1.00 73.19 298 VAL A N 1
ATOM 2416 C CA . VAL A 1 298 ? 4.217 -17.087 -19.712 1.00 73.19 298 VAL A CA 1
ATOM 2417 C C . VAL A 1 298 ? 4.064 -15.666 -20.250 1.00 73.19 298 VAL A C 1
ATOM 2419 O O . VAL A 1 298 ? 4.071 -15.468 -21.460 1.00 73.19 298 VAL A O 1
ATOM 2422 N N . GLU A 1 299 ? 3.998 -14.673 -19.365 1.00 71.81 299 GLU A N 1
ATOM 2423 C CA . GLU A 1 299 ? 3.797 -13.272 -19.747 1.00 71.81 299 GLU A CA 1
ATOM 2424 C C . GLU A 1 299 ? 5.071 -12.621 -20.314 1.00 71.81 299 GLU A C 1
ATOM 2426 O O . GLU A 1 299 ? 5.005 -11.882 -21.295 1.00 71.81 299 GLU A O 1
ATOM 2431 N N . TYR A 1 300 ? 6.254 -12.955 -19.780 1.00 76.56 300 TYR A N 1
ATOM 2432 C CA . TYR A 1 300 ? 7.525 -12.427 -20.297 1.00 76.56 300 TYR A CA 1
ATOM 2433 C C . TYR A 1 300 ? 8.055 -13.166 -21.530 1.00 76.56 300 TYR A C 1
ATOM 2435 O O . TYR A 1 300 ? 8.906 -12.625 -22.237 1.00 76.56 300 TYR A O 1
ATOM 2443 N N . THR A 1 301 ? 7.566 -14.375 -21.822 1.00 82.12 301 THR A N 1
ATOM 2444 C CA . THR A 1 301 ? 7.970 -15.141 -23.014 1.00 82.12 301 THR A CA 1
ATOM 2445 C C . THR A 1 301 ? 7.779 -14.365 -24.327 1.00 82.12 301 THR A C 1
ATOM 2447 O O . THR A 1 301 ? 8.762 -14.233 -25.058 1.00 82.12 301 THR A O 1
ATOM 2450 N N . PRO A 1 302 ? 6.596 -13.807 -24.659 1.00 82.19 302 PRO A N 1
ATOM 2451 C CA . PRO A 1 302 ? 6.417 -13.051 -25.902 1.00 82.19 302 PRO A CA 1
ATOM 2452 C C . PRO A 1 302 ? 7.318 -11.811 -25.970 1.00 82.19 302 PRO A C 1
ATOM 2454 O O . PRO A 1 302 ? 7.878 -11.516 -27.028 1.00 82.19 302 PRO A O 1
ATOM 2457 N N . LEU A 1 303 ? 7.541 -11.140 -24.836 1.00 77.25 303 LEU A N 1
ATOM 2458 C CA . LEU A 1 303 ? 8.445 -9.996 -24.761 1.00 77.25 303 LEU A CA 1
ATOM 2459 C C . LEU A 1 303 ? 9.892 -10.423 -25.065 1.00 77.25 303 LEU A C 1
ATOM 2461 O O . LEU A 1 303 ? 10.544 -9.820 -25.916 1.00 77.25 303 LEU A O 1
ATOM 2465 N N . MET A 1 304 ? 10.374 -11.508 -24.453 1.00 82.12 304 MET A N 1
ATOM 2466 C CA . MET A 1 304 ? 11.695 -12.081 -24.740 1.00 82.12 304 MET A CA 1
ATOM 2467 C C . MET A 1 304 ? 11.844 -12.482 -26.209 1.00 82.12 304 MET A C 1
ATOM 2469 O O . MET A 1 304 ? 12.835 -12.124 -26.845 1.00 82.12 304 MET A O 1
ATOM 2473 N N . VAL A 1 305 ? 10.844 -13.166 -26.774 1.00 86.88 305 VAL A N 1
ATOM 2474 C CA . VAL A 1 305 ? 10.835 -13.546 -28.195 1.00 86.88 305 VAL A CA 1
ATOM 2475 C C . VAL A 1 305 ? 10.926 -12.307 -29.086 1.00 86.88 305 VAL A C 1
ATOM 2477 O O . VAL A 1 305 ? 11.726 -12.290 -30.019 1.00 86.88 305 VAL A O 1
ATOM 2480 N N . SER A 1 306 ? 10.180 -11.242 -28.780 1.00 82.19 306 SER A N 1
ATOM 2481 C CA . SER A 1 306 ? 10.226 -10.002 -29.561 1.00 82.19 306 SER A CA 1
ATOM 2482 C C . SER A 1 306 ? 11.607 -9.337 -29.540 1.00 82.19 306 SER A C 1
ATOM 2484 O O . SER A 1 306 ? 12.088 -8.912 -30.588 1.00 82.19 306 SER A O 1
ATOM 2486 N N . TYR A 1 307 ? 12.294 -9.319 -28.390 1.00 80.06 307 TYR A N 1
ATOM 2487 C CA . TYR A 1 307 ? 13.648 -8.770 -28.278 1.00 80.06 307 TYR A CA 1
ATOM 2488 C C . TYR A 1 307 ? 14.681 -9.623 -29.018 1.00 80.06 307 TYR A C 1
ATOM 2490 O O . TYR A 1 307 ? 15.594 -9.078 -29.640 1.00 80.06 307 TYR A O 1
ATOM 2498 N N . VAL A 1 308 ? 14.534 -10.950 -29.005 1.00 84.81 308 VAL A N 1
ATOM 2499 C CA . VAL A 1 308 ? 15.400 -11.846 -29.787 1.00 84.81 308 VAL A CA 1
ATOM 2500 C C . VAL A 1 308 ? 15.191 -11.621 -31.285 1.00 84.81 308 VAL A C 1
ATOM 2502 O O . VAL A 1 308 ? 16.165 -11.469 -32.022 1.00 84.81 308 VAL A O 1
ATOM 2505 N N . LEU A 1 309 ? 13.939 -11.531 -31.744 1.00 84.06 309 LEU A N 1
ATOM 2506 C CA . LEU A 1 309 ? 13.622 -11.230 -33.143 1.00 84.06 309 LEU A CA 1
ATOM 2507 C C . LEU A 1 309 ? 14.148 -9.852 -33.562 1.00 84.06 309 LEU A C 1
ATOM 2509 O O . LEU A 1 309 ? 14.724 -9.721 -34.642 1.00 84.06 309 LEU A O 1
ATOM 2513 N N . LEU A 1 310 ? 14.021 -8.847 -32.693 1.00 76.75 310 LEU A N 1
ATOM 2514 C CA . LEU A 1 310 ? 14.584 -7.513 -32.891 1.00 76.75 310 LEU A CA 1
ATOM 2515 C C . LEU A 1 310 ? 16.103 -7.561 -33.073 1.00 76.75 310 LEU A C 1
ATOM 2517 O O . LEU A 1 310 ? 16.640 -6.979 -34.018 1.00 76.75 310 LEU A O 1
ATOM 2521 N N . PHE A 1 311 ? 16.795 -8.268 -32.178 1.00 77.69 311 PHE A N 1
ATOM 2522 C CA . PHE A 1 311 ? 18.242 -8.437 -32.231 1.00 77.69 311 PHE A CA 1
ATOM 2523 C C . PHE A 1 311 ? 18.672 -9.098 -33.544 1.00 77.69 311 PHE A C 1
ATOM 2525 O O . PHE A 1 311 ? 19.564 -8.589 -34.224 1.00 77.69 311 PHE A O 1
ATOM 2532 N N . LEU A 1 312 ? 18.005 -10.189 -33.935 1.00 82.88 312 LEU A N 1
ATOM 2533 C CA . LEU A 1 312 ? 18.270 -10.881 -35.196 1.00 82.88 312 LEU A CA 1
ATOM 2534 C C . LEU A 1 312 ? 18.029 -9.967 -36.400 1.00 82.88 312 LEU A C 1
ATOM 2536 O O . LEU A 1 312 ? 18.864 -9.907 -37.301 1.00 82.88 312 LEU A O 1
ATOM 2540 N N . TYR A 1 313 ? 16.929 -9.214 -36.406 1.00 82.19 313 TYR A N 1
ATOM 2541 C CA . TYR A 1 313 ? 16.614 -8.278 -37.479 1.00 82.19 313 TYR A CA 1
ATOM 2542 C C . TYR A 1 313 ? 17.686 -7.184 -37.621 1.00 82.19 313 TYR A C 1
ATOM 2544 O O . TYR A 1 313 ? 18.194 -6.965 -38.725 1.00 82.19 313 TYR A O 1
ATOM 2552 N N . ILE A 1 314 ? 18.094 -6.537 -36.520 1.00 72.19 314 ILE A N 1
ATOM 2553 C CA . ILE A 1 314 ? 19.166 -5.527 -36.537 1.00 72.19 314 ILE A CA 1
ATOM 2554 C C . ILE A 1 314 ? 20.479 -6.166 -36.997 1.00 72.19 314 ILE A C 1
ATOM 2556 O O . ILE A 1 314 ? 21.162 -5.609 -37.856 1.00 72.19 314 ILE A O 1
ATOM 2560 N N . TYR A 1 315 ? 20.815 -7.354 -36.490 1.00 74.19 315 TYR A N 1
ATOM 2561 C CA . TYR A 1 315 ? 22.011 -8.090 -36.889 1.00 74.19 315 TYR A CA 1
ATOM 2562 C C . TYR A 1 315 ? 22.046 -8.356 -38.400 1.00 74.19 315 TYR A C 1
ATOM 2564 O O . TYR A 1 315 ? 23.045 -8.053 -39.055 1.00 74.19 315 TYR A O 1
ATOM 2572 N N . PHE A 1 316 ? 20.955 -8.860 -38.985 1.00 77.69 316 PHE A N 1
ATOM 2573 C CA . PHE A 1 316 ? 20.872 -9.098 -40.427 1.00 77.69 316 PHE A CA 1
ATOM 2574 C C . PHE A 1 316 ? 20.888 -7.798 -41.239 1.00 77.69 316 PHE A C 1
ATOM 2576 O O . PHE A 1 316 ? 21.535 -7.749 -42.288 1.00 77.69 316 PHE A O 1
ATOM 2583 N N . SER A 1 317 ? 20.242 -6.735 -40.750 1.00 72.31 317 SER A N 1
ATOM 2584 C CA . SER A 1 317 ? 20.262 -5.413 -41.386 1.00 72.31 317 SER A CA 1
ATOM 2585 C C . SER A 1 317 ? 21.677 -4.825 -41.427 1.00 72.31 317 SER A C 1
ATOM 2587 O O . SER A 1 317 ? 22.113 -4.333 -42.465 1.00 72.31 317 SER A O 1
ATOM 2589 N N . VAL A 1 318 ? 22.426 -4.926 -40.325 1.00 66.31 318 VAL A N 1
ATOM 2590 C CA . VAL A 1 318 ? 23.817 -4.455 -40.226 1.00 66.31 318 VAL A CA 1
ATOM 2591 C C . VAL A 1 318 ? 24.771 -5.364 -41.000 1.00 66.31 318 VAL A C 1
ATOM 2593 O O . VAL A 1 318 ? 25.753 -4.894 -41.565 1.00 66.31 318 VAL A O 1
ATOM 2596 N N . ARG A 1 319 ? 24.491 -6.670 -41.094 1.00 67.19 319 ARG A N 1
ATOM 2597 C CA . ARG A 1 319 ? 25.339 -7.619 -41.831 1.00 67.19 319 ARG A CA 1
ATOM 2598 C C . ARG A 1 319 ? 25.448 -7.292 -43.321 1.00 67.19 319 ARG A C 1
ATOM 2600 O O . ARG A 1 319 ? 26.509 -7.564 -43.888 1.00 67.19 319 ARG A O 1
ATOM 2607 N N . LYS A 1 320 ? 24.403 -6.700 -43.917 1.00 67.50 320 LYS A N 1
ATOM 2608 C CA . LYS A 1 320 ? 24.396 -6.211 -45.309 1.00 67.50 320 LYS A CA 1
ATOM 2609 C C . LYS A 1 320 ? 25.363 -5.042 -45.552 1.00 67.50 320 LYS A C 1
ATOM 2611 O O . LYS A 1 320 ? 25.619 -4.705 -46.698 1.00 67.50 320 LYS A O 1
ATOM 2616 N N . ILE A 1 321 ? 25.900 -4.435 -44.495 1.00 63.94 321 ILE A N 1
ATOM 2617 C CA . ILE A 1 321 ? 26.825 -3.306 -44.566 1.00 63.94 321 ILE A CA 1
ATOM 2618 C C . ILE A 1 321 ? 28.257 -3.852 -44.493 1.00 63.94 321 ILE A C 1
ATOM 2620 O O . ILE A 1 321 ? 28.676 -4.435 -43.490 1.00 63.94 321 ILE A O 1
ATOM 2624 N N . GLU A 1 322 ? 29.027 -3.677 -45.566 1.00 56.22 322 GLU A N 1
ATOM 2625 C CA . GLU A 1 322 ? 30.388 -4.226 -45.702 1.00 56.22 322 GLU A CA 1
ATOM 2626 C C . GLU A 1 322 ? 31.472 -3.408 -44.968 1.00 56.22 322 GLU A C 1
ATOM 2628 O O . GLU A 1 322 ? 32.628 -3.813 -44.909 1.00 56.22 322 GLU A O 1
ATOM 2633 N N . MET A 1 323 ? 31.108 -2.286 -44.338 1.00 56.38 323 MET A N 1
ATOM 2634 C CA . MET A 1 323 ? 32.043 -1.254 -43.861 1.00 56.38 323 MET A CA 1
ATOM 2635 C C . MET A 1 323 ? 32.397 -1.265 -42.356 1.00 56.38 323 MET A C 1
ATOM 2637 O O . MET A 1 323 ? 32.826 -0.241 -41.826 1.00 56.38 323 MET A O 1
ATOM 2641 N N . VAL A 1 324 ? 32.259 -2.384 -41.628 1.00 56.66 324 VAL A N 1
ATOM 2642 C CA . VAL A 1 324 ? 32.590 -2.428 -40.180 1.00 56.66 324 VAL A CA 1
ATOM 2643 C C . VAL A 1 324 ? 33.296 -3.716 -39.730 1.00 56.66 324 VAL A C 1
ATOM 2645 O O . VAL A 1 324 ? 32.853 -4.821 -40.037 1.00 56.66 324 VAL A O 1
ATOM 2648 N N . LYS A 1 325 ? 34.377 -3.568 -38.937 1.00 61.34 325 LYS A N 1
ATOM 2649 C CA . LYS A 1 325 ? 35.196 -4.679 -38.396 1.00 61.34 325 LYS A CA 1
ATOM 2650 C C . LYS A 1 325 ? 34.440 -5.580 -37.405 1.00 61.34 325 LYS A C 1
ATOM 2652 O O . LYS A 1 325 ? 34.670 -6.783 -37.399 1.00 61.34 325 LYS A O 1
ATOM 2657 N N . SER A 1 326 ? 33.543 -5.026 -36.578 1.00 67.56 326 SER A N 1
ATOM 2658 C CA . SER A 1 326 ? 32.747 -5.783 -35.593 1.00 67.56 326 SER A CA 1
ATOM 2659 C C . SER A 1 326 ? 31.249 -5.553 -35.793 1.00 67.56 326 SER A C 1
ATOM 2661 O O . SER A 1 326 ? 30.665 -4.595 -35.287 1.00 67.56 326 SER A O 1
ATOM 2663 N N . LYS A 1 327 ? 30.618 -6.459 -36.546 1.00 71.12 327 LYS A N 1
ATOM 2664 C CA . LYS A 1 327 ? 29.174 -6.430 -36.843 1.00 71.12 327 LYS A CA 1
ATOM 2665 C C . LYS A 1 327 ? 28.327 -6.737 -35.601 1.00 71.12 327 LYS A C 1
ATOM 2667 O O . LYS A 1 327 ? 27.285 -6.122 -35.392 1.00 71.12 327 LYS A O 1
ATOM 2672 N N . TRP A 1 328 ? 28.820 -7.638 -34.748 1.00 72.62 328 TRP A N 1
ATOM 2673 C CA . TRP A 1 328 ? 28.192 -7.998 -33.474 1.00 72.62 328 TRP A CA 1
ATOM 2674 C C . TRP A 1 328 ? 28.178 -6.834 -32.480 1.00 72.62 328 TRP A C 1
ATOM 2676 O O . TRP A 1 328 ? 27.154 -6.588 -31.850 1.00 72.62 328 TRP A O 1
ATOM 2686 N N . GLY A 1 329 ? 29.280 -6.081 -32.383 1.00 73.88 329 GLY A N 1
ATOM 2687 C CA . GLY A 1 329 ? 29.372 -4.936 -31.473 1.00 73.88 329 GLY A CA 1
ATOM 2688 C C . GLY A 1 329 ? 28.404 -3.807 -31.832 1.00 73.88 329 GLY A C 1
ATOM 2689 O O . GLY A 1 329 ? 27.769 -3.245 -30.944 1.00 73.88 329 GLY A O 1
ATOM 2690 N N . LEU A 1 330 ? 28.233 -3.516 -33.128 1.00 72.44 330 LEU A N 1
ATOM 2691 C CA . LEU A 1 330 ? 27.312 -2.470 -33.586 1.00 72.44 330 LEU A CA 1
ATOM 2692 C C . LEU A 1 330 ? 25.849 -2.842 -33.304 1.00 72.44 330 LEU A C 1
ATOM 2694 O O . LEU A 1 330 ? 25.104 -2.026 -32.764 1.00 72.44 330 LEU A O 1
ATOM 2698 N N . ALA A 1 331 ? 25.454 -4.084 -33.603 1.00 71.25 331 ALA A N 1
ATOM 2699 C CA . ALA A 1 331 ? 24.101 -4.571 -33.331 1.00 71.25 331 ALA A CA 1
ATOM 2700 C C . ALA A 1 331 ? 23.790 -4.621 -31.823 1.00 71.25 331 ALA A C 1
ATOM 2702 O O . ALA A 1 331 ? 22.717 -4.197 -31.397 1.00 71.25 331 ALA A O 1
ATOM 2703 N N . PHE A 1 332 ? 24.744 -5.080 -31.006 1.00 79.62 332 PHE A N 1
ATOM 2704 C CA . PHE A 1 332 ? 24.596 -5.094 -29.551 1.00 79.62 332 PHE A CA 1
ATOM 2705 C C . PHE A 1 332 ? 24.461 -3.678 -28.982 1.00 79.62 332 PHE A C 1
ATOM 2707 O O . PHE A 1 332 ? 23.548 -3.416 -28.203 1.00 79.62 332 PHE A O 1
ATOM 2714 N N . SER A 1 333 ? 25.310 -2.742 -29.422 1.00 77.75 333 SER A N 1
ATOM 2715 C CA . SER A 1 333 ? 25.235 -1.345 -28.987 1.00 77.75 333 SER A CA 1
ATOM 2716 C C . SER A 1 333 ? 23.886 -0.715 -29.332 1.00 77.75 333 SER A C 1
ATOM 2718 O O . SER A 1 333 ? 23.309 -0.046 -28.484 1.00 77.75 333 SER A O 1
ATOM 2720 N N . ALA A 1 334 ? 23.359 -0.956 -30.536 1.00 73.62 334 ALA A N 1
ATOM 2721 C CA . ALA A 1 334 ? 22.046 -0.466 -30.954 1.00 73.62 334 ALA A CA 1
ATOM 2722 C C . ALA A 1 334 ? 20.919 -0.941 -30.020 1.00 73.62 334 ALA A C 1
ATOM 2724 O O . ALA A 1 334 ? 20.103 -0.141 -29.565 1.00 73.62 334 ALA A O 1
ATOM 2725 N N . VAL A 1 335 ? 20.902 -2.235 -29.692 1.00 76.56 335 VAL A N 1
ATOM 2726 C CA . VAL A 1 335 ? 19.894 -2.830 -28.800 1.00 76.56 335 VAL A CA 1
ATOM 2727 C C . VAL A 1 335 ? 20.023 -2.269 -27.384 1.00 76.56 335 VAL A C 1
ATOM 2729 O O . VAL A 1 335 ? 19.022 -1.875 -26.787 1.00 76.56 335 VAL A O 1
ATOM 2732 N N . VAL A 1 336 ? 21.251 -2.154 -26.867 1.00 82.69 336 VAL A N 1
ATOM 2733 C CA . VAL A 1 336 ? 21.518 -1.557 -25.551 1.00 82.69 336 VAL A CA 1
ATOM 2734 C C . VAL A 1 336 ? 21.061 -0.099 -25.498 1.00 82.69 336 VAL A C 1
ATOM 2736 O O . VAL A 1 336 ? 20.466 0.299 -24.501 1.00 82.69 336 VAL A O 1
ATOM 2739 N N . THR A 1 337 ? 21.265 0.695 -26.553 1.00 80.88 337 THR A N 1
ATOM 2740 C CA . THR A 1 337 ? 20.790 2.088 -26.608 1.00 80.88 337 THR A CA 1
ATOM 2741 C C . THR A 1 337 ? 19.264 2.176 -26.545 1.00 80.88 337 THR A C 1
ATOM 2743 O O . THR A 1 337 ? 18.736 3.000 -25.797 1.00 80.88 337 THR A O 1
ATOM 2746 N N . VAL A 1 338 ? 18.545 1.309 -27.268 1.00 79.50 338 VAL A N 1
ATOM 2747 C CA . VAL A 1 338 ? 17.073 1.264 -27.221 1.00 79.50 338 VAL A CA 1
ATOM 2748 C C . VAL A 1 338 ? 16.591 0.874 -25.821 1.00 79.50 338 VAL A C 1
ATOM 2750 O O . VAL A 1 338 ? 15.768 1.583 -25.242 1.00 79.50 338 VAL A O 1
ATOM 2753 N N . ILE A 1 339 ? 17.160 -0.181 -25.228 1.00 80.06 339 ILE A N 1
ATOM 2754 C CA . ILE A 1 339 ? 16.817 -0.615 -23.863 1.00 80.06 339 ILE A CA 1
ATOM 2755 C C . ILE A 1 339 ? 17.123 0.490 -22.843 1.00 80.06 339 ILE A C 1
ATOM 2757 O O . ILE A 1 339 ? 16.282 0.796 -22.001 1.00 80.06 339 ILE A O 1
ATOM 2761 N N . ALA A 1 340 ? 18.288 1.134 -22.933 1.00 83.31 340 ALA A N 1
ATOM 2762 C CA . ALA A 1 340 ? 18.665 2.224 -22.041 1.00 83.31 340 ALA A CA 1
ATOM 2763 C C . ALA A 1 340 ? 17.687 3.402 -22.149 1.00 83.31 340 ALA A C 1
ATOM 2765 O O . ALA A 1 340 ? 17.262 3.921 -21.123 1.00 83.31 340 ALA A O 1
ATOM 2766 N N . SER A 1 341 ? 17.272 3.798 -23.359 1.00 81.56 341 SER A N 1
ATOM 2767 C CA . SER A 1 341 ? 16.286 4.876 -23.539 1.00 81.56 341 SER A CA 1
ATOM 2768 C C . SER A 1 341 ? 14.924 4.560 -22.912 1.00 81.56 341 SER A C 1
ATOM 2770 O O . SER A 1 341 ? 14.340 5.427 -22.259 1.00 81.56 341 SER A O 1
ATOM 2772 N N . LEU A 1 342 ? 14.461 3.307 -23.026 1.00 78.06 342 LEU A N 1
ATOM 2773 C CA . LEU A 1 342 ? 13.236 2.833 -22.382 1.00 78.06 342 LEU A CA 1
ATOM 2774 C C . LEU A 1 342 ? 13.365 2.905 -20.855 1.00 78.06 342 LEU A C 1
ATOM 2776 O O . LEU A 1 342 ? 12.513 3.497 -20.195 1.00 78.06 342 LEU A O 1
ATOM 2780 N N . LEU A 1 343 ? 14.441 2.341 -20.298 1.00 81.19 343 LEU A N 1
ATOM 2781 C CA . LEU A 1 343 ? 14.680 2.338 -18.853 1.00 81.19 343 LEU A CA 1
ATOM 2782 C C . LEU A 1 343 ? 14.785 3.763 -18.298 1.00 81.19 343 LEU A C 1
ATOM 2784 O O . LEU A 1 343 ? 14.154 4.065 -17.289 1.00 81.19 343 LEU A O 1
ATOM 2788 N N . MET A 1 344 ? 15.509 4.657 -18.975 1.00 85.69 344 MET A N 1
ATOM 2789 C CA . MET A 1 344 ? 15.631 6.062 -18.573 1.00 85.69 344 MET A CA 1
ATOM 2790 C C . MET A 1 344 ? 14.273 6.777 -18.564 1.00 85.69 344 MET A C 1
ATOM 2792 O O . MET A 1 344 ? 13.957 7.473 -17.600 1.00 85.69 344 MET A O 1
ATOM 2796 N N . SER A 1 345 ? 13.450 6.583 -19.601 1.00 81.25 345 SER A N 1
ATOM 2797 C CA . SER A 1 345 ? 12.112 7.183 -19.682 1.00 81.25 345 SER A CA 1
ATOM 2798 C C . SER A 1 345 ? 11.199 6.683 -18.561 1.00 81.25 345 SER A C 1
ATOM 2800 O O . SER A 1 345 ? 10.623 7.494 -17.834 1.00 81.25 345 SER A O 1
ATOM 2802 N N . VAL A 1 346 ? 11.136 5.363 -18.358 1.00 77.56 346 VAL A N 1
ATOM 2803 C CA . VAL A 1 346 ? 10.346 4.744 -17.283 1.00 77.56 346 VAL A CA 1
ATOM 2804 C C . VAL A 1 346 ? 10.811 5.237 -15.911 1.00 77.56 346 VAL A C 1
ATOM 2806 O O . VAL A 1 346 ? 9.982 5.581 -15.069 1.00 77.56 346 VAL A O 1
ATOM 2809 N N . SER A 1 347 ? 12.124 5.345 -15.695 1.00 82.25 347 SER A N 1
ATOM 2810 C CA . SER A 1 347 ? 12.689 5.848 -14.442 1.00 82.25 347 SER A CA 1
ATOM 2811 C C . SER A 1 347 ? 12.228 7.262 -14.105 1.00 82.25 347 SER A C 1
ATOM 2813 O O . SER A 1 347 ? 11.829 7.539 -12.974 1.00 82.25 347 SER A O 1
ATOM 2815 N N . LEU A 1 348 ? 12.269 8.166 -15.089 1.00 82.38 348 LEU A N 1
ATOM 2816 C CA . LEU A 1 348 ? 11.873 9.557 -14.899 1.00 82.38 348 LEU A CA 1
ATOM 2817 C C . LEU A 1 348 ? 10.378 9.661 -14.598 1.00 82.38 348 LEU A C 1
ATOM 2819 O O . LEU A 1 348 ? 10.007 10.349 -13.649 1.00 82.38 348 LEU A O 1
ATOM 2823 N N . CYS A 1 349 ? 9.532 8.931 -15.333 1.00 75.00 349 CYS A N 1
ATOM 2824 C CA . CYS A 1 349 ? 8.095 8.868 -15.056 1.00 75.00 349 CYS A CA 1
ATOM 2825 C C . CYS A 1 349 ? 7.824 8.444 -13.605 1.00 75.00 349 CYS A C 1
ATOM 2827 O O . CYS A 1 349 ? 7.063 9.100 -12.891 1.00 75.00 349 CYS A O 1
ATOM 2829 N N . LEU A 1 350 ? 8.521 7.409 -13.135 1.00 72.94 350 LEU A N 1
ATOM 2830 C CA . LEU A 1 350 ? 8.367 6.896 -11.776 1.00 72.94 350 LEU A CA 1
ATOM 2831 C C . LEU A 1 350 ? 8.931 7.848 -10.717 1.00 72.94 350 LEU A C 1
ATOM 2833 O O . LEU A 1 350 ? 8.339 7.987 -9.647 1.00 72.94 350 LEU A O 1
ATOM 2837 N N . SER A 1 351 ? 10.019 8.562 -11.014 1.00 78.38 351 SER A N 1
ATOM 2838 C CA . SER A 1 351 ? 10.566 9.590 -10.123 1.00 78.38 351 SER A CA 1
ATOM 2839 C C . SER A 1 351 ? 9.597 10.757 -9.905 1.00 78.38 351 SER A C 1
ATOM 2841 O O . SER A 1 351 ? 9.609 11.356 -8.830 1.00 78.38 351 SER A O 1
ATOM 2843 N N . PHE A 1 352 ? 8.748 11.072 -10.887 1.00 78.88 352 PHE A N 1
ATOM 2844 C CA . PHE A 1 352 ? 7.678 12.067 -10.753 1.00 78.88 352 PHE A CA 1
ATOM 2845 C C . PHE A 1 352 ? 6.390 11.501 -10.134 1.00 78.88 352 PHE A C 1
ATOM 2847 O O . PHE A 1 352 ? 5.414 12.231 -9.980 1.00 78.88 352 PHE A O 1
ATOM 2854 N N . GLY A 1 353 ? 6.377 10.221 -9.746 1.00 65.06 353 GLY A N 1
ATOM 2855 C CA . GLY A 1 353 ? 5.210 9.562 -9.157 1.00 65.06 353 GLY A CA 1
ATOM 2856 C C . GLY A 1 353 ? 4.119 9.210 -10.168 1.00 65.06 353 GLY A C 1
ATOM 2857 O O . GLY A 1 353 ? 3.007 8.882 -9.764 1.00 65.06 353 GLY A O 1
ATOM 2858 N N . LEU A 1 354 ? 4.422 9.260 -11.468 1.00 63.22 354 LEU A N 1
ATOM 2859 C CA . LEU A 1 354 ? 3.514 8.810 -12.514 1.00 63.22 354 LEU A CA 1
ATOM 2860 C C . LEU A 1 354 ? 3.646 7.291 -12.622 1.00 63.22 354 LEU A C 1
ATOM 2862 O O . LEU A 1 354 ? 4.629 6.778 -13.158 1.00 63.22 354 LEU A O 1
ATOM 2866 N N . THR A 1 355 ? 2.669 6.560 -12.091 1.00 60.72 355 THR A N 1
ATOM 2867 C CA . THR A 1 355 ? 2.548 5.126 -12.345 1.00 60.72 355 THR A CA 1
ATOM 2868 C C . THR A 1 355 ? 1.978 4.951 -13.755 1.00 60.72 355 THR A C 1
ATOM 2870 O O . THR A 1 355 ? 0.838 5.351 -13.995 1.00 60.72 355 THR A O 1
ATOM 2873 N N . PRO A 1 356 ? 2.738 4.409 -14.728 1.00 56.78 356 PRO A N 1
ATOM 2874 C CA . PRO A 1 356 ? 2.170 4.112 -16.038 1.00 56.78 356 PRO A CA 1
ATOM 2875 C C . PRO A 1 356 ? 0.979 3.170 -15.831 1.00 56.78 356 PRO A C 1
ATOM 2877 O O . PRO A 1 356 ? 1.127 2.102 -15.234 1.00 56.78 356 PRO A O 1
ATOM 2880 N N . SER A 1 357 ? -0.220 3.604 -16.226 1.00 50.50 357 SER A N 1
ATOM 2881 C CA . SER A 1 357 ? -1.446 2.847 -15.973 1.00 50.50 357 SER A CA 1
ATOM 2882 C C . SER A 1 357 ? -1.357 1.473 -16.636 1.00 50.50 357 SER A C 1
ATOM 2884 O O . SER A 1 357 ? -1.039 1.385 -17.822 1.00 50.50 357 SER A O 1
ATOM 2886 N N . LEU A 1 358 ? -1.673 0.409 -15.893 1.00 50.31 358 LEU A N 1
ATOM 2887 C CA . LEU A 1 358 ? -1.583 -0.977 -16.372 1.00 50.31 358 LEU A CA 1
ATOM 2888 C C . LEU A 1 358 ? -2.497 -1.294 -17.566 1.00 50.31 358 LEU A C 1
ATOM 2890 O O . LEU A 1 358 ? -2.255 -2.269 -18.274 1.00 50.31 358 LEU A O 1
ATOM 2894 N N . ASN A 1 359 ? -3.511 -0.469 -17.840 1.00 47.75 359 ASN A N 1
ATOM 2895 C CA . ASN A 1 359 ? -4.307 -0.586 -19.059 1.00 47.75 359 ASN A CA 1
ATOM 2896 C C . ASN A 1 359 ? -3.458 -0.163 -20.270 1.00 47.75 359 ASN A C 1
ATOM 2898 O O . ASN A 1 359 ? -3.458 0.999 -20.666 1.00 47.75 359 ASN A O 1
ATOM 2902 N N . GLY A 1 360 ? -2.708 -1.114 -20.834 1.00 54.31 360 GLY A N 1
ATOM 2903 C CA . GLY A 1 360 ? -1.843 -0.914 -22.001 1.00 54.31 360 GLY A CA 1
ATOM 2904 C C . GLY A 1 360 ? -0.339 -0.915 -21.711 1.00 54.31 360 GLY A C 1
ATOM 2905 O O . GLY A 1 360 ? 0.447 -0.738 -22.643 1.00 54.31 360 GLY A O 1
ATOM 2906 N N . SER A 1 361 ? 0.091 -1.172 -20.467 1.00 59.66 361 SER A N 1
ATOM 2907 C CA . SER A 1 361 ? 1.520 -1.325 -20.137 1.00 59.66 361 SER A CA 1
ATOM 2908 C C . SER A 1 361 ? 2.177 -2.481 -20.891 1.00 59.66 361 SER A C 1
ATOM 2910 O O . SER A 1 361 ? 3.378 -2.442 -21.133 1.00 59.66 361 SER A O 1
ATOM 2912 N N . GLU A 1 362 ? 1.393 -3.476 -21.309 1.00 63.88 362 GLU A N 1
ATOM 2913 C CA . GLU A 1 362 ? 1.857 -4.570 -22.162 1.00 63.88 362 GLU A CA 1
ATOM 2914 C C . GLU A 1 362 ? 2.297 -4.070 -23.548 1.00 63.88 362 GLU A C 1
ATOM 2916 O O . GLU A 1 362 ? 3.269 -4.577 -24.089 1.00 63.88 362 GLU A O 1
ATOM 2921 N N . ILE A 1 363 ? 1.647 -3.044 -24.113 1.00 71.38 363 ILE A N 1
ATOM 2922 C CA . ILE A 1 363 ? 1.914 -2.551 -25.479 1.00 71.38 363 ILE A CA 1
ATOM 2923 C C . ILE A 1 363 ? 3.104 -1.575 -25.508 1.00 71.38 363 ILE A C 1
ATOM 2925 O O . ILE A 1 363 ? 3.831 -1.488 -26.501 1.00 71.38 363 ILE A O 1
ATOM 2929 N N . PHE A 1 364 ? 3.328 -0.851 -24.409 1.00 70.38 364 PHE A N 1
ATOM 2930 C CA . PHE A 1 364 ? 4.318 0.224 -24.321 1.00 70.38 364 PHE A CA 1
ATOM 2931 C C . PHE A 1 364 ? 5.761 -0.205 -24.677 1.00 70.38 364 PHE A C 1
ATOM 2933 O O . PHE A 1 364 ? 6.377 0.473 -25.505 1.00 70.38 364 PHE A O 1
ATOM 2940 N N . PRO A 1 365 ? 6.307 -1.330 -24.164 1.00 71.44 365 PRO A N 1
ATOM 2941 C CA . PRO A 1 365 ? 7.638 -1.801 -24.547 1.00 71.44 365 PRO A CA 1
ATOM 2942 C C . PRO A 1 365 ? 7.783 -2.042 -26.052 1.00 71.44 365 PRO A C 1
ATOM 2944 O O . PRO A 1 365 ? 8.814 -1.699 -26.628 1.00 71.44 365 PRO A O 1
ATOM 2947 N N . TYR A 1 366 ? 6.745 -2.571 -26.706 1.00 75.75 366 TYR A N 1
ATOM 2948 C CA . TYR A 1 366 ? 6.773 -2.863 -28.139 1.00 75.75 366 TYR A CA 1
ATOM 2949 C C . TYR A 1 366 ? 6.774 -1.585 -28.985 1.00 75.75 366 TYR A C 1
ATOM 2951 O O . TYR A 1 366 ? 7.546 -1.483 -29.937 1.00 75.75 366 TYR A O 1
ATOM 2959 N N . LEU A 1 367 ? 5.971 -0.581 -28.616 1.00 74.94 367 LEU A N 1
ATOM 2960 C CA . LEU A 1 367 ? 5.951 0.716 -29.305 1.00 74.94 367 LEU A CA 1
ATOM 2961 C C . LEU A 1 367 ? 7.307 1.423 -29.233 1.00 74.94 367 LEU A C 1
ATOM 2963 O O . LEU A 1 367 ? 7.818 1.889 -30.252 1.00 74.94 367 LEU A O 1
ATOM 2967 N N . VAL A 1 368 ? 7.919 1.465 -28.046 1.00 73.12 368 VAL A N 1
ATOM 2968 C CA . VAL A 1 368 ? 9.233 2.099 -27.861 1.00 73.12 368 VAL A CA 1
ATOM 2969 C C . VAL A 1 368 ? 10.316 1.357 -28.641 1.00 73.12 368 VAL A C 1
ATOM 2971 O O . VAL A 1 368 ? 11.183 1.993 -29.239 1.00 73.12 368 VAL A O 1
ATOM 2974 N N . VAL A 1 369 ? 10.249 0.026 -28.695 1.00 73.75 369 VAL A N 1
ATOM 2975 C CA . VAL A 1 369 ? 11.160 -0.788 -29.506 1.00 73.75 369 VAL A CA 1
ATOM 2976 C C . VAL A 1 369 ? 11.035 -0.465 -30.997 1.00 73.75 369 VAL A C 1
ATOM 2978 O O . VAL A 1 369 ? 12.060 -0.270 -31.648 1.00 73.75 369 VAL A O 1
ATOM 2981 N N . ILE A 1 370 ? 9.814 -0.370 -31.535 1.00 75.56 370 ILE A N 1
ATOM 2982 C CA . ILE A 1 370 ? 9.578 -0.057 -32.955 1.00 75.56 370 ILE A CA 1
ATOM 2983 C C . ILE A 1 370 ? 10.133 1.332 -33.303 1.00 75.56 370 ILE A C 1
ATOM 2985 O O . ILE A 1 370 ? 10.905 1.463 -34.253 1.00 75.56 370 ILE A O 1
ATOM 2989 N N . ILE A 1 371 ? 9.804 2.350 -32.500 1.00 77.94 371 ILE A N 1
ATOM 2990 C CA . ILE A 1 371 ? 10.262 3.732 -32.716 1.00 77.94 371 ILE A CA 1
ATOM 2991 C C . ILE A 1 371 ? 11.790 3.831 -32.569 1.00 77.94 371 ILE A C 1
ATOM 2993 O O . ILE A 1 371 ? 12.469 4.446 -33.393 1.00 77.94 371 ILE A O 1
ATOM 2997 N N . GLY A 1 372 ? 12.354 3.206 -31.531 1.00 71.44 372 GLY A N 1
ATOM 2998 C CA . GLY A 1 372 ? 13.796 3.200 -31.281 1.00 71.44 372 GLY A CA 1
ATOM 2999 C C . GLY A 1 372 ? 14.580 2.522 -32.405 1.00 71.44 372 GLY A C 1
ATOM 3000 O O . GLY A 1 372 ? 15.619 3.027 -32.831 1.00 71.44 372 GLY A O 1
ATOM 3001 N N . LEU A 1 373 ? 14.056 1.416 -32.933 1.00 72.62 373 LEU A N 1
ATOM 3002 C CA . LEU A 1 373 ? 14.638 0.713 -34.070 1.00 72.62 373 LEU A CA 1
ATOM 3003 C C . LEU A 1 373 ? 14.631 1.564 -35.344 1.00 72.62 373 LEU A C 1
ATOM 3005 O O . LEU A 1 373 ? 15.652 1.622 -36.031 1.00 72.62 373 LEU A O 1
ATOM 3009 N N . GLU A 1 374 ? 13.520 2.229 -35.664 1.00 77.38 374 GLU A N 1
ATOM 3010 C CA . GLU A 1 374 ? 13.421 3.075 -36.858 1.00 77.38 374 GLU A CA 1
ATOM 3011 C C . GLU A 1 374 ? 14.501 4.168 -36.842 1.00 77.38 374 GLU A C 1
ATOM 3013 O O . GLU A 1 374 ? 15.252 4.321 -37.808 1.00 77.38 374 GLU A O 1
ATOM 3018 N N . ASN A 1 375 ? 14.662 4.836 -35.697 1.00 72.81 375 ASN A N 1
ATOM 3019 C CA . ASN A 1 375 ? 15.656 5.891 -35.508 1.00 72.81 375 ASN A CA 1
ATOM 3020 C C . ASN A 1 375 ? 17.099 5.382 -35.675 1.00 72.81 375 ASN A C 1
ATOM 3022 O O . ASN A 1 375 ? 17.900 6.000 -36.380 1.00 72.81 375 ASN A O 1
ATOM 3026 N N . VAL A 1 376 ? 17.443 4.233 -35.079 1.00 71.44 376 VAL A N 1
ATOM 3027 C CA . VAL A 1 376 ? 18.801 3.666 -35.183 1.00 71.44 376 VAL A CA 1
ATOM 3028 C C . VAL A 1 376 ? 19.114 3.193 -36.606 1.00 71.44 376 VAL A C 1
ATOM 3030 O O . VAL A 1 376 ? 20.239 3.365 -37.087 1.00 71.44 376 VAL A O 1
ATOM 3033 N N . LEU A 1 377 ? 18.139 2.621 -37.315 1.00 69.31 377 LEU A N 1
ATOM 3034 C CA . LEU A 1 377 ? 18.327 2.169 -38.696 1.00 69.31 377 LEU A CA 1
ATOM 3035 C C . LEU A 1 377 ? 18.513 3.327 -39.667 1.00 69.31 377 LEU A C 1
ATOM 3037 O O . LEU A 1 377 ? 19.371 3.238 -40.545 1.00 69.31 377 LEU A O 1
ATOM 3041 N N . VAL A 1 378 ? 17.728 4.395 -39.516 1.00 69.31 378 VAL A N 1
ATOM 3042 C CA . VAL A 1 378 ? 17.863 5.614 -40.322 1.00 69.31 378 VAL A CA 1
ATOM 3043 C C . VAL A 1 378 ? 19.252 6.224 -40.118 1.00 69.31 378 VAL A C 1
ATOM 3045 O O . VAL A 1 378 ? 19.951 6.479 -41.099 1.00 69.31 378 VAL A O 1
ATOM 3048 N N . MET A 1 379 ? 19.709 6.325 -38.865 1.00 65.94 379 MET A N 1
ATOM 3049 C CA . MET A 1 379 ? 21.054 6.809 -38.535 1.00 65.94 379 MET A CA 1
ATOM 3050 C C . MET A 1 379 ? 22.173 5.921 -39.092 1.00 65.94 379 MET A C 1
ATOM 3052 O O . MET A 1 379 ? 23.176 6.408 -39.606 1.00 65.94 379 MET A O 1
ATOM 3056 N N . THR A 1 380 ? 22.012 4.600 -39.031 1.00 64.69 380 THR A N 1
ATOM 3057 C CA . THR A 1 380 ? 23.025 3.672 -39.549 1.00 64.69 380 THR A CA 1
ATOM 3058 C C . THR A 1 380 ? 23.106 3.735 -41.077 1.00 64.69 380 THR A C 1
ATOM 3060 O O . THR A 1 380 ? 24.201 3.722 -41.637 1.00 64.69 380 THR A O 1
ATOM 3063 N N . LYS A 1 381 ? 21.961 3.834 -41.768 1.00 65.06 381 LYS A N 1
ATOM 3064 C CA . LYS A 1 381 ? 21.916 3.938 -43.234 1.00 65.06 381 LYS A CA 1
ATOM 3065 C C . LYS A 1 381 ? 22.565 5.222 -43.741 1.00 65.06 381 LYS A C 1
ATOM 3067 O O . LYS A 1 381 ? 23.290 5.162 -44.731 1.00 65.06 381 LYS A O 1
ATOM 3072 N N . SER A 1 382 ? 22.361 6.353 -43.068 1.00 60.41 382 SER A N 1
ATOM 3073 C CA . SER A 1 382 ? 22.943 7.623 -43.512 1.00 60.41 382 SER A CA 1
ATOM 3074 C C . SER A 1 382 ? 24.462 7.659 -43.396 1.00 60.41 382 SER A C 1
ATOM 3076 O O . SER A 1 382 ? 25.136 8.017 -44.359 1.00 60.41 382 SER A O 1
ATOM 3078 N N . ILE A 1 383 ? 25.008 7.194 -42.269 1.00 61.69 383 ILE A N 1
ATOM 3079 C CA . ILE A 1 383 ? 26.454 7.137 -42.009 1.00 61.69 383 ILE A CA 1
ATOM 3080 C C . ILE A 1 383 ? 27.154 6.210 -43.010 1.00 61.69 383 ILE A C 1
ATOM 3082 O O . ILE A 1 383 ? 28.301 6.434 -43.397 1.00 61.69 383 ILE A O 1
ATOM 3086 N N . VAL A 1 384 ? 26.458 5.173 -43.464 1.00 57.84 384 VAL A N 1
ATOM 3087 C CA . VAL A 1 384 ? 26.976 4.207 -44.437 1.00 57.84 384 VAL A CA 1
ATOM 3088 C C . VAL A 1 384 ? 26.851 4.710 -45.874 1.00 57.84 384 VAL A C 1
ATOM 3090 O O . VAL A 1 384 ? 27.668 4.342 -46.712 1.00 57.84 384 VAL A O 1
ATOM 3093 N N . SER A 1 385 ? 25.870 5.570 -46.159 1.00 53.94 385 SER A N 1
ATOM 3094 C CA . SER A 1 385 ? 25.693 6.190 -47.477 1.00 53.94 385 SER A CA 1
ATOM 3095 C C . SER A 1 385 ? 26.667 7.342 -47.766 1.00 53.94 385 SER A C 1
ATOM 3097 O O . SER A 1 385 ? 26.809 7.741 -48.920 1.00 53.94 385 SER A O 1
ATOM 3099 N N . THR A 1 386 ? 27.372 7.863 -46.754 1.00 51.78 386 THR A N 1
ATOM 3100 C CA . THR A 1 386 ? 28.409 8.888 -46.950 1.00 51.78 386 THR A CA 1
ATOM 3101 C C . THR A 1 386 ? 29.677 8.313 -47.611 1.00 51.78 386 THR A C 1
ATOM 3103 O O . THR A 1 386 ? 30.210 7.307 -47.133 1.00 51.78 386 THR A O 1
ATOM 3106 N N . PRO A 1 387 ? 30.196 8.935 -48.691 1.00 43.34 387 PRO A N 1
ATOM 3107 C CA . PRO A 1 387 ? 31.291 8.385 -49.492 1.00 43.34 387 PRO A CA 1
ATOM 3108 C C . PRO A 1 387 ? 32.617 8.233 -48.718 1.00 43.34 387 PRO A C 1
ATOM 3110 O O . PRO A 1 387 ? 32.955 9.009 -47.827 1.00 43.34 387 PRO A O 1
ATOM 3113 N N . ILE A 1 388 ? 33.386 7.203 -49.090 1.00 47.22 388 ILE A N 1
ATOM 3114 C CA . ILE A 1 388 ? 34.511 6.609 -48.332 1.00 47.22 388 ILE A CA 1
ATOM 3115 C C . ILE A 1 388 ? 35.806 7.445 -48.382 1.00 47.22 388 ILE A C 1
ATOM 3117 O O . ILE A 1 388 ? 36.756 7.163 -47.657 1.00 47.22 388 ILE A O 1
ATOM 3121 N N . GLN A 1 389 ? 35.855 8.504 -49.190 1.00 44.25 389 GLN A N 1
ATOM 3122 C CA . GLN A 1 389 ? 37.078 9.271 -49.466 1.00 44.25 389 GLN A CA 1
ATOM 3123 C C . GLN A 1 389 ? 37.536 10.203 -48.323 1.00 44.25 389 GLN A C 1
ATOM 3125 O O . GLN A 1 389 ? 38.497 10.947 -48.492 1.00 44.25 389 GLN A O 1
ATOM 3130 N N . LEU A 1 390 ? 36.883 10.164 -47.158 1.00 49.00 390 LEU A N 1
ATOM 3131 C CA . LEU A 1 390 ? 37.102 11.096 -46.051 1.00 49.00 390 LEU A CA 1
ATOM 3132 C C . LEU A 1 390 ? 37.423 10.360 -44.738 1.00 49.00 390 LEU A C 1
ATOM 3134 O O . LEU A 1 390 ? 36.934 9.253 -44.489 1.00 49.00 390 LEU A O 1
ATOM 3138 N N . ASP A 1 391 ? 38.244 10.976 -43.883 1.00 53.41 391 ASP A N 1
ATOM 3139 C CA . ASP A 1 391 ? 38.685 10.385 -42.613 1.00 53.41 391 ASP A CA 1
ATOM 3140 C C . ASP A 1 391 ? 37.487 9.969 -41.726 1.00 53.41 391 ASP A C 1
ATOM 3142 O O . ASP A 1 391 ? 36.410 10.570 -41.783 1.00 53.41 391 ASP A O 1
ATOM 3146 N N . VAL A 1 392 ? 37.639 8.914 -40.912 1.00 57.72 392 VAL A N 1
ATOM 3147 C CA . VAL A 1 392 ? 36.539 8.264 -40.151 1.00 57.72 392 VAL A CA 1
ATOM 3148 C C . VAL A 1 392 ? 35.739 9.282 -39.324 1.00 57.72 392 VAL A C 1
ATOM 3150 O O . VAL A 1 392 ? 34.515 9.192 -39.239 1.00 57.72 392 VAL A O 1
ATOM 3153 N N . LYS A 1 393 ? 36.419 10.289 -38.763 1.00 56.47 393 LYS A N 1
ATOM 3154 C CA . LYS A 1 393 ? 35.811 11.355 -37.952 1.00 56.47 393 LYS A CA 1
ATOM 3155 C C . LYS A 1 393 ? 34.898 12.276 -38.764 1.00 56.47 393 LYS A C 1
ATOM 3157 O O . LYS A 1 393 ? 33.835 12.665 -38.284 1.00 56.47 393 LYS A O 1
ATOM 3162 N N . LEU A 1 394 ? 35.294 12.588 -39.996 1.00 56.66 394 LEU A N 1
ATOM 3163 C CA . LEU A 1 394 ? 34.551 13.476 -40.889 1.00 56.66 394 LEU A CA 1
ATOM 3164 C C . LEU A 1 394 ? 33.332 12.759 -41.490 1.00 56.66 394 LEU A C 1
ATOM 3166 O O . LEU A 1 394 ? 32.266 13.358 -41.610 1.00 56.66 394 LEU A O 1
ATOM 3170 N N . ARG A 1 395 ? 33.440 11.445 -41.735 1.00 60.06 395 ARG A N 1
ATOM 3171 C CA . ARG A 1 395 ? 32.311 10.598 -42.164 1.00 60.06 395 ARG A CA 1
ATOM 3172 C C . ARG A 1 395 ? 31.206 10.493 -41.115 1.00 60.06 395 ARG A C 1
ATOM 3174 O O . ARG A 1 395 ? 30.035 10.625 -41.453 1.00 60.06 3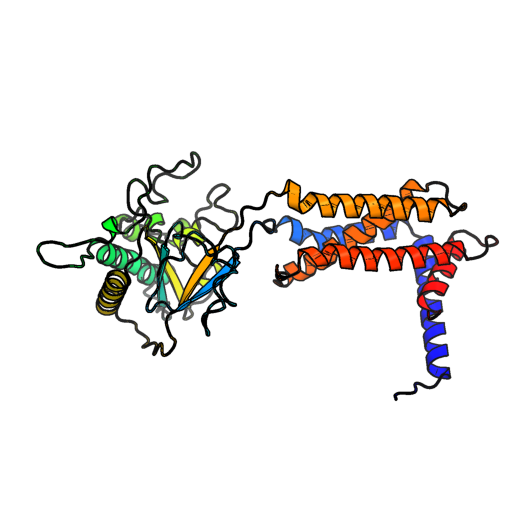95 ARG A O 1
ATOM 3181 N N . VAL A 1 396 ? 31.558 10.311 -39.841 1.00 58.91 396 VAL A N 1
ATOM 3182 C CA . VAL A 1 396 ? 30.567 10.272 -38.746 1.00 58.91 396 VAL A CA 1
ATOM 3183 C C . VAL A 1 396 ? 29.852 11.621 -38.597 1.00 58.91 396 VAL A C 1
ATOM 3185 O O . VAL A 1 396 ? 28.634 11.654 -38.426 1.00 58.91 396 VAL A O 1
ATOM 3188 N N . ALA A 1 397 ? 30.582 12.734 -38.712 1.00 58.12 397 ALA A N 1
ATOM 3189 C CA . ALA A 1 397 ? 30.010 14.078 -38.644 1.00 58.12 397 ALA A CA 1
ATOM 3190 C C . ALA A 1 397 ? 29.059 14.375 -39.821 1.00 58.12 397 ALA A C 1
ATOM 3192 O O . ALA A 1 397 ? 27.958 14.888 -39.616 1.00 58.12 397 ALA A O 1
ATOM 3193 N N . GLN A 1 398 ? 29.440 13.994 -41.043 1.00 59.88 398 GLN A N 1
ATOM 3194 C CA . GLN A 1 398 ? 28.645 14.218 -42.255 1.00 59.88 398 GLN A CA 1
ATOM 3195 C C . GLN A 1 398 ? 27.426 13.278 -42.359 1.00 59.88 398 GLN A C 1
ATOM 3197 O O . GLN A 1 398 ? 26.353 13.694 -42.803 1.00 59.88 398 GLN A O 1
ATOM 3202 N N . GLY A 1 399 ? 27.546 12.034 -41.887 1.00 58.25 399 GLY A N 1
ATOM 3203 C CA . GLY A 1 399 ? 26.433 11.080 -41.816 1.00 58.25 399 GLY A CA 1
ATOM 3204 C C . GLY A 1 399 ? 25.356 11.473 -40.800 1.00 58.25 399 GLY A C 1
ATOM 3205 O O . GLY A 1 399 ? 24.170 11.248 -41.032 1.00 58.25 399 GLY A O 1
ATOM 3206 N N . ARG A 1 400 ? 25.753 12.110 -39.690 1.00 51.97 400 ARG A N 1
ATOM 3207 C CA . ARG A 1 400 ? 24.821 12.643 -38.687 1.00 51.97 400 ARG A CA 1
ATOM 3208 C C . ARG A 1 400 ? 24.116 13.918 -39.169 1.00 51.97 400 ARG A C 1
ATOM 3210 O O . ARG A 1 400 ? 22.916 14.071 -38.965 1.00 51.97 400 ARG A O 1
ATOM 3217 N N . MET A 1 401 ? 24.844 14.799 -39.857 1.00 54.44 401 MET A N 1
ATOM 3218 C CA . MET A 1 401 ? 24.300 16.014 -40.475 1.00 54.44 401 MET A CA 1
ATOM 3219 C C . MET A 1 401 ? 23.197 15.706 -41.502 1.00 54.44 401 MET A C 1
ATOM 3221 O O . MET A 1 401 ? 22.178 16.387 -41.538 1.00 54.44 401 MET A O 1
ATOM 3225 N N . THR A 1 402 ? 23.377 14.670 -42.323 1.00 58.09 402 THR A N 1
ATOM 3226 C CA . THR A 1 402 ? 22.431 14.316 -43.397 1.00 58.09 402 THR A CA 1
ATOM 3227 C C . THR A 1 402 ? 21.125 13.697 -42.890 1.00 58.09 402 THR A C 1
ATOM 3229 O O . THR A 1 402 ? 20.090 13.887 -43.521 1.00 58.09 402 THR A O 1
ATOM 3232 N N . THR A 1 403 ? 21.123 13.029 -41.732 1.00 57.44 403 THR A N 1
ATOM 3233 C CA . THR A 1 403 ? 19.908 12.420 -41.150 1.00 57.44 403 THR A CA 1
ATOM 3234 C C . THR A 1 403 ? 18.890 13.365 -40.567 1.00 57.44 403 THR A C 1
ATOM 3236 O O . THR A 1 403 ? 17.710 13.037 -40.557 1.00 57.44 403 THR A O 1
ATOM 3239 N N . GLU A 1 404 ? 19.337 14.491 -40.025 1.00 54.62 404 GLU A N 1
ATOM 3240 C CA . GLU A 1 404 ? 18.465 15.387 -39.259 1.00 54.62 404 GLU A CA 1
ATOM 3241 C C . GLU A 1 404 ? 17.991 16.590 -40.093 1.00 54.62 404 GLU A C 1
ATOM 3243 O O . GLU A 1 404 ? 17.129 17.341 -39.646 1.00 54.62 404 GLU A O 1
ATOM 3248 N N . VAL A 1 405 ? 18.531 16.764 -41.308 1.00 50.88 405 VAL A N 1
ATOM 3249 C CA . VAL A 1 405 ? 18.351 17.965 -42.150 1.00 50.88 405 VAL A CA 1
ATOM 3250 C C . VAL A 1 405 ? 17.627 17.663 -43.465 1.00 50.88 405 VAL A C 1
ATOM 3252 O O . VAL A 1 405 ? 16.983 18.538 -44.042 1.00 50.88 405 VAL A O 1
ATOM 3255 N N . VAL A 1 406 ? 17.691 16.421 -43.954 1.00 42.56 406 VAL A N 1
ATOM 3256 C CA . VAL A 1 406 ? 16.904 16.004 -45.120 1.00 42.56 406 VAL A CA 1
ATOM 3257 C C . VAL A 1 406 ? 15.532 15.539 -44.618 1.00 42.56 406 VAL A C 1
ATOM 3259 O O . VAL A 1 406 ? 15.474 14.566 -43.863 1.00 42.56 406 VAL A O 1
ATOM 3262 N N . PRO A 1 407 ? 14.424 16.219 -44.970 1.00 39.16 407 PRO A N 1
ATOM 3263 C CA . PRO A 1 407 ? 13.097 15.729 -44.623 1.00 39.16 407 PRO A CA 1
ATOM 3264 C C . PRO A 1 407 ? 12.844 14.389 -45.328 1.00 39.16 407 PRO A C 1
ATOM 3266 O O . PRO A 1 407 ? 13.329 14.176 -46.440 1.00 39.16 407 PRO A O 1
ATOM 3269 N N . ARG A 1 408 ? 12.104 13.499 -44.653 1.00 39.12 408 ARG A N 1
ATOM 3270 C CA . ARG A 1 408 ? 11.537 12.284 -45.260 1.00 39.12 408 ARG A CA 1
ATOM 3271 C C . ARG A 1 408 ? 10.781 12.598 -46.544 1.00 39.12 408 ARG A C 1
ATOM 3273 O O . ARG A 1 408 ? 10.086 13.641 -46.558 1.00 39.12 408 ARG A O 1
#

Radius of gyration: 31.31 Å; chains: 1; bounding box: 71×51×80 Å

Foldseek 3Di:
DDDDDPVVLVVVLVVLLVVLLVVLLVCLVCVPVVVVVVVVVLCVLLVLVVQDPPPAFDWDKDKDFPPPDDQAAQDQDDVPPDPPPDDRPRDDPVSHGHDQWAKDKDKDKDKQAQDDPVPDDPCVSVLVRQLVVLVLVVLQQPDWDDDPVDIDHLQNFFDFDADDPPPQDDPLLADHGGGRKAALCSLQSSDSVSSVPDPCVLCSLVPDGDPPQNRPVHSSCRRQVHDPVQQQRDSDDDDRHIDMGMGIIMGITNDDDPVSVVVSVVSSCVVDPDPDPPPCPDRDMDMDIHRDPDPVCVLCVVVVVVLVVLLVVQLVLQVVQPPDPDSNVLSVVLSVVLVSVVSSVVSVCVVVVNDPDPPCPSVVSVVSSVVSSVVSSLLVVQLSPQDDPDDNSSSSSNSSSVSPSDDD

pLDDT: mean 76.65, std 14.62, range [36.78, 95.94]

Secondary structure (DSSP, 8-state):
-----HHHHHHHHHHHHHHHHHHHHHHHHSHHHHHHHHHHHHHHHHGGGGGS-----PPEEEEEESTT--PPPSSPPPTTS---TTTTTSS-TT--S--S-EEEEEEEEEEEPPPPTTT--TTHHHHHHHHHHHHHHHHHHT-EEEETTEEEEHHHHB-EE-S---TTSPTTSS--SEE-EE-GGGGGTT-HHHHHH-TTHHHHHT--PPTTTTSSSPHHHHHHSS-GGGS---SS------EEEEEEEEEEESS--HHHHHHHHHHHHHHS--SS-----SPPEEEEEE-----HHHHHHHHHHHHHHHHHHHHHHHHT--S-S-HHHHHHHHHHHHHHHHHHHHHHHHHTT----STTTTTHHHHHHHHHHHHHHHHHHHHHHS-TTS-HHHHHHHHHHHHHHS--

InterPro domains:
  IPR000731 Sterol-sensing domain [PS50156] (299-399)
  IPR030225 Sterol regulatory element-binding protein cleavage-activating protein [PTHR46378] (13-399)
  IPR053958 HMGCR/SNAP/NPC1-like, sterol-sensing domain [PF12349] (323-399)
  IPR057041 SCAP, N-terminal [PF24006] (92-292)

Organism: Ridgeia piscesae (NCBI:txid27915)

Sequence (408 aa):
MFGFAPSTWKWSQEKISTLFYHHGLFCASHPFGVMTLVICIVLFTCYPLTRLPLPGNAPLQFTTPIEGYKIPPRIPPNPAEGPNEGEDHRLPRWYLGPPVAYVQQIVVKATVSPWQQKQLIPIDAFRGPLKTVFALLEDINNFQFGDREHSVSVADYCLHVSETTMKKMPQGMLPEYGCLIVSPAFFWNKDINKFSADGEIINTIYRDLRPPFSTPPSLRDILFGVVWKETGVKRFYLRNRQRVISFAVTIVFKKYDQRFMAALRDKLQVAHPLSLTFNNSEVDHLAHVHFRAINHFVEYTPLMVSYVLLFLYIYFSVRKIEMVKSKWGLAFSAVVTVIASLLMSVSLCLSFGLTPSLNGSEIFPYLVVIIGLENVLVMTKSIVSTPIQLDVKLRVAQGRMTTEVVPR